Protein AF-A0A832YZ78-F1 (afdb_monomer_lite)

pLDDT: mean 83.12, std 21.99, range [26.89, 98.88]

Radius of gyration: 41.61 Å; chains: 1; bounding box: 108×72×122 Å

Secondary structure (DSSP, 8-state):
-HHHHHHHHHHH--THHHHSS--SS--HHHHHHHHHHHHHEEEEEEEETTEEEEEE----SS-HHHHHHHT----SB-HHHHHHHHHHHHH--TTT---EESSTTSSSEE--SS-HHHHHHHHHHHHHHHTTS---HHHHHHHHHHHHTTPPPP-HHHHHHHHHHHHHHHSS---BSSSEEEEEEEGGGTEEEEEE---TT----TTHHHHHS--EEEEEEEEEEE-SEE-TT--EEEEEEEEEEE-SSS-EEEE-S--EEEEEEE-TTS-EEEEEEPEEEETTEEEEEE-HHHHTTPPSEEEEEEEEEESBTTB-SEEEEEEEEEPP--PPPPPPPPPPPPPPPPPPPP---------------------------------------------------TTSHHHHHHHHHHHHHHHHHTT-

Structure (mmCIF, N/CA/C/O backbone):
data_AF-A0A832YZ78-F1
#
_entry.id   AF-A0A832YZ78-F1
#
loop_
_atom_site.group_PDB
_atom_site.id
_atom_site.type_symbol
_atom_site.label_atom_id
_atom_site.label_alt_id
_atom_site.label_comp_id
_atom_site.label_asym_id
_atom_site.label_entity_id
_atom_site.label_seq_id
_atom_site.pdbx_PDB_ins_code
_atom_site.Cartn_x
_atom_site.Cartn_y
_atom_site.Cartn_z
_atom_site.occupancy
_atom_site.B_iso_or_equiv
_atom_site.auth_seq_id
_atom_site.auth_comp_id
_atom_site.auth_asym_id
_atom_site.auth_atom_id
_atom_site.pdbx_PDB_model_num
ATOM 1 N N . ILE A 1 1 ? -12.778 5.793 5.459 1.00 89.19 1 ILE A N 1
ATOM 2 C CA . ILE A 1 1 ? -11.863 6.881 5.047 1.00 89.19 1 ILE A CA 1
ATOM 3 C C . ILE A 1 1 ? -12.003 8.066 5.992 1.00 89.19 1 ILE A C 1
ATOM 5 O O . ILE A 1 1 ? -11.107 8.237 6.797 1.00 89.19 1 ILE A O 1
ATOM 9 N N . LEU A 1 2 ? -13.136 8.785 6.007 1.00 91.69 2 LEU A N 1
ATOM 10 C CA . LEU A 1 2 ? -13.330 9.950 6.892 1.00 91.69 2 LEU A CA 1
ATOM 11 C C . LEU A 1 2 ? -13.024 9.671 8.376 1.00 91.69 2 LEU A C 1
ATOM 13 O O . LEU A 1 2 ? -12.261 10.414 8.972 1.00 91.69 2 LEU A O 1
ATOM 17 N N . PHE A 1 3 ? -13.513 8.550 8.923 1.00 93.00 3 PHE A N 1
ATOM 18 C CA . PHE A 1 3 ? -13.151 8.107 10.278 1.00 93.00 3 PHE A CA 1
ATOM 19 C C . PHE A 1 3 ? -11.635 7.955 10.486 1.00 93.00 3 PHE A C 1
ATOM 21 O O . PHE A 1 3 ? -11.114 8.357 11.514 1.00 93.00 3 PHE A O 1
ATOM 28 N N . ALA A 1 4 ? -10.923 7.366 9.518 1.00 92.94 4 ALA A N 1
ATOM 29 C CA . ALA A 1 4 ? -9.483 7.142 9.630 1.00 92.94 4 ALA A CA 1
ATOM 30 C C . ALA A 1 4 ? -8.722 8.470 9.645 1.00 92.94 4 ALA A C 1
ATOM 32 O O . ALA A 1 4 ? -7.797 8.623 10.430 1.00 92.94 4 ALA A O 1
ATOM 33 N N . ILE A 1 5 ? -9.139 9.421 8.804 1.00 92.38 5 ILE A N 1
ATOM 34 C CA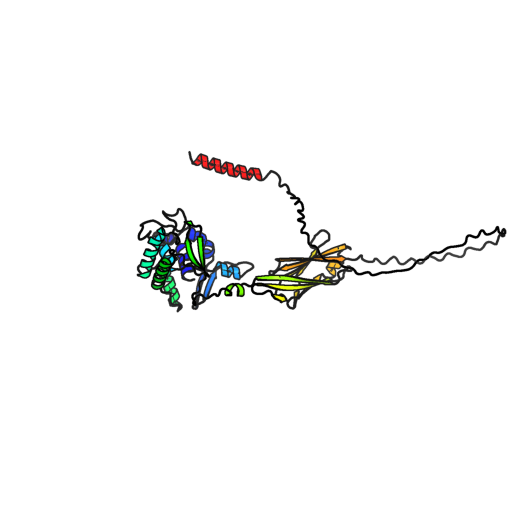 . ILE A 1 5 ? -8.583 10.776 8.782 1.00 92.38 5 ILE A CA 1
ATOM 35 C C . ILE A 1 5 ? -8.795 11.431 10.146 1.00 92.38 5 ILE A C 1
ATOM 37 O O . ILE A 1 5 ? -7.827 11.827 10.781 1.00 92.38 5 ILE A O 1
ATOM 41 N N . SER A 1 6 ? -10.042 11.490 10.623 1.00 93.62 6 SER A N 1
ATOM 42 C CA . SER A 1 6 ? -10.363 12.164 11.883 1.00 93.62 6 SER A CA 1
ATOM 43 C C . SER A 1 6 ? -9.675 11.518 13.083 1.00 93.62 6 SER A C 1
ATOM 45 O O . SER A 1 6 ? -9.152 12.230 13.923 1.00 93.62 6 SER A O 1
ATOM 47 N N . TRP A 1 7 ? -9.629 10.183 13.140 1.00 95.38 7 TRP A N 1
ATOM 48 C CA . TRP A 1 7 ? -8.986 9.463 14.238 1.00 95.38 7 TRP A CA 1
ATOM 49 C C . TRP A 1 7 ? -7.476 9.719 14.275 1.00 95.38 7 TRP A C 1
ATOM 51 O O . TRP A 1 7 ? -6.943 10.053 15.325 1.00 95.38 7 TRP A O 1
ATOM 61 N N . ASN A 1 8 ? -6.789 9.607 13.130 1.00 94.00 8 ASN A N 1
ATOM 62 C CA . ASN A 1 8 ? -5.341 9.827 13.081 1.00 94.00 8 ASN A CA 1
ATOM 63 C C . ASN A 1 8 ? -4.976 11.283 13.375 1.00 94.00 8 ASN A C 1
ATOM 65 O O . ASN A 1 8 ? -3.995 11.521 14.066 1.00 94.00 8 ASN A O 1
ATOM 69 N N . LEU A 1 9 ? -5.745 12.247 12.855 1.00 93.31 9 LEU A N 1
ATOM 70 C CA . LEU A 1 9 ? -5.497 13.664 13.119 1.00 93.31 9 LEU A CA 1
ATOM 71 C C . LEU A 1 9 ? -5.744 14.024 14.584 1.00 93.31 9 LEU A C 1
ATOM 73 O O . LEU A 1 9 ? -4.894 14.692 15.163 1.00 93.31 9 LEU A O 1
ATOM 77 N N . GLU A 1 10 ? -6.842 13.551 15.184 1.00 94.88 10 GLU A N 1
ATOM 78 C CA . GLU A 1 10 ? -7.108 13.758 16.613 1.00 94.88 10 GLU A CA 1
ATOM 79 C C . GLU A 1 10 ? -5.958 13.201 17.456 1.00 94.88 10 GLU A C 1
ATOM 81 O O . GLU A 1 10 ? -5.332 13.929 18.217 1.00 94.88 10 GLU A O 1
ATOM 86 N N . TRP A 1 11 ? -5.608 11.925 17.253 1.00 96.06 11 TRP A N 1
ATOM 87 C CA . TRP A 1 11 ? -4.588 11.275 18.072 1.00 96.06 11 TRP A CA 1
ATOM 88 C C . TRP A 1 11 ? -3.166 11.810 17.860 1.00 96.06 11 TRP A C 1
ATOM 90 O O . TRP A 1 11 ? -2.294 11.615 18.713 1.00 96.06 11 TRP A O 1
ATOM 100 N N . ALA A 1 12 ? -2.926 12.494 16.739 1.00 95.62 12 ALA A N 1
ATOM 101 C CA . ALA A 1 12 ? -1.661 13.146 16.422 1.00 95.62 12 ALA A CA 1
ATOM 102 C C . ALA A 1 12 ? -1.593 14.621 16.849 1.00 95.62 12 ALA A C 1
ATOM 104 O O . ALA A 1 12 ? -0.502 15.187 16.842 1.00 95.62 12 ALA A O 1
ATOM 105 N N . THR A 1 13 ? -2.713 15.257 17.197 1.00 93.81 13 THR A N 1
ATOM 106 C CA . THR A 1 13 ? -2.746 16.688 17.533 1.00 93.81 13 THR A CA 1
ATOM 107 C C . THR A 1 13 ? -2.689 16.869 19.041 1.00 93.81 13 THR A C 1
ATOM 109 O O . THR A 1 13 ? -3.377 16.186 19.784 1.00 93.81 13 THR A O 1
ATOM 112 N N . ASN A 1 14 ? -1.820 17.764 19.512 1.00 93.75 14 ASN A N 1
ATOM 113 C CA . ASN A 1 14 ? -1.675 18.041 20.937 1.00 93.75 14 ASN A CA 1
ATOM 114 C C . ASN A 1 14 ? -2.422 19.320 21.317 1.00 93.75 14 ASN A C 1
ATOM 116 O O . ASN A 1 14 ? -1.819 20.400 21.363 1.00 93.75 14 ASN A O 1
ATOM 120 N N . ASP A 1 15 ? -3.704 19.192 21.652 1.00 91.31 15 ASP A N 1
ATOM 121 C CA . ASP A 1 15 ? -4.522 20.350 22.021 1.00 91.31 15 ASP A CA 1
ATOM 122 C C . ASP A 1 15 ? -4.207 20.885 23.422 1.00 91.31 15 ASP A C 1
ATOM 124 O O . ASP A 1 15 ? -4.525 22.036 23.741 1.00 91.31 15 ASP A O 1
ATOM 128 N N . THR A 1 16 ? -3.483 20.112 24.242 1.00 91.81 16 THR A N 1
ATOM 129 C CA . THR A 1 16 ? -3.021 20.561 25.571 1.00 91.81 16 THR A CA 1
ATOM 130 C C . THR A 1 16 ? -2.167 21.825 25.458 1.00 91.81 16 THR A C 1
ATOM 132 O O . THR A 1 16 ? -2.213 22.690 26.331 1.00 91.81 16 THR A O 1
ATOM 135 N N . LYS A 1 17 ? -1.409 21.971 24.359 1.00 86.75 17 LYS A N 1
ATOM 136 C CA . LYS A 1 17 ? -0.563 23.149 24.094 1.00 86.75 17 LYS A CA 1
ATOM 137 C C . LYS A 1 17 ? -1.369 24.440 23.900 1.00 86.75 17 LYS A C 1
ATOM 139 O O . LYS A 1 17 ? -0.805 25.517 24.068 1.00 86.75 17 LYS A O 1
ATOM 144 N N . TYR A 1 18 ? -2.645 24.334 23.530 1.00 88.25 18 TYR A N 1
ATOM 145 C CA . TYR A 1 18 ? -3.504 25.475 23.204 1.00 88.25 18 TYR A CA 1
ATOM 146 C C . TYR A 1 18 ? -4.589 25.727 24.251 1.00 88.25 18 TYR A C 1
ATOM 148 O O . TYR A 1 18 ? -4.987 26.871 24.450 1.00 88.25 18 TYR A O 1
ATOM 156 N N . THR A 1 19 ? -5.075 24.669 24.900 1.00 90.69 19 THR A N 1
ATOM 157 C CA . THR A 1 19 ? -6.206 24.731 25.838 1.00 90.69 19 THR A CA 1
ATOM 158 C C . THR A 1 19 ? -5.782 24.772 27.303 1.00 90.69 19 THR A C 1
ATOM 160 O O . THR A 1 19 ? -6.600 25.115 28.147 1.00 90.69 19 THR A O 1
ATOM 163 N N . GLU A 1 20 ? -4.531 24.407 27.612 1.00 89.12 20 GLU A N 1
ATOM 164 C CA . GLU A 1 20 ? -4.031 24.149 28.975 1.00 89.12 20 GLU A CA 1
ATOM 165 C C . GLU A 1 20 ? -4.756 23.000 29.714 1.00 89.12 20 GLU A C 1
ATOM 167 O O . GLU A 1 20 ? -4.388 22.645 30.836 1.00 89.12 20 GLU A O 1
ATOM 172 N N . GLU A 1 21 ? -5.737 22.355 29.077 1.00 91.50 21 GLU A N 1
ATOM 173 C CA . GLU A 1 21 ? -6.411 21.161 29.569 1.00 91.50 21 GLU A CA 1
ATOM 174 C C . GLU A 1 21 ? -5.717 19.916 29.021 1.00 91.50 21 GLU A C 1
ATOM 176 O O . GLU A 1 21 ? -5.299 19.874 27.865 1.00 91.50 21 GLU A O 1
ATOM 181 N N . LYS A 1 22 ? -5.577 18.875 29.852 1.00 91.50 22 LYS A N 1
ATOM 182 C CA . LYS A 1 22 ? -4.990 17.616 29.390 1.00 91.50 22 LYS A CA 1
ATOM 183 C C . LYS A 1 22 ? -5.888 17.021 28.311 1.00 91.50 22 LYS A C 1
ATOM 185 O O . LYS A 1 22 ? -6.966 16.528 28.628 1.00 91.50 22 LYS A O 1
ATOM 190 N N . ASP A 1 23 ? -5.372 16.981 27.095 1.00 93.88 23 ASP A N 1
ATOM 191 C CA . ASP A 1 23 ? -5.977 16.296 25.965 1.00 93.88 23 ASP A CA 1
ATOM 192 C C . ASP A 1 23 ? -5.864 14.773 26.162 1.00 93.88 23 ASP A C 1
ATOM 194 O O . ASP A 1 23 ? -4.751 14.231 26.188 1.00 93.88 23 ASP A O 1
ATOM 198 N N . PRO A 1 24 ? -6.983 14.060 26.373 1.00 93.38 24 PRO A N 1
ATOM 199 C CA . PRO A 1 24 ? -6.949 12.620 26.551 1.00 93.38 24 PRO A CA 1
ATOM 200 C C . PRO A 1 24 ? -6.869 11.854 25.222 1.00 93.38 24 PRO A C 1
ATOM 202 O O . PRO A 1 24 ? -6.608 10.653 25.268 1.00 93.38 24 PRO A O 1
ATOM 205 N N . TRP A 1 25 ? -7.076 12.510 24.076 1.00 95.12 25 TRP A N 1
ATOM 206 C CA . TRP A 1 25 ? -6.933 11.906 22.754 1.00 95.12 25 TRP A CA 1
ATOM 207 C C . TRP A 1 25 ? -5.530 12.084 22.170 1.00 95.12 25 TRP A C 1
ATOM 209 O O . TRP A 1 25 ? -5.203 11.386 21.229 1.00 95.12 25 TRP A O 1
ATOM 219 N N . TYR A 1 26 ? -4.653 12.908 22.739 1.00 95.69 26 TYR A N 1
ATOM 220 C CA . TYR A 1 26 ? -3.283 13.046 22.237 1.00 95.69 26 TYR A CA 1
ATOM 221 C C . TYR A 1 26 ? -2.373 11.849 22.576 1.00 95.69 26 TYR A C 1
ATOM 223 O O . TYR A 1 26 ? -2.281 11.412 23.730 1.00 95.69 26 TYR A O 1
ATOM 231 N N . HIS A 1 27 ? -1.586 11.390 21.593 1.00 96.12 27 HIS A N 1
ATOM 232 C CA . HIS A 1 27 ? -0.512 10.421 21.809 1.00 96.12 27 HIS A CA 1
ATOM 233 C C . HIS A 1 27 ? 0.780 10.767 21.041 1.00 96.12 27 HIS A C 1
ATOM 235 O O . HIS A 1 27 ? 0.785 10.758 19.808 1.00 96.12 27 HIS A O 1
ATOM 241 N N . PRO A 1 28 ? 1.931 10.954 21.721 1.00 94.62 28 PRO A N 1
ATOM 242 C CA . PRO A 1 28 ? 3.176 11.397 21.078 1.00 94.62 28 PRO A CA 1
ATOM 243 C C . PRO A 1 28 ? 3.734 10.389 20.063 1.00 94.62 28 PRO A C 1
ATOM 245 O O . PRO A 1 28 ? 4.329 10.770 19.059 1.00 94.62 28 PRO A O 1
ATOM 248 N N . GLY A 1 29 ? 3.530 9.087 20.289 1.00 95.25 29 GLY A N 1
ATOM 249 C CA . GLY A 1 29 ? 3.918 8.063 19.315 1.00 95.25 29 GLY A CA 1
ATOM 250 C C . GLY A 1 29 ? 3.078 8.119 18.036 1.00 95.25 29 GLY A C 1
ATOM 251 O O . GLY A 1 29 ? 3.598 7.858 16.953 1.00 95.25 29 GLY A O 1
ATOM 252 N N . ILE A 1 30 ? 1.802 8.512 18.147 1.00 95.38 30 ILE A N 1
ATOM 253 C CA . ILE A 1 30 ? 0.921 8.652 16.983 1.00 95.38 30 ILE A CA 1
ATOM 254 C C . ILE A 1 30 ? 1.263 9.955 16.256 1.00 95.38 30 ILE A C 1
ATOM 256 O O . ILE A 1 30 ? 1.469 9.897 15.046 1.00 95.38 30 ILE A O 1
ATOM 260 N N . GLU A 1 31 ? 1.462 11.070 16.976 1.00 95.94 31 GLU A N 1
ATOM 261 C CA . GLU A 1 31 ? 2.001 12.331 16.427 1.00 95.94 31 GLU A CA 1
ATOM 262 C C . GLU A 1 31 ? 3.271 12.072 15.608 1.00 95.94 31 GLU A C 1
ATOM 264 O O . GLU A 1 31 ? 3.315 12.398 14.426 1.00 95.94 31 GLU A O 1
ATOM 269 N N . SER A 1 32 ? 4.267 11.393 16.187 1.00 96.19 32 SER A N 1
ATOM 270 C CA . SER A 1 32 ? 5.518 11.087 15.486 1.00 96.19 32 SER A CA 1
ATOM 271 C C . SER A 1 32 ? 5.319 10.214 14.244 1.00 96.19 32 SER A C 1
ATOM 273 O O . SER A 1 32 ? 6.047 10.389 13.269 1.00 96.19 32 SER A O 1
ATOM 275 N N . SER A 1 33 ? 4.382 9.261 14.268 1.00 93.56 33 SER A N 1
ATOM 276 C CA . SER A 1 33 ? 4.095 8.400 13.111 1.00 93.56 33 SER A CA 1
ATOM 277 C C . SER A 1 33 ? 3.351 9.140 11.995 1.00 93.56 33 SER A C 1
ATOM 279 O O . SER A 1 33 ? 3.541 8.846 10.816 1.00 93.56 33 SER A O 1
ATOM 281 N N . MET A 1 34 ? 2.534 10.123 12.375 1.00 94.50 34 MET A N 1
ATOM 282 C CA . MET A 1 34 ? 1.707 10.922 11.480 1.00 94.50 34 MET A CA 1
ATOM 283 C C . MET A 1 34 ? 2.411 12.184 10.979 1.00 94.50 34 MET A C 1
ATOM 285 O O . MET A 1 34 ? 1.974 12.720 9.963 1.00 94.50 34 MET A O 1
ATOM 289 N N . ALA A 1 35 ? 3.498 12.619 11.628 1.00 94.94 35 ALA A N 1
ATOM 290 C CA . ALA A 1 35 ? 4.231 13.848 11.323 1.00 94.94 35 ALA A CA 1
ATOM 291 C C . ALA A 1 35 ? 4.520 14.056 9.824 1.00 94.94 35 ALA A C 1
ATOM 293 O O . ALA A 1 35 ? 4.174 15.119 9.316 1.00 94.94 35 ALA A O 1
ATOM 294 N N . PRO A 1 36 ? 5.024 13.064 9.055 1.00 93.06 36 PRO A N 1
ATOM 295 C CA . PRO A 1 36 ? 5.261 13.271 7.624 1.00 93.06 36 PRO A CA 1
ATOM 296 C C . PRO A 1 36 ? 3.986 13.682 6.863 1.00 93.06 36 PRO A C 1
ATOM 298 O O . PRO A 1 36 ? 3.993 14.587 6.024 1.00 93.06 36 PRO A O 1
ATOM 301 N N . ILE A 1 37 ? 2.863 13.036 7.189 1.00 93.19 37 ILE A N 1
ATOM 302 C CA . ILE A 1 37 ? 1.575 13.320 6.562 1.00 93.19 37 ILE A CA 1
ATOM 303 C C . ILE A 1 37 ? 1.033 14.661 7.063 1.00 93.19 37 ILE A C 1
ATOM 305 O O . ILE A 1 37 ? 0.627 15.476 6.243 1.00 93.19 37 ILE A O 1
ATOM 309 N N . THR A 1 38 ? 1.025 14.922 8.373 1.00 92.44 38 THR A N 1
ATOM 310 C CA . THR A 1 38 ? 0.443 16.152 8.942 1.00 92.44 38 THR A CA 1
ATOM 311 C C . THR A 1 38 ? 1.233 17.412 8.591 1.00 92.44 38 THR A C 1
ATOM 313 O O . THR A 1 38 ? 0.628 18.467 8.436 1.00 92.44 38 THR A O 1
ATOM 316 N N . GLU A 1 39 ? 2.549 17.315 8.386 1.00 94.00 39 GLU A N 1
ATOM 317 C CA . GLU A 1 39 ? 3.400 18.431 7.945 1.00 94.00 39 GLU A CA 1
ATOM 318 C C . GLU A 1 39 ? 3.160 18.831 6.483 1.00 94.00 39 GLU A C 1
ATOM 320 O O . GLU A 1 39 ? 3.395 19.979 6.100 1.00 94.00 39 GLU A O 1
ATOM 325 N N . THR A 1 40 ? 2.703 17.893 5.651 1.00 95.75 40 THR A N 1
ATOM 326 C CA . THR A 1 40 ? 2.527 18.116 4.208 1.00 95.75 40 THR A CA 1
ATOM 327 C C . THR A 1 40 ? 1.063 18.181 3.773 1.00 95.75 40 THR A C 1
ATOM 329 O O . THR A 1 40 ? 0.777 18.647 2.670 1.00 95.75 40 THR A O 1
ATOM 332 N N . LEU A 1 41 ? 0.124 17.731 4.607 1.00 95.19 41 LEU A N 1
ATOM 333 C CA . LEU A 1 41 ? -1.314 17.776 4.354 1.00 95.19 41 LEU A CA 1
ATOM 334 C C . LEU A 1 41 ? -1.837 19.215 4.464 1.00 95.19 41 LEU A C 1
ATOM 336 O O . LEU A 1 41 ? -1.758 19.845 5.511 1.00 95.19 41 LEU A O 1
ATOM 340 N N . ILE A 1 42 ? -2.442 19.713 3.388 1.00 95.56 42 ILE A N 1
ATOM 341 C CA . ILE A 1 42 ? -3.088 21.033 3.340 1.00 95.56 42 ILE A CA 1
ATOM 342 C C . ILE A 1 42 ? -4.582 20.913 3.650 1.00 95.56 42 ILE A C 1
ATOM 344 O O . ILE A 1 42 ? -5.153 21.768 4.323 1.00 95.56 42 ILE A O 1
ATOM 348 N N . GLY A 1 43 ? -5.246 19.869 3.144 1.00 92.38 43 GLY A N 1
ATOM 349 C CA . GLY A 1 43 ? -6.674 19.702 3.386 1.00 92.38 43 GLY A CA 1
ATOM 350 C C . GLY A 1 43 ? -7.313 18.515 2.684 1.00 92.38 43 GLY A C 1
ATOM 351 O O . GLY A 1 43 ? -6.721 17.865 1.825 1.00 92.38 43 GLY A O 1
ATOM 352 N N . VAL A 1 44 ? -8.566 18.251 3.051 1.00 92.19 44 VAL A N 1
ATOM 353 C CA . VAL A 1 44 ? -9.391 17.175 2.494 1.00 92.19 44 VAL A CA 1
ATOM 354 C C . VAL A 1 44 ? -10.721 17.756 2.031 1.00 92.19 44 VAL A C 1
ATOM 356 O O . VAL A 1 44 ? -11.375 18.492 2.767 1.00 92.19 44 VAL A O 1
ATOM 359 N N . GLN A 1 45 ? -11.146 17.391 0.826 1.00 93.00 45 GLN A N 1
ATOM 360 C CA . GLN A 1 45 ? -12.437 17.768 0.264 1.00 93.00 45 GLN A CA 1
ATOM 361 C C . GLN A 1 45 ? -13.256 16.522 -0.059 1.00 93.00 45 GLN A C 1
ATOM 363 O O . GLN A 1 45 ? -12.785 15.605 -0.729 1.00 93.00 45 GLN A O 1
ATOM 368 N N . ILE A 1 46 ? -14.518 16.519 0.362 1.00 93.56 46 ILE A N 1
ATOM 369 C CA . ILE A 1 46 ? -15.497 15.536 -0.096 1.00 93.56 46 ILE A CA 1
ATOM 370 C C . ILE A 1 46 ? -15.957 15.945 -1.497 1.00 93.56 46 ILE A C 1
ATOM 372 O O . ILE A 1 46 ? -16.527 17.021 -1.667 1.00 93.56 46 ILE A O 1
ATOM 376 N N . ILE A 1 47 ? -15.705 15.096 -2.496 1.00 94.06 47 ILE A N 1
ATOM 377 C CA . ILE A 1 47 ? -16.159 15.329 -3.875 1.00 94.06 47 ILE A CA 1
ATOM 378 C C . ILE A 1 47 ? -17.584 14.795 -4.036 1.00 94.06 47 ILE A C 1
ATOM 380 O O . ILE A 1 47 ? -18.454 15.481 -4.562 1.00 94.06 47 ILE A O 1
ATOM 384 N N . ASN A 1 48 ? -17.813 13.553 -3.602 1.00 91.31 48 ASN A N 1
ATOM 385 C CA . ASN A 1 48 ? -19.111 12.879 -3.610 1.00 91.31 48 ASN A CA 1
ATOM 386 C C . ASN A 1 48 ? -19.089 11.671 -2.650 1.00 91.31 48 ASN A C 1
ATOM 388 O O . ASN A 1 48 ? -18.111 11.450 -1.937 1.00 91.31 48 ASN A O 1
ATOM 392 N N . GLU A 1 49 ? -20.149 10.859 -2.654 1.00 88.75 49 GLU A N 1
ATOM 393 C CA . GLU A 1 49 ? -20.299 9.670 -1.796 1.00 88.75 49 GLU A CA 1
ATOM 394 C C . GLU A 1 49 ? -19.196 8.601 -1.939 1.00 88.75 49 GLU A C 1
ATOM 396 O O . GLU A 1 49 ? -19.008 7.789 -1.032 1.00 88.75 49 GLU A O 1
ATOM 401 N N . THR A 1 50 ? -18.451 8.600 -3.046 1.00 89.38 50 THR A N 1
ATOM 402 C CA . THR A 1 50 ? -17.413 7.599 -3.353 1.00 89.38 50 THR A CA 1
ATOM 403 C C . THR A 1 50 ? -16.012 8.181 -3.532 1.00 89.38 50 THR A C 1
ATOM 405 O O . THR A 1 50 ? -15.064 7.414 -3.697 1.00 89.38 50 THR A O 1
ATOM 408 N N . ALA A 1 51 ? -15.847 9.507 -3.480 1.00 90.75 51 ALA A N 1
ATOM 409 C CA . ALA A 1 51 ? -14.583 10.163 -3.799 1.00 90.75 51 ALA A CA 1
ATOM 410 C C . ALA A 1 51 ? -14.268 11.342 -2.869 1.00 90.75 51 ALA A C 1
ATOM 412 O O . ALA A 1 51 ? -15.130 12.164 -2.544 1.00 90.75 51 ALA A O 1
ATOM 413 N N . ILE A 1 52 ? -12.989 11.451 -2.505 1.00 92.50 52 ILE A N 1
ATOM 414 C CA . ILE A 1 52 ? -12.406 12.601 -1.810 1.00 92.50 52 ILE A CA 1
ATOM 415 C C . ILE A 1 52 ? -11.192 13.113 -2.591 1.00 92.50 52 ILE A C 1
ATOM 417 O O . ILE A 1 52 ? -10.521 12.329 -3.260 1.00 92.50 52 ILE A O 1
ATOM 421 N N . ALA A 1 53 ? -10.902 14.407 -2.482 1.00 93.19 53 ALA A N 1
ATOM 422 C CA . ALA A 1 53 ? -9.606 14.972 -2.844 1.00 93.19 53 ALA A CA 1
ATOM 423 C C . ALA A 1 53 ? -8.794 15.199 -1.568 1.00 93.19 53 ALA A C 1
ATOM 425 O O . ALA A 1 53 ? -9.330 15.698 -0.575 1.00 93.19 53 ALA A O 1
ATOM 426 N N . VAL A 1 54 ? -7.509 14.854 -1.605 1.00 93.25 54 VAL A N 1
ATOM 427 C CA . VAL A 1 54 ? -6.549 15.190 -0.552 1.00 93.25 54 VAL A CA 1
ATOM 428 C C . VAL A 1 54 ? -5.507 16.114 -1.165 1.00 93.25 54 VAL A C 1
ATOM 430 O O . VAL A 1 54 ? -4.901 15.779 -2.180 1.00 93.25 54 VAL A O 1
ATOM 433 N N . TYR A 1 55 ? -5.347 17.293 -0.577 1.00 94.62 55 TYR A N 1
ATOM 434 C CA . TYR A 1 55 ? -4.416 18.322 -1.020 1.00 94.62 55 TYR A CA 1
ATOM 435 C C . TYR A 1 55 ? -3.198 18.304 -0.107 1.00 94.62 55 TYR A C 1
ATOM 437 O O . TYR A 1 55 ? -3.349 18.369 1.114 1.00 94.62 55 TYR A O 1
ATOM 445 N N . GLY A 1 56 ? -2.001 18.257 -0.683 1.00 95.12 56 GLY A N 1
ATOM 446 C CA . GLY A 1 56 ? -0.758 18.266 0.075 1.00 95.12 56 GLY A CA 1
ATOM 447 C C . GLY A 1 56 ? 0.450 18.670 -0.763 1.00 95.12 56 GLY A C 1
ATOM 448 O O . GLY A 1 56 ? 0.342 18.842 -1.977 1.00 95.12 56 GLY A O 1
ATOM 449 N N . THR A 1 57 ? 1.585 18.871 -0.099 1.00 96.69 57 THR A N 1
ATOM 450 C CA . THR A 1 57 ? 2.839 19.353 -0.703 1.00 96.69 57 THR A CA 1
ATOM 451 C C . THR A 1 57 ? 3.840 18.244 -1.021 1.00 96.69 57 THR A C 1
ATOM 453 O O . THR A 1 57 ? 4.861 18.523 -1.650 1.00 96.69 57 THR A O 1
ATOM 456 N N . TYR A 1 58 ? 3.577 17.000 -0.610 1.00 95.06 58 TYR A N 1
ATOM 457 C CA . TYR A 1 58 ? 4.448 15.870 -0.920 1.00 95.06 58 TYR A CA 1
ATOM 458 C C . TYR A 1 58 ? 4.474 15.603 -2.427 1.00 95.06 58 TYR A C 1
ATOM 460 O O . TYR A 1 58 ? 3.433 15.455 -3.066 1.00 95.06 58 TYR A O 1
ATOM 468 N N . ILE A 1 59 ? 5.682 15.497 -2.982 1.00 93.56 59 ILE A N 1
ATOM 469 C CA . ILE A 1 59 ? 5.922 15.163 -4.384 1.00 93.56 59 ILE A CA 1
ATOM 470 C C . ILE A 1 59 ? 6.884 13.982 -4.440 1.00 93.56 59 ILE A C 1
ATOM 472 O O . ILE A 1 59 ? 7.984 14.033 -3.891 1.00 93.56 59 ILE A O 1
ATOM 476 N N . HIS A 1 60 ? 6.487 12.937 -5.161 1.00 92.19 60 HIS A N 1
ATOM 477 C CA . HIS A 1 60 ? 7.373 11.849 -5.538 1.00 92.19 60 HIS A CA 1
ATOM 478 C C . HIS A 1 60 ? 7.919 12.122 -6.949 1.00 92.19 60 HIS A C 1
ATOM 480 O O . HIS A 1 60 ? 7.123 12.316 -7.871 1.00 92.19 60 HIS A O 1
ATOM 486 N N . PRO A 1 61 ? 9.248 12.112 -7.163 1.00 87.00 61 PRO A N 1
ATOM 487 C CA . PRO A 1 61 ? 9.861 12.609 -8.400 1.00 87.00 61 PRO A CA 1
ATOM 488 C C . PRO A 1 61 ? 9.505 11.805 -9.658 1.00 87.00 61 PRO A C 1
ATOM 490 O O . PRO A 1 61 ? 9.664 12.308 -10.764 1.00 87.00 61 PRO A O 1
ATOM 493 N N . VAL A 1 62 ? 9.050 10.557 -9.500 1.00 82.31 62 VAL A N 1
ATOM 494 C CA . VAL A 1 62 ? 8.862 9.613 -10.620 1.00 82.31 62 VAL A CA 1
ATOM 495 C C . VAL A 1 62 ? 7.431 9.070 -10.723 1.00 82.31 62 VAL A C 1
ATOM 497 O O . VAL A 1 62 ? 7.052 8.541 -11.761 1.00 82.31 62 VAL A O 1
ATOM 500 N N . SER A 1 63 ? 6.621 9.153 -9.662 1.00 85.31 63 SER A N 1
ATOM 501 C CA . SER A 1 63 ? 5.380 8.365 -9.574 1.00 85.31 63 SER A CA 1
ATOM 502 C C . SER A 1 63 ? 4.262 9.128 -8.883 1.00 85.31 63 SER A C 1
ATOM 504 O O . SER A 1 63 ? 4.237 9.251 -7.662 1.00 85.31 63 SER A O 1
ATOM 506 N N . GLU A 1 64 ? 3.281 9.568 -9.665 1.00 87.25 64 GLU A N 1
ATOM 507 C CA . GLU A 1 64 ? 2.041 10.150 -9.141 1.00 87.25 64 GLU A CA 1
ATOM 508 C C . GLU A 1 64 ? 1.258 9.158 -8.267 1.00 87.25 64 GLU A C 1
ATOM 510 O O . GLU A 1 64 ? 0.564 9.556 -7.335 1.00 87.25 64 GLU A O 1
ATOM 515 N N . SER A 1 65 ? 1.395 7.852 -8.522 1.00 88.88 65 SER A N 1
ATOM 516 C CA . SER A 1 65 ? 0.753 6.820 -7.697 1.00 88.88 65 SER A CA 1
ATOM 517 C C . SER A 1 65 ? 1.354 6.742 -6.294 1.00 88.88 65 SER A C 1
ATOM 519 O O . SER A 1 65 ? 0.616 6.482 -5.350 1.00 88.88 65 SER A O 1
ATOM 521 N N . GLU A 1 66 ? 2.653 7.023 -6.139 1.00 91.31 66 GLU A N 1
ATOM 522 C CA . GLU A 1 66 ? 3.284 7.137 -4.815 1.00 91.31 66 GLU A CA 1
ATOM 523 C C . GLU A 1 66 ? 2.779 8.382 -4.076 1.00 91.31 66 GLU A C 1
ATOM 525 O O . GLU A 1 66 ? 2.506 8.315 -2.882 1.00 91.31 66 GLU A O 1
ATOM 530 N N . ILE A 1 67 ? 2.550 9.496 -4.786 1.00 92.19 67 ILE A N 1
ATOM 531 C CA . ILE A 1 67 ? 1.921 10.697 -4.204 1.00 92.19 67 ILE A CA 1
ATOM 532 C C . ILE A 1 67 ? 0.510 10.371 -3.697 1.00 92.19 67 ILE A C 1
ATOM 534 O O . ILE A 1 67 ? 0.147 10.728 -2.578 1.00 92.19 67 ILE A O 1
ATOM 538 N N . ALA A 1 68 ? -0.287 9.657 -4.496 1.00 90.19 68 ALA A N 1
ATOM 539 C CA . ALA A 1 68 ? -1.627 9.241 -4.094 1.00 90.19 68 ALA A CA 1
ATOM 540 C C . ALA A 1 68 ? -1.605 8.254 -2.910 1.00 90.19 68 ALA A C 1
ATOM 542 O O . ALA A 1 68 ? -2.412 8.384 -1.990 1.00 90.19 68 ALA A O 1
ATOM 543 N N . ALA A 1 69 ? -0.681 7.286 -2.915 1.00 91.75 69 ALA A N 1
ATOM 544 C CA . ALA A 1 69 ? -0.521 6.309 -1.840 1.00 91.75 69 ALA A CA 1
ATOM 545 C C . ALA A 1 69 ? -0.085 6.965 -0.521 1.00 91.75 69 ALA A C 1
ATOM 547 O O . ALA A 1 69 ? -0.575 6.579 0.539 1.00 91.75 69 ALA A O 1
ATOM 548 N N . TYR A 1 70 ? 0.768 7.989 -0.591 1.00 93.06 70 TYR A N 1
ATOM 549 C CA . TYR A 1 70 ? 1.246 8.742 0.568 1.00 93.06 70 TYR A CA 1
ATOM 550 C C . TYR A 1 70 ? 0.104 9.372 1.382 1.00 93.06 70 TYR A C 1
ATOM 552 O O . TYR A 1 70 ? 0.115 9.336 2.609 1.00 93.06 70 TYR A O 1
ATOM 560 N N . TYR A 1 71 ? -0.924 9.888 0.702 1.00 92.56 71 TYR A N 1
ATOM 561 C CA . TYR A 1 71 ? -2.108 10.492 1.326 1.00 92.56 71 TYR A CA 1
ATOM 562 C C . TYR A 1 71 ? -3.295 9.526 1.477 1.00 92.56 71 TYR A C 1
ATOM 564 O O . TYR A 1 71 ? -4.433 9.947 1.723 1.00 92.56 71 TYR A O 1
ATOM 572 N N . MET A 1 72 ? -3.072 8.219 1.325 1.00 90.06 72 MET A N 1
ATOM 573 C CA . MET A 1 72 ? -4.141 7.230 1.397 1.00 90.06 72 MET A CA 1
ATOM 574 C C . MET A 1 72 ? -4.505 6.899 2.848 1.00 90.06 72 MET A C 1
ATOM 576 O O . MET A 1 72 ? -3.924 6.024 3.487 1.00 90.06 72 MET A O 1
ATOM 580 N N . PHE A 1 73 ? -5.568 7.528 3.348 1.00 87.44 73 PHE A N 1
ATOM 581 C CA . PHE A 1 73 ? -6.163 7.161 4.632 1.00 87.44 73 PHE A CA 1
ATOM 582 C C . PHE A 1 73 ? -7.127 5.985 4.485 1.00 87.44 73 PHE A C 1
ATOM 584 O O . PHE A 1 73 ? -8.251 6.119 3.985 1.00 87.44 73 PHE A O 1
ATOM 591 N N . TYR A 1 74 ? -6.728 4.827 5.000 1.00 85.38 74 TYR A N 1
ATOM 592 C CA . TYR A 1 74 ? -7.562 3.633 5.002 1.00 85.38 74 TYR A CA 1
ATOM 593 C C . TYR A 1 74 ? -7.586 3.001 6.392 1.00 85.38 74 TYR A C 1
ATOM 595 O O . TYR A 1 74 ? -6.548 2.675 6.954 1.00 85.38 74 TYR A O 1
ATOM 603 N N . SER A 1 75 ? -8.780 2.826 6.965 1.00 85.19 75 SER A N 1
ATOM 604 C CA . SER A 1 75 ? -8.905 2.080 8.220 1.00 85.19 75 SER A CA 1
ATOM 605 C C . SER A 1 75 ? -8.944 0.604 7.871 1.00 85.19 75 SER A C 1
ATOM 607 O O . SER A 1 75 ? -9.866 0.184 7.183 1.00 85.19 75 SER A O 1
ATOM 609 N N . SER A 1 76 ? -7.957 -0.169 8.305 1.00 84.38 76 SER A N 1
ATOM 610 C CA . SER A 1 76 ? -7.892 -1.618 8.078 1.00 84.38 76 SER A CA 1
ATOM 611 C C . SER A 1 76 ? -8.848 -2.412 8.983 1.00 84.38 76 SER A C 1
ATOM 613 O O . SER A 1 76 ? -9.059 -3.608 8.775 1.00 84.38 76 SER A O 1
ATOM 615 N N . TRP A 1 77 ? -9.420 -1.759 9.999 1.00 88.94 77 TRP A N 1
ATOM 616 C CA . TRP A 1 77 ? -10.279 -2.353 11.024 1.00 88.94 77 TRP A CA 1
ATOM 617 C C . TRP A 1 77 ? -11.597 -1.584 11.140 1.00 88.94 77 TRP A C 1
ATOM 619 O O . TRP A 1 77 ? -11.723 -0.443 10.699 1.00 88.94 77 TRP A O 1
ATOM 629 N N . SER A 1 78 ? -12.603 -2.209 11.742 1.00 92.56 78 SER A N 1
ATOM 630 C CA . SER A 1 78 ? -13.899 -1.575 11.977 1.00 92.56 78 SER A CA 1
ATOM 631 C C . SER A 1 78 ? -13.775 -0.317 12.859 1.00 92.56 78 SER A C 1
ATOM 633 O O . SER A 1 78 ? -13.231 -0.410 13.963 1.00 92.56 78 SER A O 1
ATOM 635 N N . PRO A 1 79 ? -14.337 0.840 12.448 1.00 93.88 79 PRO A N 1
ATOM 636 C CA . PRO A 1 79 ? -14.330 2.067 13.247 1.00 93.88 79 PRO A CA 1
ATOM 637 C C . PRO A 1 79 ? -14.851 1.907 14.678 1.00 93.88 79 PRO A C 1
ATOM 639 O O . PRO A 1 79 ? -14.278 2.459 15.608 1.00 93.88 79 PRO A O 1
ATOM 642 N N . VAL A 1 80 ? -15.903 1.108 14.888 1.00 96.38 80 VAL A N 1
ATOM 643 C CA . VAL A 1 80 ? -16.469 0.906 16.236 1.00 96.38 80 VAL A CA 1
ATOM 644 C C . VAL A 1 80 ? -15.563 0.081 17.149 1.00 96.38 80 VAL A C 1
ATOM 646 O O . VAL A 1 80 ? -15.614 0.253 18.362 1.00 96.38 80 VAL A O 1
ATOM 649 N N . VAL A 1 81 ? -14.714 -0.786 16.585 1.00 96.88 81 VAL A N 1
ATOM 650 C CA . VAL A 1 81 ? -13.707 -1.520 17.366 1.00 96.88 81 VAL A CA 1
ATOM 651 C C . VAL A 1 81 ? -12.598 -0.563 17.795 1.00 96.88 81 VAL A C 1
ATOM 653 O O . VAL A 1 81 ? -12.245 -0.556 18.971 1.00 96.88 81 VAL A O 1
ATOM 656 N N . TRP A 1 82 ? -12.129 0.302 16.884 1.00 95.69 82 TRP A N 1
ATOM 657 C CA . TRP A 1 82 ? -11.200 1.388 17.217 1.00 95.69 82 TRP A CA 1
ATOM 658 C C . TRP A 1 82 ? -11.743 2.274 18.337 1.00 95.69 82 TRP A C 1
ATOM 660 O O . TRP A 1 82 ? -11.054 2.478 19.328 1.00 95.69 82 TRP A O 1
ATOM 670 N N . MET A 1 83 ? -12.998 2.718 18.230 1.00 97.06 83 MET A N 1
ATOM 671 C CA . MET A 1 83 ? -13.652 3.529 19.264 1.00 97.06 83 MET A CA 1
ATOM 672 C C . MET A 1 83 ? -13.747 2.806 20.615 1.00 97.06 83 MET A C 1
ATOM 674 O O . MET A 1 83 ? -13.557 3.421 21.658 1.00 97.06 83 MET A O 1
ATOM 678 N N . ALA A 1 84 ? -14.048 1.505 20.626 1.00 98.44 84 ALA A N 1
ATOM 679 C CA . ALA A 1 84 ? -14.142 0.739 21.868 1.00 98.44 84 ALA A CA 1
ATOM 680 C C . ALA A 1 84 ? -12.773 0.548 22.543 1.00 98.44 84 ALA A C 1
ATOM 682 O O . ALA A 1 84 ? -12.670 0.623 23.768 1.00 98.44 84 ALA A O 1
ATOM 683 N N . MET A 1 85 ? -11.720 0.322 21.753 1.00 98.06 85 MET A N 1
ATOM 684 C CA . MET A 1 85 ? -10.342 0.258 22.247 1.00 98.06 85 MET A CA 1
ATOM 685 C C . MET A 1 85 ? -9.875 1.626 22.753 1.00 98.06 85 MET A C 1
ATOM 687 O O . MET A 1 85 ? -9.345 1.709 23.856 1.00 98.06 85 MET A O 1
ATOM 691 N N . GLU A 1 86 ? -10.160 2.694 22.005 1.00 97.88 86 GLU A N 1
ATOM 692 C CA . GLU A 1 86 ? -9.914 4.084 22.403 1.00 97.88 86 GLU A CA 1
ATOM 693 C C . GLU A 1 86 ? -10.581 4.408 23.743 1.00 97.88 86 GLU A C 1
ATOM 695 O O . GLU A 1 86 ? -9.922 4.923 24.643 1.00 97.88 86 GLU A O 1
ATOM 700 N N . TYR A 1 87 ? -11.851 4.032 23.921 1.00 98.50 87 TYR A N 1
ATOM 701 C CA . TYR A 1 87 ? -12.535 4.201 25.199 1.00 98.50 87 TYR A CA 1
ATOM 702 C C . TYR A 1 87 ? -11.760 3.529 26.337 1.00 98.50 87 TYR A C 1
ATOM 704 O O . TYR A 1 87 ? -11.570 4.128 27.390 1.00 98.50 87 TYR A O 1
ATOM 712 N N . CYS A 1 88 ? -11.281 2.298 26.135 1.00 98.50 88 CYS A N 1
ATOM 713 C CA . CYS A 1 88 ? -10.520 1.581 27.158 1.00 98.50 88 CYS A CA 1
ATOM 714 C C . CYS A 1 88 ? -9.169 2.251 27.463 1.00 98.50 88 CYS A C 1
ATOM 716 O O . CYS A 1 88 ? -8.735 2.235 28.614 1.00 98.50 88 CYS A O 1
ATOM 718 N N . VAL A 1 89 ? -8.512 2.844 26.462 1.00 98.12 89 VAL A N 1
ATOM 719 C CA . VAL A 1 89 ? -7.249 3.583 26.633 1.00 98.12 89 VAL A CA 1
ATOM 720 C C . VAL A 1 89 ? -7.476 4.877 27.418 1.00 98.12 89 VAL A C 1
ATOM 722 O O . VAL A 1 89 ? -6.753 5.161 28.371 1.00 98.12 89 VAL A O 1
ATOM 725 N N . ILE A 1 90 ? -8.527 5.627 27.089 1.00 97.19 90 ILE A N 1
ATOM 726 C CA . ILE A 1 90 ? -8.822 6.924 27.712 1.00 97.19 90 ILE A CA 1
ATOM 727 C C . ILE A 1 90 ? -9.449 6.762 29.102 1.00 97.19 90 ILE A C 1
ATOM 729 O O . ILE A 1 90 ? -9.044 7.408 30.070 1.00 97.19 90 ILE A O 1
ATOM 733 N N . CYS A 1 91 ? -10.458 5.899 29.209 1.00 97.06 91 CYS A N 1
ATOM 734 C CA . CYS A 1 91 ? -11.319 5.770 30.383 1.00 97.06 91 CYS A CA 1
ATOM 735 C C . CYS A 1 91 ? -10.958 4.584 31.287 1.00 97.06 91 CYS A C 1
ATOM 737 O O . CYS A 1 91 ? -11.627 4.392 32.304 1.00 97.06 91 CYS A O 1
ATOM 739 N N . LYS A 1 92 ? -9.900 3.823 30.961 1.00 97.56 92 LYS A N 1
ATOM 740 C CA . LYS A 1 92 ? -9.583 2.504 31.545 1.00 97.56 92 LYS A CA 1
ATOM 741 C C . LYS A 1 92 ? -10.641 1.451 31.194 1.00 97.56 92 LYS A C 1
ATOM 743 O O . LYS A 1 92 ? -11.671 1.735 30.588 1.00 97.56 92 LYS A O 1
ATOM 748 N N . GLY A 1 93 ? -10.379 0.205 31.582 1.00 97.94 93 GLY A N 1
ATOM 749 C CA . GLY A 1 93 ? -11.318 -0.899 31.437 1.00 97.94 93 GLY A CA 1
ATOM 750 C C . GLY A 1 93 ? -12.617 -0.641 32.209 1.00 97.94 93 GLY A C 1
ATOM 751 O O . GLY A 1 93 ? -12.562 -0.605 33.441 1.00 97.94 93 GLY A O 1
ATOM 752 N N . PRO A 1 94 ? -13.781 -0.494 31.547 1.00 98.12 94 PRO A N 1
ATOM 753 C CA . PRO A 1 94 ? -15.058 -0.235 32.219 1.00 98.12 94 PRO A CA 1
ATOM 754 C C . PRO A 1 94 ? -15.501 -1.352 33.172 1.00 98.12 94 PRO A C 1
ATOM 756 O O . PRO A 1 94 ? -16.334 -1.107 34.042 1.00 98.12 94 PRO A O 1
ATOM 759 N N . VAL A 1 95 ? -14.967 -2.569 33.025 1.00 98.25 95 VAL A N 1
ATOM 760 C CA . VAL A 1 95 ? -15.269 -3.702 33.908 1.00 98.25 95 VAL A CA 1
ATOM 761 C C . VAL A 1 95 ? -14.073 -4.025 34.794 1.00 98.25 95 VAL A C 1
ATOM 763 O O . VAL A 1 95 ? -14.223 -4.175 36.004 1.00 98.25 95 VAL A O 1
ATOM 766 N N . SER A 1 96 ? -12.878 -4.144 34.213 1.00 97.75 96 SER A N 1
ATOM 767 C CA . SER A 1 96 ? -11.686 -4.561 34.958 1.00 97.75 96 SER A CA 1
ATOM 768 C C . SER A 1 96 ? -11.045 -3.443 35.787 1.00 97.75 96 SER A C 1
ATOM 770 O O . SER A 1 96 ? -10.250 -3.730 36.683 1.00 97.75 96 SER A O 1
ATOM 772 N N . GLY A 1 97 ? -11.330 -2.175 35.469 1.00 97.81 97 GLY A N 1
ATOM 773 C CA . GLY A 1 97 ? -10.671 -0.997 36.041 1.00 97.81 97 GLY A CA 1
ATOM 774 C C . GLY A 1 97 ? -9.211 -0.811 35.610 1.00 97.81 97 GLY A C 1
ATOM 775 O O . GLY A 1 97 ? -8.546 0.107 36.094 1.00 97.81 97 GLY A O 1
ATOM 776 N N . LYS A 1 98 ? -8.691 -1.675 34.729 1.00 98.12 98 LYS A N 1
ATOM 777 C CA . LYS A 1 98 ? -7.279 -1.707 34.332 1.00 98.12 98 LYS A CA 1
ATOM 778 C C . LYS A 1 98 ? -6.952 -0.622 33.322 1.00 98.12 98 LYS A C 1
ATOM 780 O O . LYS A 1 98 ? -7.752 -0.337 32.436 1.00 98.12 98 LYS A O 1
ATOM 785 N N . SER A 1 99 ? -5.775 -0.021 33.456 1.00 98.06 99 SER A N 1
ATOM 786 C CA . SER A 1 99 ? -5.279 0.938 32.467 1.00 98.06 99 SER A CA 1
ATOM 787 C C . SER A 1 99 ? -4.801 0.237 31.190 1.00 98.06 99 SER A C 1
ATOM 789 O O . SER A 1 99 ? -4.208 -0.842 31.255 1.00 98.06 99 SER A O 1
ATOM 791 N N . TYR A 1 100 ? -5.061 0.865 30.042 1.00 98.38 100 TYR A N 1
ATOM 792 C CA . TYR A 1 100 ? -4.656 0.386 28.722 1.00 98.38 100 TYR A CA 1
ATOM 793 C C . TYR A 1 100 ? -3.834 1.451 27.993 1.00 98.38 100 TYR A C 1
ATOM 795 O O . TYR A 1 100 ? -4.111 2.639 28.130 1.00 98.38 100 TYR A O 1
ATOM 803 N N . GLY A 1 101 ? -2.841 1.010 27.227 1.00 97.25 101 GLY A N 1
ATOM 804 C CA . GLY A 1 101 ? -2.046 1.832 26.315 1.00 97.25 101 GLY A CA 1
ATOM 805 C C . GLY A 1 101 ? -2.102 1.284 24.892 1.00 97.25 101 GLY A C 1
ATOM 806 O O . GLY A 1 101 ? -2.520 0.138 24.677 1.00 97.25 101 GLY A O 1
ATOM 807 N N . TRP A 1 102 ? -1.681 2.102 23.928 1.00 96.19 102 TRP A N 1
ATOM 808 C CA . TRP A 1 102 ? -1.613 1.719 22.516 1.00 96.19 102 TRP A CA 1
ATOM 809 C C . TRP A 1 102 ? -0.376 0.895 22.191 1.00 96.19 102 TRP A C 1
ATOM 811 O O . TRP A 1 102 ? -0.411 0.128 21.229 1.00 96.19 102 TRP A O 1
ATOM 821 N N . HIS A 1 103 ? 0.675 1.015 23.001 1.00 94.75 103 HIS A N 1
ATOM 822 C CA . HIS A 1 103 ? 1.908 0.246 22.888 1.00 94.75 103 HIS A CA 1
ATOM 823 C C . HIS A 1 103 ? 2.280 -0.421 24.216 1.00 94.75 103 HIS A C 1
ATOM 825 O O . HIS A 1 103 ? 1.799 -0.074 25.301 1.00 94.75 103 HIS A O 1
ATOM 831 N N . GLU A 1 104 ? 3.161 -1.414 24.125 1.00 93.62 104 GLU A N 1
ATOM 832 C CA . GLU A 1 104 ? 3.684 -2.123 25.286 1.00 93.62 104 GLU A CA 1
ATOM 833 C C . GLU A 1 104 ? 4.423 -1.175 26.244 1.00 93.62 104 GLU A C 1
ATOM 835 O O . GLU A 1 104 ? 5.242 -0.355 25.836 1.00 93.62 104 GLU A O 1
ATOM 840 N N . GLY A 1 105 ? 4.142 -1.305 27.542 1.00 93.69 105 GLY A N 1
ATOM 841 C CA . GLY A 1 105 ? 4.802 -0.529 28.595 1.00 93.69 105 GLY A CA 1
ATOM 842 C C . GLY A 1 105 ? 4.203 0.853 28.877 1.00 93.69 105 GLY A C 1
ATOM 843 O O . GLY A 1 105 ? 4.619 1.487 29.844 1.00 93.69 105 GLY A O 1
ATOM 844 N N . GLU A 1 106 ? 3.210 1.312 28.109 1.00 94.12 106 GLU A N 1
ATOM 845 C CA . GLU A 1 106 ? 2.545 2.611 28.334 1.00 94.12 106 GLU A CA 1
ATOM 846 C C . GLU A 1 106 ? 1.549 2.597 29.505 1.00 94.12 106 GLU A C 1
ATOM 848 O O . GLU A 1 106 ? 1.285 3.627 30.125 1.00 94.12 106 GLU A O 1
ATOM 853 N N . ALA A 1 107 ? 0.991 1.428 29.815 1.00 96.44 107 ALA A N 1
ATOM 854 C CA . ALA A 1 107 ? 0.004 1.223 30.870 1.00 96.44 107 ALA A CA 1
ATOM 855 C C . ALA A 1 107 ? 0.150 -0.178 31.483 1.00 96.44 107 ALA A C 1
ATOM 857 O O . ALA A 1 107 ? 1.053 -0.934 31.127 1.00 96.44 107 ALA A O 1
ATOM 858 N N . GLU A 1 108 ? -0.765 -0.566 32.381 1.00 97.38 108 GLU A N 1
ATOM 859 C CA . GLU A 1 108 ? -0.808 -1.939 32.909 1.00 97.38 108 GLU A CA 1
ATOM 860 C C . GLU A 1 108 ? -0.976 -2.993 31.805 1.00 97.38 108 GLU A C 1
ATOM 862 O O . GLU A 1 108 ? -0.555 -4.138 31.982 1.00 97.38 108 GLU A O 1
ATOM 867 N N . ARG A 1 109 ? -1.636 -2.633 30.697 1.00 97.12 109 ARG A N 1
ATOM 868 C CA . ARG A 1 109 ? -1.941 -3.530 29.580 1.00 97.12 109 ARG A CA 1
ATOM 869 C C . ARG A 1 109 ? -1.751 -2.827 28.243 1.00 97.12 109 ARG A C 1
ATOM 871 O O . ARG A 1 109 ? -2.177 -1.689 28.067 1.00 97.12 109 ARG A O 1
ATOM 878 N N . TRP A 1 110 ? -1.198 -3.548 27.277 1.00 97.12 110 TRP A N 1
ATOM 879 C CA . TRP A 1 110 ? -1.286 -3.184 25.867 1.00 97.12 110 TRP A CA 1
ATOM 880 C C . TRP A 1 110 ? -2.639 -3.664 25.331 1.00 97.12 110 TRP A C 1
ATOM 882 O O . TRP A 1 110 ? -2.952 -4.851 25.445 1.00 97.12 110 TRP A O 1
ATOM 892 N N . ILE A 1 111 ? -3.484 -2.754 24.834 1.00 97.81 111 ILE A N 1
ATOM 893 C CA . ILE A 1 111 ? -4.823 -3.119 24.354 1.00 97.81 111 ILE A CA 1
ATOM 894 C C . ILE A 1 111 ? -4.728 -4.136 23.204 1.00 97.81 111 ILE A C 1
ATOM 896 O O . ILE A 1 111 ? -3.972 -3.957 22.255 1.00 97.81 111 ILE A O 1
ATOM 900 N N . ASP A 1 112 ? -5.505 -5.217 23.288 1.00 96.88 112 ASP A N 1
ATOM 901 C CA . ASP A 1 112 ? -5.446 -6.323 22.325 1.00 96.88 112 ASP A CA 1
ATOM 902 C C . ASP A 1 112 ? -6.850 -6.876 22.068 1.00 96.88 112 ASP A C 1
ATOM 904 O O . ASP A 1 112 ? -7.550 -7.294 22.990 1.00 96.88 112 ASP A O 1
ATOM 908 N N . ALA A 1 113 ? -7.254 -6.883 20.801 1.00 96.81 113 ALA A N 1
ATOM 909 C CA . ALA A 1 113 ? -8.550 -7.364 20.339 1.00 96.81 113 ALA A CA 1
ATOM 910 C C . ALA A 1 113 ? -8.650 -8.897 20.221 1.00 96.81 113 ALA A C 1
ATOM 912 O O . ALA A 1 113 ? -9.738 -9.412 19.942 1.00 96.81 113 ALA A O 1
ATOM 913 N N . LEU A 1 114 ? -7.547 -9.627 20.400 1.00 96.44 114 LEU A N 1
ATOM 914 C CA . LEU A 1 114 ? -7.494 -11.091 20.446 1.00 96.44 114 LEU A CA 1
ATOM 915 C C . LEU A 1 114 ? -7.529 -11.632 21.883 1.00 96.44 114 LEU A C 1
ATOM 917 O O . LEU A 1 114 ? -7.998 -12.749 22.115 1.00 96.44 114 LEU A O 1
ATOM 921 N N . SER A 1 115 ? -7.051 -10.852 22.852 1.00 95.94 115 SER A N 1
ATOM 922 C CA . SER A 1 115 ? -7.005 -11.236 24.263 1.00 95.94 115 SER A CA 1
ATOM 923 C C . SER A 1 115 ? -8.403 -11.374 24.867 1.00 95.94 115 SER A C 1
ATOM 925 O O . SER A 1 115 ? -9.141 -10.398 25.012 1.00 95.94 115 SER A O 1
ATOM 927 N N . LYS A 1 116 ? -8.756 -12.590 25.307 1.00 94.81 116 LYS A N 1
ATOM 928 C CA . LYS A 1 116 ? -10.042 -12.869 25.976 1.00 94.81 116 LYS A CA 1
ATOM 929 C C . LYS A 1 116 ? -10.268 -11.998 27.211 1.00 94.81 116 LYS A C 1
ATOM 931 O O . LYS A 1 116 ? -11.403 -11.592 27.461 1.00 94.81 116 LYS A O 1
ATOM 936 N N . ASP A 1 117 ? -9.200 -11.688 27.936 1.00 95.50 117 ASP A N 1
ATOM 937 C CA . ASP A 1 117 ? -9.258 -10.851 29.132 1.00 95.50 117 ASP A CA 1
ATOM 938 C C . ASP A 1 117 ? -9.587 -9.398 28.772 1.00 95.50 117 ASP A C 1
ATOM 940 O O . ASP A 1 117 ? -10.372 -8.751 29.463 1.00 95.50 117 ASP A O 1
ATOM 944 N N . HIS A 1 118 ? -9.044 -8.893 27.660 1.00 98.00 118 HIS A N 1
ATOM 945 C CA . HIS A 1 118 ? -9.302 -7.527 27.191 1.00 98.00 118 HIS A CA 1
ATOM 946 C C . HIS A 1 118 ? -10.691 -7.404 26.554 1.00 98.00 118 HIS A C 1
ATOM 948 O O . HIS A 1 118 ? -11.349 -6.372 26.681 1.00 98.00 118 HIS A O 1
ATOM 954 N N . LEU A 1 119 ? -11.197 -8.479 25.937 1.00 98.19 119 LEU A N 1
ATOM 955 C CA . LEU A 1 119 ? -12.546 -8.509 25.368 1.00 98.19 119 LEU A CA 1
ATOM 956 C C . LEU A 1 119 ? -13.646 -8.264 26.401 1.00 98.19 119 LEU A C 1
ATOM 958 O O . LEU A 1 119 ? -14.741 -7.861 26.014 1.00 98.19 119 LEU A O 1
ATOM 962 N N . VAL A 1 120 ? -13.401 -8.508 27.691 1.00 98.19 120 VAL A N 1
ATOM 963 C CA . VAL A 1 120 ? -14.359 -8.164 28.753 1.00 98.19 120 VAL A CA 1
ATOM 964 C C . VAL A 1 120 ? -14.650 -6.662 28.740 1.00 98.19 120 VAL A C 1
ATOM 966 O O . VAL A 1 120 ? -15.814 -6.266 28.724 1.00 98.19 120 VAL A O 1
ATOM 969 N N . ASP A 1 121 ? -13.600 -5.848 28.660 1.00 98.75 121 ASP A N 1
ATOM 97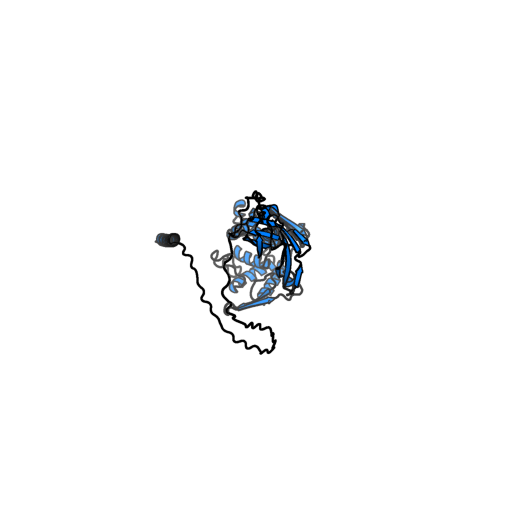0 C CA . ASP A 1 121 ? -13.680 -4.390 28.642 1.00 98.75 121 ASP A CA 1
ATOM 971 C C . ASP A 1 121 ? -14.115 -3.856 27.273 1.00 98.75 121 ASP A C 1
ATOM 973 O O . ASP A 1 121 ? -15.021 -3.027 27.199 1.00 98.75 121 ASP A O 1
ATOM 977 N N . ILE A 1 122 ? -13.555 -4.392 26.180 1.00 98.75 122 ILE A N 1
ATOM 978 C CA . ILE A 1 122 ? -13.911 -3.982 24.809 1.00 98.75 122 ILE A CA 1
ATOM 979 C C . ILE A 1 122 ? -15.406 -4.210 24.540 1.00 98.75 122 ILE A C 1
ATOM 981 O O . ILE A 1 122 ? -16.064 -3.354 23.951 1.00 98.75 122 ILE A O 1
ATOM 985 N N . LYS A 1 123 ? -15.981 -5.334 24.997 1.00 98.75 123 LYS A N 1
ATOM 986 C CA . LYS A 1 123 ? -17.427 -5.591 24.864 1.00 98.75 123 LYS A CA 1
ATOM 987 C C . LYS A 1 123 ? -18.263 -4.571 25.627 1.00 98.75 123 LYS A C 1
ATOM 989 O O . LYS A 1 123 ? -19.301 -4.154 25.129 1.00 98.75 123 LYS A O 1
ATOM 994 N N . GLU A 1 124 ? -17.852 -4.179 26.827 1.00 98.75 124 GLU A N 1
ATOM 995 C CA . GLU A 1 124 ? -18.609 -3.193 27.597 1.00 98.75 124 GLU A CA 1
ATOM 996 C C . GLU A 1 124 ? -18.494 -1.791 26.981 1.00 98.75 124 GLU A C 1
ATOM 998 O O . GLU A 1 124 ? -19.502 -1.102 26.847 1.00 98.75 124 GLU A O 1
ATOM 1003 N N . ALA A 1 125 ? -17.316 -1.415 26.475 1.00 98.81 125 ALA A N 1
ATOM 1004 C CA . ALA A 1 125 ? -17.141 -0.190 25.697 1.00 98.81 125 ALA A CA 1
ATOM 1005 C C . ALA A 1 125 ? -18.022 -0.174 24.429 1.00 98.81 125 ALA A C 1
ATOM 1007 O O . ALA A 1 125 ? -18.682 0.826 24.142 1.00 98.81 125 ALA A O 1
ATOM 1008 N N . LEU A 1 126 ? -18.126 -1.298 23.709 1.00 98.88 126 LEU A N 1
ATOM 1009 C CA . LEU A 1 126 ? -19.047 -1.436 22.573 1.00 98.88 126 LEU A CA 1
ATOM 1010 C C . LEU A 1 126 ? -20.516 -1.250 22.977 1.00 98.88 126 LEU A C 1
ATOM 1012 O O . LEU A 1 126 ? -21.250 -0.585 22.250 1.00 98.88 126 LEU A O 1
ATOM 1016 N N . LYS A 1 127 ? -20.953 -1.760 24.136 1.00 98.81 127 LYS A N 1
ATOM 1017 C CA . LYS A 1 127 ? -22.321 -1.513 24.635 1.00 98.81 127 LYS A CA 1
ATOM 1018 C C . LYS A 1 127 ? -22.560 -0.041 24.962 1.00 98.81 127 LYS A C 1
ATOM 1020 O O . LYS A 1 127 ? -23.656 0.465 24.727 1.00 98.81 127 LYS A O 1
ATOM 1025 N N . LEU A 1 128 ? -21.561 0.669 25.491 1.00 98.75 128 LEU A N 1
ATOM 1026 C CA . LEU A 1 128 ? -21.666 2.116 25.710 1.00 98.75 128 LEU A CA 1
ATOM 1027 C C . LEU A 1 128 ? -21.851 2.861 24.379 1.00 98.75 128 LEU A C 1
ATOM 1029 O O . LEU A 1 128 ? -22.691 3.759 24.301 1.00 98.75 128 LEU A O 1
ATOM 1033 N N . ILE A 1 129 ? -21.138 2.455 23.323 1.00 98.62 129 ILE A N 1
ATOM 1034 C CA . ILE A 1 129 ? -21.302 2.999 21.964 1.00 98.62 129 ILE A CA 1
ATOM 1035 C C . ILE A 1 129 ? -22.688 2.660 21.399 1.00 98.62 129 ILE A C 1
ATOM 1037 O O . ILE A 1 129 ? -23.384 3.549 20.913 1.00 98.62 129 ILE A O 1
ATOM 1041 N N . GLU A 1 130 ? -23.129 1.404 21.509 1.00 98.62 130 GLU A N 1
ATOM 1042 C CA . GLU A 1 130 ? -24.460 0.942 21.088 1.00 98.62 130 GLU A CA 1
ATOM 1043 C C . GLU A 1 130 ? -25.582 1.758 21.749 1.00 98.62 130 GLU A C 1
ATOM 1045 O O . GLU A 1 130 ? -26.526 2.200 21.094 1.00 98.62 130 GLU A O 1
ATOM 1050 N N . GLN A 1 131 ? -25.445 2.046 23.044 1.00 98.38 131 GLN A N 1
ATOM 1051 C CA . GLN A 1 131 ? -26.391 2.870 23.801 1.00 98.38 131 GLN A CA 1
ATOM 1052 C C . GLN A 1 131 ? -26.293 4.367 23.457 1.00 98.38 131 GLN A C 1
ATOM 1054 O O . GLN A 1 131 ? -27.160 5.150 23.845 1.00 98.38 131 GLN A O 1
ATOM 1059 N N . GLY A 1 132 ? -25.265 4.791 22.715 1.00 97.25 132 GLY A N 1
ATOM 1060 C CA . GLY A 1 132 ? -24.973 6.196 22.431 1.00 97.25 132 GLY A CA 1
ATOM 1061 C C . GLY A 1 132 ? -24.427 6.972 23.627 1.00 97.25 132 GLY A C 1
ATOM 1062 O O . GLY A 1 132 ? -24.498 8.196 23.629 1.00 97.25 132 GLY A O 1
ATOM 1063 N N . LYS A 1 133 ? -23.912 6.275 24.644 1.00 98.06 133 LYS A N 1
ATOM 1064 C CA . LYS A 1 133 ? -23.267 6.880 25.818 1.00 98.06 133 LYS A CA 1
ATOM 1065 C C . LYS A 1 133 ? -21.821 7.286 25.551 1.00 98.06 133 LYS A C 1
ATOM 1067 O O . LYS A 1 133 ? -21.263 8.047 26.331 1.00 98.06 133 LYS A O 1
ATOM 1072 N N . TYR A 1 134 ? -21.228 6.784 24.471 1.00 97.38 134 TYR A N 1
ATOM 1073 C CA . TYR A 1 134 ? -19.900 7.178 24.033 1.00 97.38 134 TYR A CA 1
ATOM 1074 C C . TYR A 1 134 ? -19.878 7.455 22.530 1.00 97.38 134 TYR A C 1
ATOM 1076 O O . TYR A 1 134 ? -20.172 6.574 21.721 1.00 97.38 134 TYR A O 1
ATOM 1084 N N . VAL A 1 135 ? -19.536 8.694 22.175 1.00 96.12 135 VAL A N 1
ATOM 1085 C CA . VAL A 1 135 ? -19.269 9.146 20.807 1.00 96.12 135 VAL A CA 1
ATOM 1086 C C . VAL A 1 135 ? -18.110 10.147 20.887 1.00 96.12 135 VAL A C 1
ATOM 1088 O O . VAL A 1 135 ? -18.280 11.182 21.532 1.00 96.12 135 VAL A O 1
ATOM 1091 N N . PRO A 1 136 ? -16.946 9.862 20.280 1.00 95.44 136 PRO A N 1
ATOM 1092 C CA . PRO A 1 136 ? -15.803 10.767 20.324 1.00 95.44 136 PRO A CA 1
ATOM 1093 C C . PRO A 1 136 ? -16.081 12.113 19.629 1.00 95.44 136 PRO A C 1
ATOM 1095 O O . PRO A 1 136 ? -16.786 12.124 18.611 1.00 95.44 136 PRO A O 1
ATOM 1098 N N . PRO A 1 137 ? -15.511 13.235 20.112 1.00 93.75 137 PRO A N 1
ATOM 1099 C CA . PRO A 1 137 ? -15.727 14.562 19.527 1.00 93.75 137 PRO A CA 1
ATOM 1100 C C . PRO A 1 137 ? -15.376 14.642 18.034 1.00 93.75 137 PRO A C 1
ATOM 1102 O O . PRO A 1 137 ? -16.192 15.115 17.237 1.00 93.75 137 PRO A O 1
ATOM 1105 N N . TYR A 1 138 ? -14.230 14.084 17.626 1.00 94.31 138 TYR A N 1
ATOM 1106 C CA . TYR A 1 138 ? -13.807 14.057 16.220 1.00 94.31 138 TYR A CA 1
ATOM 1107 C C . TYR A 1 138 ? -14.814 13.340 15.308 1.00 94.31 138 TYR A C 1
ATOM 1109 O O . TYR A 1 138 ? -14.988 13.705 14.143 1.00 94.31 138 TYR A O 1
ATOM 1117 N N . LEU A 1 139 ? -15.522 12.330 15.829 1.00 95.44 139 LEU A N 1
ATOM 1118 C CA . LEU A 1 139 ? -16.528 11.593 15.073 1.00 95.44 139 LEU A CA 1
ATOM 1119 C C . LEU A 1 139 ? -17.812 12.413 14.900 1.00 95.44 139 LEU A C 1
ATOM 1121 O O . LEU A 1 139 ? -18.458 12.338 13.855 1.00 95.44 139 LEU A O 1
ATOM 1125 N N . ILE A 1 140 ? -18.184 13.210 15.904 1.00 95.38 140 ILE A N 1
ATOM 1126 C CA . ILE A 1 140 ? -19.300 14.159 15.793 1.00 95.38 140 ILE A CA 1
ATOM 1127 C C . ILE A 1 140 ? -18.974 15.178 14.699 1.00 95.38 140 ILE A C 1
ATOM 1129 O O . ILE A 1 140 ? -19.742 15.314 13.745 1.00 95.38 140 ILE A O 1
ATOM 1133 N N . ALA A 1 141 ? -17.796 15.803 14.779 1.00 94.44 141 ALA A N 1
ATOM 1134 C CA . ALA A 1 141 ? -17.349 16.810 13.823 1.00 94.44 141 ALA A CA 1
ATOM 1135 C C . ALA A 1 141 ? -17.298 16.270 12.383 1.00 94.44 141 ALA A C 1
ATOM 1137 O O . ALA A 1 141 ? -17.844 16.887 11.463 1.00 94.44 141 ALA A O 1
ATOM 1138 N N . ILE A 1 142 ? -16.710 15.086 12.170 1.00 93.56 142 ILE A N 1
ATOM 1139 C CA . ILE A 1 142 ? -16.600 14.516 10.821 1.00 93.56 142 ILE A CA 1
ATOM 1140 C C . ILE A 1 142 ? -17.956 14.066 10.261 1.00 93.56 142 ILE A C 1
ATOM 1142 O O . ILE A 1 142 ? -18.183 14.151 9.053 1.00 93.56 142 ILE A O 1
ATOM 1146 N N . ASN A 1 143 ? -18.890 13.641 11.118 1.00 94.62 143 ASN A N 1
ATOM 1147 C CA . ASN A 1 143 ? -20.252 13.303 10.708 1.00 94.62 143 ASN A CA 1
ATOM 1148 C C . ASN A 1 143 ? -21.054 14.548 10.319 1.00 94.62 143 ASN A C 1
ATOM 1150 O O . ASN A 1 143 ? -21.800 14.514 9.341 1.00 94.62 143 ASN A O 1
ATOM 1154 N N . GLU A 1 144 ? -20.902 15.656 11.044 1.00 95.12 144 GLU A N 1
ATOM 1155 C CA . GLU A 1 144 ? -21.491 16.940 10.655 1.00 95.12 144 GLU A CA 1
ATOM 1156 C C . GLU A 1 144 ? -20.910 17.448 9.333 1.00 95.12 144 GLU A C 1
ATOM 1158 O O . GLU A 1 144 ? -21.653 17.904 8.460 1.00 95.12 144 GLU A O 1
ATOM 1163 N N . PHE A 1 145 ? -19.593 17.322 9.153 1.00 92.62 145 PHE A N 1
ATOM 1164 C CA . PHE A 1 145 ? -18.923 17.658 7.902 1.00 92.62 145 PHE A CA 1
ATOM 1165 C C . PHE A 1 145 ? -19.434 16.810 6.729 1.00 92.62 145 PHE A C 1
ATOM 1167 O O . PHE A 1 145 ? -19.753 17.357 5.673 1.00 92.62 145 PHE A O 1
ATOM 1174 N N . ALA A 1 146 ? -19.593 15.498 6.925 1.00 93.81 146 ALA A N 1
ATOM 1175 C CA . ALA A 1 146 ? -20.159 14.593 5.926 1.00 93.81 146 ALA A CA 1
ATOM 1176 C C . ALA A 1 146 ? -21.597 14.987 5.540 1.00 93.81 146 ALA A C 1
ATOM 1178 O O . ALA A 1 146 ? -21.900 15.119 4.352 1.00 93.81 146 ALA A O 1
ATOM 1179 N N . LYS A 1 147 ? -22.456 15.279 6.527 1.00 95.31 147 LYS A N 1
ATOM 1180 C CA . LYS A 1 147 ? -23.847 15.708 6.296 1.00 95.31 147 LYS A CA 1
ATOM 1181 C C . LYS A 1 147 ? -23.941 16.998 5.486 1.00 95.31 147 LYS A C 1
ATOM 1183 O O . LYS A 1 147 ? -24.778 17.090 4.591 1.00 95.31 147 LYS A O 1
ATOM 1188 N N . LYS A 1 148 ? -23.060 17.974 5.743 1.00 94.38 148 LYS A N 1
ATOM 1189 C CA . LYS A 1 148 ? -22.979 19.221 4.953 1.00 94.38 148 LYS A CA 1
ATOM 1190 C C . LYS A 1 148 ? -22.681 18.971 3.468 1.00 94.38 148 LYS A C 1
ATOM 1192 O O . LYS A 1 148 ? -23.018 19.811 2.644 1.00 94.38 148 LYS A O 1
ATOM 1197 N N . HIS A 1 149 ? -22.106 17.816 3.133 1.00 94.06 149 HIS A N 1
ATOM 1198 C CA . HIS A 1 149 ? -21.804 17.387 1.766 1.00 94.06 149 HIS A CA 1
ATOM 1199 C C . HIS A 1 149 ? -22.787 16.328 1.239 1.00 94.06 149 HIS A C 1
ATOM 1201 O O . HIS A 1 149 ? -22.488 15.638 0.268 1.00 94.06 149 HIS A O 1
ATOM 1207 N N . GLY A 1 150 ? -23.954 16.170 1.875 1.00 93.69 150 GLY A N 1
ATOM 1208 C CA . GLY A 1 150 ? -24.979 15.215 1.447 1.00 93.69 150 GLY A CA 1
ATOM 1209 C C . GLY A 1 150 ? -24.611 13.746 1.675 1.00 93.69 150 GLY A C 1
ATOM 1210 O O . GLY A 1 150 ? -25.259 12.868 1.111 1.00 93.69 150 GLY A O 1
ATOM 1211 N N . ILE A 1 151 ? -23.589 13.460 2.488 1.00 93.38 151 ILE A N 1
ATOM 1212 C CA . ILE A 1 151 ? -23.204 12.095 2.852 1.00 93.38 151 ILE A CA 1
ATOM 1213 C C . ILE A 1 151 ? -23.853 11.738 4.183 1.00 93.38 151 ILE A C 1
ATOM 1215 O O . ILE A 1 151 ? -23.559 12.355 5.206 1.00 93.38 151 ILE A O 1
ATOM 1219 N N . GLU A 1 152 ? -24.687 10.699 4.179 1.00 93.75 152 GLU A N 1
ATOM 1220 C CA . GLU A 1 152 ? -25.283 10.175 5.407 1.00 93.75 152 GLU A CA 1
ATOM 1221 C C . GLU A 1 152 ? -24.259 9.334 6.192 1.00 93.75 152 GLU A C 1
ATOM 1223 O O . GLU A 1 152 ? -23.755 8.324 5.672 1.00 93.75 152 GLU A O 1
ATOM 1228 N N . PRO A 1 153 ? -23.935 9.706 7.445 1.00 92.19 153 PRO A N 1
ATOM 1229 C CA . PRO A 1 153 ? -23.054 8.916 8.290 1.00 92.19 153 PRO A CA 1
ATOM 1230 C C . PRO A 1 153 ? -23.592 7.513 8.564 1.00 92.19 153 PRO A C 1
ATOM 1232 O O . PRO A 1 153 ? -24.795 7.261 8.604 1.00 92.19 153 PRO A O 1
ATOM 1235 N N . LYS A 1 154 ? -22.682 6.567 8.802 1.00 90.94 154 LYS A N 1
ATOM 1236 C CA . LYS A 1 154 ? -23.072 5.207 9.183 1.00 90.94 154 LYS A CA 1
ATOM 1237 C C . LYS A 1 154 ? -23.571 5.177 10.627 1.00 90.94 154 LYS A C 1
ATOM 1239 O O . LYS A 1 154 ? -23.007 5.827 11.503 1.00 90.94 154 LYS A O 1
ATOM 1244 N N . ASP A 1 155 ? -24.593 4.360 10.874 1.00 94.88 155 ASP A N 1
ATOM 1245 C CA . ASP A 1 155 ? -25.114 4.116 12.217 1.00 94.88 155 ASP A CA 1
ATOM 1246 C C . ASP A 1 155 ? -24.094 3.320 13.049 1.00 94.88 155 ASP A C 1
ATOM 1248 O O . ASP A 1 155 ? -23.944 2.097 12.918 1.00 94.88 155 ASP A O 1
ATOM 1252 N N . ILE A 1 156 ? -23.368 4.040 13.901 1.00 95.56 156 ILE A N 1
ATOM 1253 C CA . ILE A 1 156 ? -22.369 3.470 14.807 1.00 95.56 156 ILE A CA 1
ATOM 1254 C C . ILE A 1 156 ? -22.987 2.605 15.902 1.00 95.56 156 ILE A C 1
ATOM 1256 O O . ILE A 1 156 ? -22.338 1.662 16.343 1.00 95.56 156 ILE A O 1
ATOM 1260 N N . LYS A 1 157 ? -24.243 2.853 16.297 1.00 97.88 157 LYS A N 1
ATOM 1261 C CA . LYS A 1 157 ? -24.920 2.048 17.319 1.00 97.88 157 LYS A CA 1
ATOM 1262 C C . LYS A 1 157 ? -25.214 0.664 16.768 1.00 97.88 157 LYS A C 1
ATOM 1264 O O . LYS A 1 157 ? -24.818 -0.342 17.351 1.00 97.88 157 LYS A O 1
ATOM 1269 N N . LYS A 1 158 ? -25.800 0.621 15.568 1.00 97.75 158 LYS A N 1
ATOM 1270 C CA . LYS A 1 158 ? -26.008 -0.624 14.823 1.00 97.75 158 LYS A CA 1
ATOM 1271 C C . LYS A 1 158 ? -24.689 -1.343 14.535 1.00 97.75 158 LYS A C 1
ATOM 1273 O O . LYS A 1 158 ? -24.615 -2.561 14.655 1.00 97.75 158 LYS A O 1
ATOM 1278 N N . SER A 1 159 ? -23.645 -0.601 14.169 1.00 96.31 159 SER A N 1
ATOM 1279 C CA . SER A 1 159 ? -22.324 -1.184 13.908 1.00 96.31 159 SER A CA 1
ATOM 1280 C C . SER A 1 159 ? -21.701 -1.792 15.172 1.00 96.31 159 SER A C 1
ATOM 1282 O O . SER A 1 159 ? -21.089 -2.854 15.088 1.00 96.31 159 SER A O 1
ATOM 1284 N N . ALA A 1 160 ? -21.888 -1.170 16.342 1.00 98.44 160 ALA A N 1
ATOM 1285 C CA . ALA A 1 160 ? -21.438 -1.706 17.626 1.00 98.44 160 ALA A CA 1
ATOM 1286 C C . ALA A 1 160 ? -22.195 -2.987 18.014 1.00 98.44 160 ALA A C 1
ATOM 1288 O O . ALA A 1 160 ? -21.556 -3.962 18.406 1.00 98.44 160 ALA A O 1
ATOM 1289 N N . ALA A 1 161 ? -23.516 -3.035 17.806 1.00 98.50 161 ALA A N 1
ATOM 1290 C CA . ALA A 1 161 ? -24.310 -4.254 17.987 1.00 98.50 161 ALA A CA 1
ATOM 1291 C C . ALA A 1 161 ? -23.792 -5.407 17.103 1.00 98.50 161 ALA A C 1
ATOM 1293 O O . ALA A 1 161 ? -23.532 -6.508 17.580 1.00 98.50 161 ALA A O 1
ATOM 1294 N N . MET A 1 162 ? -23.521 -5.129 15.822 1.00 97.06 162 MET A N 1
ATOM 1295 C CA . MET A 1 162 ? -22.935 -6.117 14.906 1.00 97.06 162 MET A CA 1
ATOM 1296 C C . MET A 1 162 ? -21.529 -6.570 15.335 1.00 97.06 162 MET A C 1
ATOM 1298 O O . MET A 1 162 ? -21.164 -7.726 15.124 1.00 97.06 162 MET A O 1
ATOM 1302 N N . ALA A 1 163 ? -20.727 -5.680 15.928 1.00 98.06 163 ALA A N 1
ATOM 1303 C CA . ALA A 1 163 ? -19.417 -6.037 16.467 1.00 98.06 163 ALA A CA 1
ATOM 1304 C C . ALA A 1 163 ? -19.534 -6.936 17.710 1.00 98.06 163 ALA A C 1
ATOM 1306 O O . ALA A 1 163 ? -18.753 -7.875 17.855 1.00 98.06 163 ALA A O 1
ATOM 1307 N N . LEU A 1 164 ? -20.531 -6.705 18.571 1.00 98.75 164 LEU A N 1
ATOM 1308 C CA . LEU A 1 164 ? -20.841 -7.586 19.700 1.00 98.75 164 LEU A CA 1
ATOM 1309 C C . LEU A 1 164 ? -21.239 -8.990 19.223 1.00 98.75 164 LEU A C 1
ATOM 1311 O O . LEU A 1 164 ? -20.696 -9.970 19.736 1.00 98.75 164 LEU A O 1
ATOM 1315 N N . ASP A 1 165 ? -22.101 -9.092 18.207 1.00 98.06 165 ASP A N 1
ATOM 1316 C CA . ASP A 1 165 ? -22.480 -10.373 17.592 1.00 98.06 165 ASP A CA 1
ATOM 1317 C C . ASP A 1 165 ? -21.267 -11.099 16.995 1.00 98.06 165 ASP A C 1
ATOM 1319 O O . ASP A 1 165 ? -21.103 -12.312 17.152 1.00 98.06 165 ASP A O 1
ATOM 1323 N N . PHE A 1 166 ? -20.377 -10.353 16.334 1.00 97.00 166 PHE A N 1
ATOM 1324 C CA . PHE A 1 166 ? -19.137 -10.896 15.789 1.00 97.00 166 PHE A CA 1
ATOM 1325 C C . PHE A 1 166 ? -18.235 -11.463 16.895 1.00 97.00 166 PHE A C 1
ATOM 1327 O O . PHE A 1 166 ? -17.774 -12.600 16.781 1.00 97.00 166 PHE A O 1
ATOM 1334 N N . ILE A 1 167 ? -18.025 -10.718 17.988 1.00 98.06 167 ILE A N 1
ATOM 1335 C CA . ILE A 1 167 ? -17.228 -11.180 19.135 1.00 98.06 167 ILE A CA 1
ATOM 1336 C C . ILE A 1 167 ? -17.875 -12.406 19.783 1.00 98.06 167 ILE A C 1
ATOM 1338 O O . ILE A 1 167 ? -17.169 -13.342 20.154 1.00 98.06 167 ILE A O 1
ATOM 1342 N N . ALA A 1 168 ? -19.204 -12.434 19.909 1.00 98.00 168 ALA A N 1
ATOM 1343 C CA . ALA A 1 168 ? -19.922 -13.583 20.453 1.00 98.00 168 ALA A CA 1
ATOM 1344 C C . ALA A 1 168 ? -19.727 -14.842 19.595 1.00 98.00 168 ALA A C 1
ATOM 1346 O O . ALA A 1 168 ? -19.610 -15.942 20.134 1.00 98.00 168 ALA A O 1
ATOM 1347 N N . LYS A 1 169 ? -19.655 -14.679 18.269 1.00 96.50 169 LYS A N 1
ATOM 1348 C CA . LYS A 1 169 ? -19.478 -15.781 17.322 1.00 96.50 169 LYS A CA 1
ATOM 1349 C C . LYS A 1 169 ? -18.037 -16.285 17.229 1.00 96.50 169 LYS A C 1
ATOM 1351 O O . LYS A 1 169 ? -17.831 -17.495 17.234 1.00 96.50 169 LYS A O 1
ATOM 1356 N N . TYR A 1 170 ? -17.063 -15.385 17.106 1.00 95.88 170 TYR A N 1
ATOM 1357 C CA . TYR A 1 170 ? -15.672 -15.743 16.786 1.00 95.88 170 TYR A CA 1
ATOM 1358 C C . TYR A 1 170 ? -14.709 -15.612 17.970 1.00 95.88 170 TYR A C 1
ATOM 1360 O O . TYR A 1 170 ? -13.576 -16.083 17.910 1.00 95.88 170 TYR A O 1
ATOM 1368 N N . GLY A 1 171 ? -15.147 -15.011 19.077 1.00 96.50 171 GLY A N 1
ATOM 1369 C CA . GLY A 1 171 ? -14.354 -14.916 20.301 1.00 96.50 171 GLY A CA 1
ATOM 1370 C C . GLY A 1 171 ? -13.220 -13.890 20.254 1.00 96.50 171 GLY A C 1
ATOM 1371 O O . GLY A 1 171 ? -12.340 -13.959 21.105 1.00 96.50 171 GLY A O 1
ATOM 1372 N N . HIS A 1 172 ? -13.234 -12.953 19.300 1.00 96.75 172 HIS A N 1
ATOM 1373 C CA . HIS A 1 172 ? -12.290 -11.834 19.193 1.00 96.75 172 HIS A CA 1
ATOM 1374 C C . HIS A 1 172 ? -12.946 -10.603 18.551 1.00 96.75 172 HIS A C 1
ATOM 1376 O O . HIS A 1 172 ? -13.975 -10.712 17.88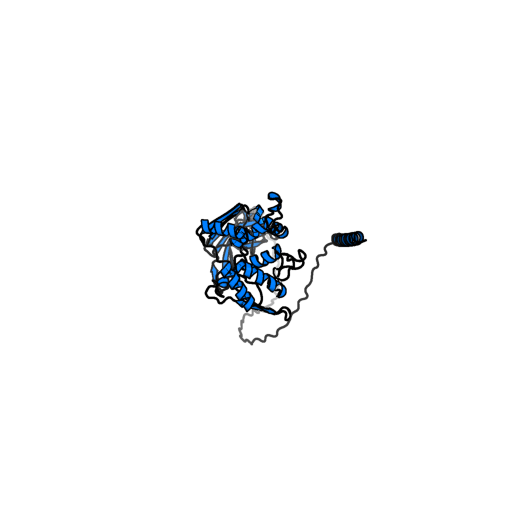6 1.00 96.75 172 HIS A O 1
ATOM 1382 N N . ALA A 1 173 ? -12.331 -9.430 18.723 1.00 97.31 173 ALA A N 1
ATOM 1383 C CA . ALA A 1 173 ? -12.800 -8.154 18.174 1.00 97.31 173 ALA A CA 1
ATOM 1384 C C . ALA A 1 173 ? -12.073 -7.733 16.882 1.00 97.31 173 ALA A C 1
ATOM 1386 O O . ALA A 1 173 ? -12.352 -6.669 16.338 1.00 97.31 173 ALA A O 1
ATOM 1387 N N . VAL A 1 174 ? -11.159 -8.562 16.361 1.00 95.38 174 VAL A N 1
ATOM 1388 C CA . VAL A 1 174 ? -10.487 -8.326 15.068 1.00 95.38 174 VAL A CA 1
ATOM 1389 C C . VAL A 1 174 ? -11.480 -8.413 13.901 1.00 95.38 174 VAL A C 1
ATOM 1391 O O . VAL A 1 174 ? -11.699 -9.478 13.325 1.00 95.38 174 VAL A O 1
ATOM 1394 N N . ILE A 1 175 ? -12.087 -7.278 13.560 1.00 93.62 175 ILE A N 1
ATOM 1395 C CA . ILE A 1 175 ? -12.997 -7.114 12.422 1.00 93.62 175 ILE A CA 1
ATOM 1396 C C . ILE A 1 175 ? -12.268 -6.282 11.368 1.00 93.62 175 ILE A C 1
ATOM 1398 O O . ILE A 1 175 ? -12.236 -5.053 11.459 1.00 93.62 175 ILE A O 1
ATOM 1402 N N . SER A 1 176 ? -11.663 -6.956 10.391 1.00 87.62 176 SER A N 1
ATOM 1403 C CA . SER A 1 176 ? -10.958 -6.309 9.282 1.00 87.62 176 SER A CA 1
ATOM 1404 C C . SER A 1 176 ? -11.899 -6.013 8.110 1.00 87.62 176 SER A C 1
ATOM 1406 O O . SER A 1 176 ? -13.006 -6.546 8.022 1.00 87.62 176 SER A O 1
ATOM 1408 N N . ASN A 1 177 ? -11.445 -5.179 7.178 1.00 82.81 177 ASN A N 1
ATOM 1409 C CA . ASN A 1 177 ? -12.099 -4.958 5.883 1.00 82.81 177 ASN A CA 1
ATOM 1410 C C . ASN A 1 177 ? -11.404 -5.683 4.716 1.00 82.81 177 ASN A C 1
ATOM 1412 O O . ASN A 1 177 ? -11.668 -5.389 3.547 1.00 82.81 177 ASN A O 1
ATOM 1416 N N . GLY A 1 178 ? -10.517 -6.630 5.032 1.00 84.38 178 GLY A N 1
ATOM 1417 C CA . GLY A 1 178 ? -9.827 -7.457 4.051 1.00 84.38 178 GLY A CA 1
ATOM 1418 C C . GLY A 1 178 ? -10.700 -8.591 3.492 1.00 84.38 178 GLY A C 1
ATOM 1419 O O . GLY A 1 178 ? -11.867 -8.732 3.853 1.00 84.38 178 GLY A O 1
ATOM 1420 N N . PRO A 1 179 ? -10.143 -9.429 2.601 1.00 85.19 179 PRO A N 1
ATOM 1421 C CA . PRO A 1 179 ? -10.852 -10.572 2.010 1.00 85.19 179 PRO A CA 1
ATOM 1422 C C . PRO A 1 179 ? -11.099 -11.740 2.954 1.00 85.19 179 PRO A C 1
ATOM 1424 O O . PRO A 1 179 ? -11.882 -12.631 2.619 1.00 85.19 179 PRO A O 1
ATOM 1427 N N . PHE A 1 180 ? -10.485 -11.723 4.134 1.00 90.50 180 PHE A N 1
ATOM 1428 C CA . PHE A 1 180 ? -10.566 -12.792 5.114 1.00 90.50 180 PHE A CA 1
ATOM 1429 C C . PHE A 1 180 ? -10.929 -12.252 6.493 1.00 90.50 180 PHE A C 1
ATOM 1431 O O . PHE A 1 180 ? -10.535 -11.145 6.865 1.00 90.50 180 PHE A O 1
ATOM 1438 N N . TYR A 1 181 ? -11.617 -13.084 7.265 1.00 92.06 181 TYR A N 1
ATOM 1439 C CA . TYR A 1 181 ? -11.784 -12.930 8.702 1.00 92.06 181 TYR A CA 1
ATOM 1440 C C . TYR A 1 181 ? -11.133 -14.109 9.428 1.00 92.06 181 TYR A C 1
ATOM 1442 O O . TYR A 1 181 ? -10.923 -15.178 8.847 1.00 92.06 181 TYR A O 1
ATOM 1450 N N . ILE A 1 182 ? -10.812 -13.905 10.702 1.00 95.38 182 ILE A N 1
ATOM 1451 C CA . ILE A 1 182 ? -10.329 -14.969 11.581 1.00 95.38 182 ILE A CA 1
ATOM 1452 C C . ILE A 1 182 ? -11.549 -15.790 12.019 1.00 95.38 182 ILE A C 1
ATOM 1454 O O . ILE A 1 182 ? -12.448 -15.272 12.670 1.00 95.38 182 ILE A O 1
ATOM 1458 N N . ASP A 1 183 ? -11.622 -17.053 11.604 1.00 95.94 183 ASP A N 1
ATOM 1459 C CA . ASP A 1 183 ? -12.694 -17.975 12.006 1.00 95.94 183 ASP A CA 1
ATOM 1460 C C . ASP A 1 183 ? -12.356 -18.651 13.337 1.00 95.94 183 ASP A C 1
ATOM 1462 O O . ASP A 1 183 ? -13.238 -18.857 14.170 1.00 95.94 183 ASP A O 1
ATOM 1466 N N . LYS A 1 184 ? -11.067 -18.950 13.557 1.00 95.12 184 LYS A N 1
ATOM 1467 C CA . LYS A 1 184 ? -10.550 -19.499 14.815 1.00 95.12 184 LYS A CA 1
ATOM 1468 C C . LYS A 1 184 ? -9.197 -18.905 15.167 1.00 95.12 184 LYS A C 1
ATOM 1470 O O . LYS A 1 184 ? -8.306 -18.824 14.324 1.00 95.12 184 LYS A O 1
ATOM 1475 N N . TYR A 1 185 ? -9.034 -18.585 16.446 1.00 94.44 185 TYR A N 1
ATOM 1476 C CA . TYR A 1 185 ? -7.773 -18.161 17.042 1.00 94.44 185 TYR A CA 1
ATOM 1477 C C . TYR A 1 185 ? -7.488 -19.001 18.291 1.00 94.44 185 TYR A C 1
ATOM 1479 O O . TYR A 1 185 ? -8.133 -18.831 19.328 1.00 94.44 185 TYR A O 1
ATOM 1487 N N . LEU A 1 186 ? -6.547 -19.942 18.176 1.00 92.69 186 LEU A N 1
ATOM 1488 C CA . LEU A 1 186 ? -6.186 -20.907 19.217 1.00 92.69 186 LEU A CA 1
ATOM 1489 C C . LEU A 1 186 ? -4.669 -20.831 19.476 1.00 92.69 186 LEU A C 1
ATOM 1491 O O . LEU A 1 186 ? -3.911 -21.685 19.011 1.00 92.69 186 LEU A O 1
ATOM 1495 N N . PRO A 1 187 ? -4.192 -19.810 20.213 1.00 92.06 187 PRO A N 1
ATOM 1496 C CA . PRO A 1 187 ? -2.757 -19.579 20.396 1.00 92.06 187 PRO A CA 1
ATOM 1497 C C . PRO A 1 187 ? -2.055 -20.707 21.166 1.00 92.06 187 PRO A C 1
ATOM 1499 O O . PRO A 1 187 ? -0.897 -20.997 20.889 1.00 92.06 187 PRO A O 1
ATOM 1502 N N . ALA A 1 188 ? -2.759 -21.397 22.072 1.00 93.81 188 ALA A N 1
ATOM 1503 C CA . ALA A 1 188 ? -2.228 -22.563 22.789 1.00 93.81 188 ALA A CA 1
ATOM 1504 C C . ALA A 1 188 ? -1.903 -23.753 21.862 1.00 93.81 188 ALA A C 1
ATOM 1506 O O . ALA A 1 188 ? -1.092 -24.602 22.217 1.00 93.81 188 ALA A O 1
ATOM 1507 N N . GLU A 1 189 ? -2.516 -23.796 20.677 1.00 96.56 189 GLU A N 1
ATOM 1508 C CA . GLU A 1 189 ? -2.298 -24.814 19.643 1.00 96.56 189 GLU A CA 1
ATOM 1509 C C . GLU A 1 189 ? -1.448 -24.278 18.476 1.00 96.56 189 GLU A C 1
ATOM 1511 O O . GLU A 1 189 ? -1.261 -24.978 17.484 1.00 96.56 189 GLU A O 1
ATOM 1516 N N . LEU A 1 190 ? -0.953 -23.032 18.565 1.00 95.44 190 LEU A N 1
ATOM 1517 C CA . LEU A 1 190 ? -0.306 -22.310 17.460 1.00 95.44 190 LEU A CA 1
ATOM 1518 C C . LEU A 1 190 ? -1.152 -22.319 16.172 1.00 95.44 190 LEU A C 1
ATOM 1520 O O . LEU A 1 190 ? -0.627 -22.425 15.063 1.00 95.44 190 LEU A O 1
ATOM 1524 N N . HIS A 1 191 ? -2.476 -22.211 16.320 1.00 95.19 191 HIS A N 1
ATOM 1525 C CA . HIS A 1 191 ? -3.423 -22.352 15.220 1.00 95.19 191 HIS A CA 1
ATOM 1526 C C . HIS A 1 191 ? -4.231 -21.069 14.974 1.00 95.19 191 HIS A C 1
ATOM 1528 O O . HIS A 1 191 ? -4.875 -20.525 15.877 1.00 95.19 191 HIS A O 1
ATOM 1534 N N . LEU A 1 192 ? -4.229 -20.618 13.716 1.00 96.19 192 LEU A N 1
ATOM 1535 C CA . LEU A 1 192 ? -5.032 -19.512 13.195 1.00 96.19 192 LEU A CA 1
ATOM 1536 C C . LEU A 1 192 ? -5.754 -19.986 11.925 1.00 96.19 192 LEU A C 1
ATOM 1538 O O . LEU A 1 192 ? -5.105 -20.347 10.944 1.00 96.19 192 LEU A O 1
ATOM 1542 N N . GLU A 1 193 ? -7.086 -19.964 11.930 1.00 96.81 193 GLU A N 1
ATOM 1543 C CA . GLU A 1 193 ? -7.904 -20.287 10.756 1.00 96.81 193 GLU A CA 1
ATOM 1544 C C . GLU A 1 193 ? -8.453 -18.994 10.147 1.00 96.81 193 GLU A C 1
ATOM 1546 O O . GLU A 1 193 ? -9.225 -18.277 10.786 1.00 96.81 193 GLU A O 1
ATOM 1551 N N . LEU A 1 194 ? -8.079 -18.707 8.898 1.00 96.12 194 LEU A N 1
ATOM 1552 C CA . LEU A 1 194 ? -8.643 -17.610 8.113 1.00 96.12 194 LEU A CA 1
ATOM 1553 C C . LEU A 1 194 ? -9.683 -18.154 7.140 1.00 96.12 194 LEU A C 1
ATOM 1555 O O . LEU A 1 194 ? -9.412 -19.088 6.382 1.00 96.12 194 LEU A O 1
ATOM 1559 N N . ARG A 1 195 ? -10.858 -17.529 7.102 1.00 93.12 195 ARG A N 1
ATOM 1560 C CA . ARG A 1 195 ? -11.885 -17.823 6.102 1.00 93.12 195 ARG A CA 1
ATOM 1561 C C . ARG A 1 195 ? -12.204 -16.591 5.296 1.00 93.12 195 ARG A C 1
ATOM 1563 O O . ARG A 1 195 ? -12.251 -15.476 5.804 1.00 93.12 195 ARG A O 1
ATOM 1570 N N . ALA A 1 196 ? -12.409 -16.804 4.006 1.00 89.69 196 ALA A N 1
ATOM 1571 C CA . ALA A 1 196 ? -12.747 -15.715 3.117 1.00 89.69 196 ALA A CA 1
ATOM 1572 C C . ALA A 1 196 ? -14.189 -15.264 3.360 1.00 89.69 196 ALA A C 1
ATOM 1574 O O . ALA A 1 196 ? -15.077 -16.094 3.580 1.00 89.69 196 ALA A O 1
ATOM 1575 N N . PHE A 1 197 ? -14.445 -13.963 3.256 1.00 86.69 197 PHE A N 1
ATOM 1576 C CA . PHE A 1 197 ? -15.818 -13.479 3.247 1.00 86.69 197 PHE A CA 1
ATOM 1577 C C . PHE A 1 197 ? -16.558 -14.062 2.031 1.00 86.69 197 PHE A C 1
ATOM 1579 O O . PHE A 1 197 ? -16.093 -14.015 0.889 1.00 86.69 197 PHE A O 1
ATOM 1586 N N . ARG A 1 198 ? -17.712 -14.679 2.300 1.00 85.56 198 ARG A N 1
ATOM 1587 C CA . ARG A 1 198 ? -18.662 -15.190 1.294 1.00 85.56 198 ARG A CA 1
ATOM 1588 C C . ARG A 1 198 ? -20.024 -14.506 1.404 1.00 85.56 198 ARG A C 1
ATOM 1590 O O . ARG A 1 198 ? -21.013 -14.998 0.876 1.00 85.56 198 ARG A O 1
ATOM 1597 N N . ASP A 1 199 ? -20.061 -13.373 2.104 1.00 81.56 199 ASP A N 1
ATOM 1598 C CA . ASP A 1 199 ? -21.213 -12.480 2.117 1.00 81.56 199 ASP A CA 1
ATOM 1599 C C . ASP A 1 199 ? -21.392 -11.899 0.703 1.00 81.56 199 ASP A C 1
ATOM 1601 O O . ASP A 1 199 ? -20.425 -11.356 0.165 1.00 81.56 199 ASP A O 1
ATOM 1605 N N . PRO A 1 200 ? -22.588 -11.977 0.093 1.00 84.06 200 PRO A N 1
ATOM 1606 C CA . PRO A 1 200 ? -22.847 -11.392 -1.224 1.00 84.06 200 PRO A CA 1
ATOM 1607 C C . PRO A 1 200 ? -22.574 -9.883 -1.314 1.00 84.06 200 PRO A C 1
ATOM 1609 O O . PRO A 1 200 ? -22.418 -9.352 -2.409 1.00 84.06 200 PRO A O 1
ATOM 1612 N N . ARG A 1 201 ? -22.528 -9.177 -0.177 1.00 83.06 201 ARG A N 1
ATOM 1613 C CA . ARG A 1 201 ? -22.183 -7.751 -0.088 1.00 83.06 201 ARG A CA 1
ATOM 1614 C C . ARG A 1 201 ? -20.676 -7.502 -0.103 1.00 83.06 201 ARG A C 1
ATOM 1616 O O . ARG A 1 201 ? -20.268 -6.349 -0.223 1.00 83.06 201 ARG A O 1
ATOM 1623 N N . TYR A 1 202 ? -19.847 -8.536 0.060 1.00 85.50 202 TYR A N 1
ATOM 1624 C CA . TYR A 1 202 ? -18.402 -8.395 -0.061 1.00 85.50 202 TYR A CA 1
ATOM 1625 C C . TYR A 1 202 ? -18.044 -8.159 -1.539 1.00 85.50 202 TYR A C 1
ATOM 1627 O O . TYR A 1 202 ? -18.393 -8.984 -2.383 1.00 85.50 202 TYR A O 1
ATOM 1635 N N . PRO A 1 203 ? -17.370 -7.047 -1.884 1.00 82.31 203 PRO A N 1
ATOM 1636 C CA . PRO A 1 203 ? -17.297 -6.588 -3.272 1.00 82.31 203 PRO A CA 1
ATOM 1637 C C . PRO A 1 203 ? -16.332 -7.390 -4.154 1.00 82.31 203 PRO A C 1
ATOM 1639 O O . PRO A 1 203 ? -16.356 -7.229 -5.373 1.00 82.31 203 PRO A O 1
ATOM 1642 N N . PHE A 1 204 ? -15.469 -8.228 -3.571 1.00 85.44 204 PHE A N 1
ATOM 1643 C CA . PHE A 1 204 ? -14.397 -8.897 -4.307 1.00 85.44 204 PHE A CA 1
ATOM 1644 C C . PHE A 1 204 ? -14.581 -10.414 -4.318 1.00 85.44 204 PHE A C 1
ATOM 1646 O O . PHE A 1 204 ? -14.583 -11.077 -3.280 1.00 85.44 204 PHE A O 1
ATOM 1653 N N . THR A 1 205 ? -14.689 -10.979 -5.516 1.00 84.44 205 THR A N 1
ATOM 1654 C CA . THR A 1 205 ? -14.624 -12.425 -5.742 1.00 84.44 205 THR A CA 1
ATOM 1655 C C . THR A 1 205 ? -13.186 -12.932 -5.592 1.00 84.44 205 THR A C 1
ATOM 1657 O O . THR A 1 205 ? -12.232 -12.153 -5.585 1.00 84.44 205 THR A O 1
ATOM 1660 N N . ALA A 1 206 ? -13.004 -14.252 -5.481 1.00 81.56 206 ALA A N 1
ATOM 1661 C CA . ALA A 1 206 ? -11.673 -14.851 -5.319 1.00 81.56 206 ALA A CA 1
ATOM 1662 C C . ALA A 1 206 ? -10.709 -14.526 -6.482 1.00 81.56 206 ALA A C 1
ATOM 1664 O O . ALA A 1 206 ? -9.503 -14.438 -6.282 1.00 81.56 206 ALA A O 1
ATOM 1665 N N . ASP A 1 207 ? -11.241 -14.309 -7.682 1.00 83.25 207 ASP A N 1
ATOM 1666 C CA . ASP A 1 207 ? -10.505 -13.971 -8.901 1.00 83.25 207 ASP A CA 1
ATOM 1667 C C . ASP A 1 207 ? -10.376 -12.457 -9.153 1.00 83.25 207 ASP A C 1
ATOM 1669 O O . ASP A 1 207 ? -9.645 -12.055 -10.058 1.00 83.25 207 ASP A O 1
ATOM 1673 N N . TYR A 1 208 ? -11.044 -11.605 -8.363 1.00 86.25 208 TYR A N 1
ATOM 1674 C CA . TYR A 1 208 ? -11.068 -10.154 -8.583 1.00 86.25 208 TYR A CA 1
ATOM 1675 C C . TYR A 1 208 ? -9.659 -9.548 -8.601 1.00 86.25 208 TYR A C 1
ATOM 1677 O O . TYR A 1 208 ? -9.280 -8.884 -9.566 1.00 86.25 208 TYR A O 1
ATOM 1685 N N . TRP A 1 209 ? -8.863 -9.801 -7.557 1.00 83.19 209 TRP A N 1
ATOM 1686 C CA . TRP A 1 209 ? -7.521 -9.224 -7.438 1.00 83.19 209 TRP A CA 1
ATOM 1687 C C . TRP A 1 209 ? -6.539 -9.813 -8.446 1.00 83.19 209 TRP A C 1
ATOM 1689 O O . TRP A 1 209 ? -5.732 -9.071 -8.991 1.00 83.19 209 TRP A O 1
ATOM 1699 N N . ILE A 1 210 ? -6.670 -11.102 -8.771 1.00 83.19 210 ILE A N 1
ATOM 1700 C CA . ILE A 1 210 ? -5.857 -11.757 -9.806 1.00 83.19 210 ILE A CA 1
ATOM 1701 C C . ILE A 1 210 ? -6.100 -11.088 -11.168 1.00 83.19 210 ILE A C 1
ATOM 1703 O O . ILE A 1 210 ? -5.167 -10.844 -11.925 1.00 83.19 210 ILE A O 1
ATOM 1707 N N . LYS A 1 211 ? -7.353 -10.723 -11.466 1.00 84.38 211 LYS A N 1
ATOM 1708 C CA . LYS A 1 211 ? -7.713 -9.997 -12.693 1.00 84.38 211 LYS A CA 1
ATOM 1709 C C . LYS A 1 211 ? -7.299 -8.524 -12.670 1.00 84.38 211 LYS A C 1
ATOM 1711 O O . LYS A 1 211 ? -7.044 -7.955 -13.728 1.00 84.38 211 LYS A O 1
ATOM 1716 N N . LYS A 1 212 ? -7.277 -7.884 -11.496 1.00 85.94 212 LYS A N 1
ATOM 1717 C CA . LYS A 1 212 ? -6.914 -6.463 -11.343 1.00 85.94 212 LYS A CA 1
ATOM 1718 C C . LYS A 1 212 ? -5.412 -6.211 -11.285 1.00 85.94 212 LYS A C 1
ATOM 1720 O O . LYS A 1 212 ? -4.989 -5.129 -11.678 1.00 85.94 212 LYS A O 1
ATOM 1725 N N . LEU A 1 213 ? -4.636 -7.181 -10.815 1.00 86.56 213 LEU A N 1
ATOM 1726 C CA . LEU A 1 213 ? -3.186 -7.099 -10.666 1.00 86.56 213 LEU A CA 1
ATOM 1727 C C . LEU A 1 213 ? -2.523 -8.199 -11.509 1.00 86.56 213 LEU A C 1
ATOM 1729 O O . LEU A 1 213 ? -1.919 -9.114 -10.943 1.00 86.56 213 LEU A O 1
ATOM 1733 N N . PRO A 1 214 ? -2.664 -8.159 -12.850 1.00 87.31 214 PRO A N 1
ATOM 1734 C CA . PRO A 1 214 ? -2.010 -9.142 -13.697 1.00 87.31 214 PRO A CA 1
ATOM 1735 C C . PRO A 1 214 ? -0.496 -9.028 -13.523 1.00 87.31 214 PRO A C 1
ATOM 1737 O O . PRO A 1 214 ? 0.063 -7.927 -13.546 1.00 87.31 214 PRO A O 1
ATOM 1740 N N . TYR A 1 215 ? 0.174 -10.166 -13.365 1.00 88.12 215 TYR A N 1
ATOM 1741 C CA . TYR A 1 215 ? 1.628 -10.187 -13.351 1.00 88.12 215 TYR A CA 1
ATOM 1742 C C . TYR A 1 215 ? 2.127 -10.175 -14.795 1.00 88.12 215 TYR A C 1
ATOM 1744 O O . TYR A 1 215 ? 2.019 -11.175 -15.506 1.00 88.12 215 TYR A O 1
ATOM 1752 N N . ILE A 1 216 ? 2.609 -9.012 -15.234 1.00 89.25 216 ILE A N 1
ATOM 1753 C CA . ILE A 1 216 ? 3.135 -8.785 -16.581 1.00 89.25 216 ILE A CA 1
ATOM 1754 C C . ILE A 1 216 ? 4.621 -8.472 -16.458 1.00 89.25 216 ILE A C 1
ATOM 1756 O O . ILE A 1 216 ? 5.002 -7.527 -15.764 1.00 89.25 216 ILE A O 1
ATOM 1760 N N . VAL A 1 217 ? 5.445 -9.242 -17.159 1.00 91.62 217 VAL A N 1
ATOM 1761 C CA . VAL A 1 217 ? 6.875 -8.972 -17.327 1.00 91.62 217 VAL A CA 1
ATOM 1762 C C . VAL A 1 217 ? 7.150 -8.589 -18.774 1.00 91.62 217 VAL A C 1
ATOM 1764 O O . VAL A 1 217 ? 6.402 -8.962 -19.678 1.00 91.62 217 VAL A O 1
ATOM 1767 N N . MET A 1 218 ? 8.203 -7.812 -19.003 1.00 94.56 218 MET A N 1
ATOM 1768 C CA . MET A 1 218 ? 8.689 -7.586 -20.362 1.00 94.56 218 MET A CA 1
ATOM 1769 C C . MET A 1 218 ? 9.666 -8.692 -20.747 1.00 94.56 218 MET A C 1
ATOM 1771 O O . MET A 1 218 ? 10.354 -9.246 -19.893 1.00 94.56 218 MET A O 1
ATOM 1775 N N . GLU A 1 219 ? 9.745 -8.978 -22.037 1.00 95.44 219 GLU A N 1
ATOM 1776 C CA . GLU A 1 219 ? 10.687 -9.929 -22.619 1.00 95.44 219 GLU A CA 1
ATOM 1777 C C . GLU A 1 219 ? 11.208 -9.353 -23.940 1.00 95.44 219 GLU A C 1
ATOM 1779 O O . GLU A 1 219 ? 10.447 -8.783 -24.728 1.00 95.44 219 GLU A O 1
ATOM 1784 N N . VAL A 1 220 ? 12.509 -9.496 -24.196 1.00 97.44 220 VAL A N 1
ATOM 1785 C CA . VAL A 1 220 ? 13.098 -9.177 -25.501 1.00 97.44 220 VAL A CA 1
ATOM 1786 C C . VAL A 1 220 ? 12.988 -10.418 -26.378 1.00 97.44 220 VAL A C 1
ATOM 1788 O O . VAL A 1 220 ? 13.682 -11.405 -26.173 1.00 97.44 220 VAL A O 1
ATOM 1791 N N . SER A 1 221 ? 12.089 -10.372 -27.359 1.00 97.00 221 SER A N 1
ATOM 1792 C CA . SER A 1 221 ? 11.813 -11.508 -28.246 1.00 97.00 221 SER A CA 1
ATOM 1793 C C . SER A 1 221 ? 12.843 -11.663 -29.369 1.00 97.00 221 SER A C 1
ATOM 1795 O O . SER A 1 221 ? 13.126 -12.781 -29.794 1.00 97.00 221 SER A O 1
ATOM 1797 N N . SER A 1 222 ? 13.419 -10.559 -29.857 1.00 97.62 222 SER A N 1
ATOM 1798 C CA . SER A 1 222 ? 14.544 -10.595 -30.796 1.00 97.62 222 SER A CA 1
ATOM 1799 C C . SER A 1 222 ? 15.260 -9.250 -30.879 1.00 97.62 222 SER A C 1
ATOM 1801 O O . SER A 1 222 ? 14.639 -8.200 -30.711 1.00 97.62 222 SER A O 1
ATOM 1803 N N . ILE A 1 223 ? 16.535 -9.286 -31.261 1.00 98.31 223 ILE A N 1
ATOM 1804 C CA . ILE A 1 223 ? 17.353 -8.114 -31.584 1.00 98.31 223 ILE A CA 1
ATOM 1805 C C . ILE A 1 223 ? 17.967 -8.349 -32.963 1.00 98.31 223 ILE A C 1
ATOM 1807 O O . ILE A 1 223 ? 18.502 -9.428 -33.211 1.00 98.31 223 ILE A O 1
ATOM 1811 N N . VAL A 1 224 ? 17.878 -7.354 -33.842 1.00 98.25 224 VAL A N 1
ATOM 1812 C CA . VAL A 1 224 ? 18.473 -7.364 -35.183 1.00 98.25 224 VAL A CA 1
ATOM 1813 C C . VAL A 1 224 ? 19.398 -6.160 -35.306 1.00 98.25 224 VAL A C 1
ATOM 1815 O O . VAL A 1 224 ? 18.961 -5.031 -35.076 1.00 98.25 224 VAL A O 1
ATOM 1818 N N . ILE A 1 225 ? 20.658 -6.405 -35.662 1.00 98.19 225 ILE A N 1
ATOM 1819 C CA . ILE A 1 225 ? 21.671 -5.370 -35.878 1.00 98.19 225 ILE A CA 1
ATOM 1820 C C . ILE A 1 225 ? 22.126 -5.433 -37.328 1.00 98.19 225 ILE A C 1
ATOM 1822 O O . ILE A 1 225 ? 22.577 -6.471 -37.799 1.00 98.19 225 ILE A O 1
ATOM 1826 N N . GLU A 1 226 ? 22.000 -4.319 -38.041 1.00 97.31 226 GLU A N 1
ATOM 1827 C CA . GLU A 1 226 ? 22.328 -4.248 -39.460 1.00 97.31 226 GLU A CA 1
ATOM 1828 C C . GLU A 1 226 ? 23.189 -3.008 -39.761 1.00 97.31 226 GLU A C 1
ATOM 1830 O O . GLU A 1 226 ? 22.710 -1.884 -39.569 1.00 97.31 226 GLU A O 1
ATOM 1835 N N . PRO A 1 227 ? 24.430 -3.176 -40.264 1.00 97.25 227 PRO A N 1
ATOM 1836 C CA . PRO A 1 227 ? 25.173 -4.436 -40.428 1.00 97.25 227 PRO A CA 1
ATOM 1837 C C . PRO A 1 227 ? 25.882 -4.898 -39.134 1.00 97.25 227 PRO A C 1
ATOM 1839 O O . PRO A 1 227 ? 26.247 -4.076 -38.300 1.00 97.25 227 PRO A O 1
ATOM 1842 N N . GLU A 1 228 ? 26.140 -6.205 -38.993 1.00 94.19 228 GLU A N 1
ATOM 1843 C CA . GLU A 1 228 ? 26.988 -6.758 -37.911 1.00 94.19 228 GLU A CA 1
ATOM 1844 C C . GLU A 1 228 ? 28.492 -6.614 -38.213 1.00 94.19 228 GLU A C 1
ATOM 1846 O O . GLU A 1 228 ? 29.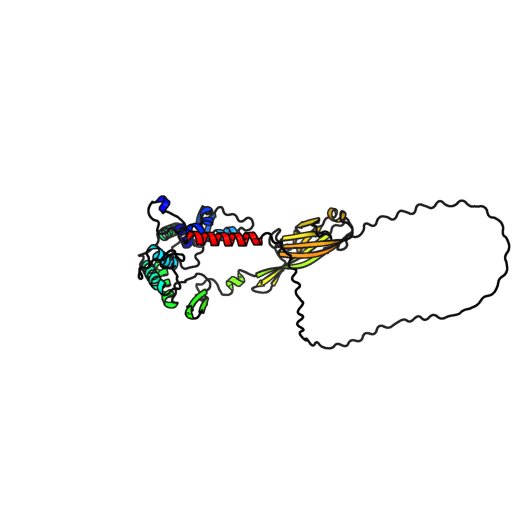301 -6.423 -37.307 1.00 94.19 228 GLU A O 1
ATOM 1851 N N . LEU A 1 229 ? 28.867 -6.668 -39.498 1.00 96.44 229 LEU A N 1
ATOM 1852 C CA . LEU A 1 229 ? 30.208 -6.346 -39.991 1.00 96.44 229 LEU A CA 1
ATOM 1853 C C . LEU A 1 229 ? 30.207 -4.912 -40.519 1.00 96.44 229 LEU A C 1
ATOM 1855 O O . LEU A 1 229 ? 29.619 -4.616 -41.562 1.00 96.44 229 LEU A O 1
ATOM 1859 N N . VAL A 1 230 ? 30.854 -4.016 -39.790 1.00 96.69 230 VAL A N 1
ATOM 1860 C CA . VAL A 1 230 ? 30.713 -2.573 -39.953 1.00 96.69 230 VAL A CA 1
ATOM 1861 C C . VAL A 1 230 ? 31.994 -2.008 -40.554 1.00 96.69 230 VAL A C 1
ATOM 1863 O O . VAL A 1 230 ? 33.075 -2.095 -39.972 1.00 96.69 230 VAL A O 1
ATOM 1866 N N . LEU A 1 231 ? 31.886 -1.397 -41.735 1.00 95.38 231 LEU A N 1
ATOM 1867 C CA . LEU A 1 231 ? 32.965 -0.562 -42.259 1.00 95.38 231 LEU A CA 1
ATOM 1868 C C . LEU A 1 231 ? 32.976 0.769 -41.487 1.00 95.38 231 LEU A C 1
ATOM 1870 O O . LEU A 1 231 ? 31.899 1.345 -41.289 1.00 95.38 231 LEU A O 1
ATOM 1874 N N . PRO A 1 232 ? 34.146 1.294 -41.080 1.00 94.62 232 PRO A N 1
ATOM 1875 C CA . PRO A 1 232 ? 34.235 2.601 -40.434 1.00 94.62 232 PRO A CA 1
ATOM 1876 C C . PRO A 1 232 ? 33.483 3.679 -41.223 1.00 94.62 232 PRO A C 1
ATOM 1878 O O . PRO A 1 232 ? 33.688 3.833 -42.427 1.00 94.62 232 PRO A O 1
ATOM 1881 N N . GLY A 1 233 ? 32.594 4.410 -40.546 1.00 94.81 233 GLY A N 1
ATOM 1882 C CA . GLY A 1 233 ? 31.730 5.417 -41.169 1.00 94.81 233 GLY A CA 1
ATOM 1883 C C . GLY A 1 233 ? 30.407 4.884 -41.715 1.00 94.81 233 GLY A C 1
ATOM 1884 O O . GLY A 1 233 ? 29.713 5.618 -42.403 1.00 94.81 233 GLY A O 1
ATOM 1885 N N . THR A 1 234 ? 30.033 3.639 -41.412 1.00 96.88 234 THR A N 1
ATOM 1886 C CA . THR A 1 234 ? 28.709 3.082 -41.741 1.00 96.88 234 THR A CA 1
ATOM 1887 C C . THR A 1 234 ? 27.779 3.192 -40.536 1.00 96.88 234 THR A C 1
ATOM 1889 O O . THR A 1 234 ? 28.180 2.860 -39.419 1.00 96.88 234 THR A O 1
ATOM 1892 N N . ALA A 1 235 ? 26.542 3.648 -40.737 1.00 97.75 235 ALA A N 1
ATOM 1893 C CA . ALA A 1 235 ? 25.529 3.655 -39.687 1.00 97.75 235 ALA A CA 1
ATOM 1894 C C . ALA A 1 235 ? 25.100 2.220 -39.359 1.00 97.75 235 ALA A C 1
ATOM 1896 O O . ALA A 1 235 ? 24.958 1.391 -40.257 1.00 97.75 235 ALA A O 1
ATOM 1897 N N . VAL A 1 236 ? 24.842 1.948 -38.083 1.00 98.44 236 VAL A N 1
ATOM 1898 C CA . VAL A 1 236 ? 24.359 0.644 -37.615 1.00 98.44 236 VAL A CA 1
ATOM 1899 C C . VAL A 1 236 ? 22.949 0.811 -37.081 1.00 98.44 236 VAL A C 1
ATOM 1901 O O . VAL A 1 236 ? 22.726 1.526 -36.104 1.00 98.44 236 VAL A O 1
ATOM 1904 N N . LYS A 1 237 ? 21.984 0.151 -37.717 1.00 98.44 237 LYS A N 1
ATOM 1905 C CA . LYS A 1 237 ? 20.592 0.147 -37.277 1.00 98.44 237 LYS A CA 1
ATOM 1906 C C . LYS A 1 237 ? 20.360 -1.017 -36.323 1.00 98.44 237 LYS A C 1
ATOM 1908 O O . LYS A 1 237 ? 20.663 -2.160 -36.647 1.00 98.44 237 LYS A O 1
ATOM 1913 N N . VAL A 1 238 ? 19.762 -0.728 -35.174 1.00 98.62 238 VAL A N 1
ATOM 1914 C CA . VAL A 1 238 ? 19.382 -1.720 -34.166 1.00 98.62 238 VAL A CA 1
ATOM 1915 C C . VAL A 1 238 ? 17.863 -1.745 -34.079 1.00 98.62 238 VAL A C 1
ATOM 1917 O O . VAL A 1 238 ? 17.244 -0.720 -33.798 1.00 98.62 238 VAL A O 1
ATOM 1920 N N . THR A 1 239 ? 17.260 -2.903 -34.340 1.00 98.56 239 THR A N 1
ATOM 1921 C CA . THR A 1 239 ? 15.816 -3.138 -34.207 1.00 98.56 239 THR A CA 1
ATOM 1922 C C . THR A 1 239 ? 15.567 -4.135 -33.080 1.00 98.56 239 THR A C 1
ATOM 1924 O O . THR A 1 239 ? 16.106 -5.240 -33.096 1.00 98.56 239 THR A O 1
ATOM 1927 N N . ILE A 1 240 ? 14.742 -3.758 -32.104 1.00 98.62 240 ILE A N 1
ATOM 1928 C CA . ILE A 1 240 ? 14.481 -4.526 -30.885 1.00 98.62 240 ILE A CA 1
ATOM 1929 C C . ILE A 1 240 ? 12.992 -4.858 -30.824 1.00 98.62 240 ILE A C 1
ATOM 1931 O O . ILE A 1 240 ? 12.154 -3.957 -30.816 1.00 98.62 240 ILE A O 1
ATOM 1935 N N . ASN A 1 241 ? 12.660 -6.147 -30.753 1.00 98.31 241 ASN A N 1
ATOM 1936 C CA . ASN A 1 241 ? 11.286 -6.601 -30.573 1.00 98.31 241 ASN A CA 1
ATOM 1937 C C . ASN A 1 241 ? 11.024 -6.926 -29.096 1.00 98.31 241 ASN A C 1
ATOM 1939 O O . ASN A 1 241 ? 11.537 -7.927 -28.590 1.00 98.31 241 ASN A O 1
ATOM 1943 N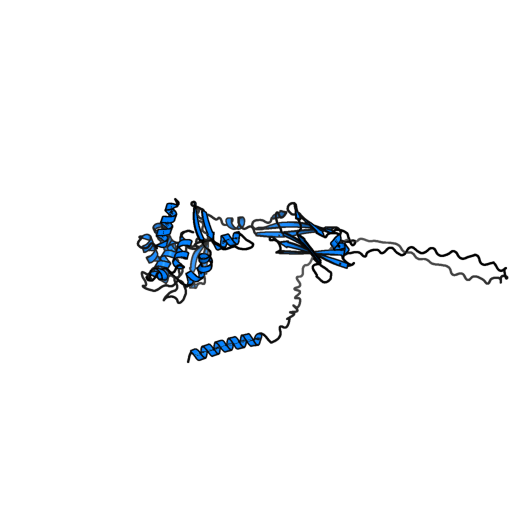 N . VAL A 1 242 ? 10.203 -6.125 -28.417 1.00 98.12 242 VAL A N 1
ATOM 1944 C CA . VAL A 1 242 ? 9.851 -6.299 -26.995 1.00 98.12 242 VAL A CA 1
ATOM 1945 C C . VAL A 1 242 ? 8.397 -6.745 -26.867 1.00 98.12 242 VAL A C 1
ATOM 1947 O O . VAL A 1 242 ? 7.502 -6.213 -27.526 1.00 98.12 242 VAL A O 1
ATOM 1950 N N . ILE A 1 243 ? 8.139 -7.716 -26.000 1.00 97.31 243 ILE A N 1
ATOM 1951 C CA . ILE A 1 243 ? 6.795 -8.215 -25.715 1.00 97.31 243 ILE A CA 1
ATOM 1952 C C . ILE A 1 243 ? 6.448 -8.047 -24.236 1.00 97.31 243 ILE A C 1
ATOM 1954 O O . ILE A 1 243 ? 7.312 -8.079 -23.366 1.00 97.31 243 ILE A O 1
ATOM 1958 N N . GLU A 1 244 ? 5.160 -7.879 -23.964 1.00 95.00 244 GLU A N 1
ATOM 1959 C CA . GLU A 1 244 ? 4.555 -8.037 -22.647 1.00 95.00 244 GLU A CA 1
ATOM 1960 C C . GLU A 1 244 ? 4.116 -9.498 -22.494 1.00 95.00 244 GLU A C 1
ATOM 1962 O O . GLU A 1 244 ? 3.262 -9.989 -23.242 1.00 95.00 244 GLU A O 1
ATOM 1967 N N . HIS A 1 245 ? 4.697 -10.199 -21.522 1.00 93.81 245 HIS A N 1
ATOM 1968 C CA . HIS A 1 245 ? 4.327 -11.555 -21.135 1.00 93.81 245 HIS A CA 1
ATOM 1969 C C . HIS A 1 245 ? 3.499 -11.495 -19.854 1.00 93.81 245 HIS A C 1
ATOM 1971 O O . HIS A 1 245 ? 4.006 -11.278 -18.755 1.00 93.81 245 HIS A O 1
ATOM 1977 N N . MET A 1 246 ? 2.190 -11.652 -20.012 1.00 91.56 246 MET A N 1
ATOM 1978 C CA . MET A 1 246 ? 1.264 -11.841 -18.905 1.00 91.56 246 MET A CA 1
ATOM 1979 C C . MET A 1 246 ? 1.389 -13.284 -18.423 1.00 91.56 246 MET A C 1
ATOM 1981 O O . MET A 1 246 ? 1.145 -14.203 -19.198 1.00 91.56 246 MET A O 1
ATOM 1985 N N . ILE A 1 247 ? 1.779 -13.468 -17.164 1.00 88.25 247 ILE A N 1
ATOM 1986 C CA . ILE A 1 247 ? 1.948 -14.778 -16.520 1.00 88.25 247 ILE A CA 1
ATOM 1987 C C . ILE A 1 247 ? 0.670 -15.163 -15.763 1.00 88.25 247 ILE A C 1
ATOM 1989 O O . ILE A 1 247 ? 0.275 -16.326 -15.755 1.00 88.25 247 ILE A O 1
ATOM 1993 N N . THR A 1 248 ? 0.001 -14.187 -15.141 1.00 85.44 248 THR A N 1
ATOM 1994 C CA . THR A 1 248 ? -1.277 -14.372 -14.436 1.00 85.44 248 THR A CA 1
ATOM 1995 C C . THR A 1 248 ? -2.299 -13.321 -14.882 1.00 85.44 248 THR A C 1
ATOM 1997 O O . THR A 1 248 ? -1.908 -12.186 -15.172 1.00 85.44 248 THR A O 1
ATOM 2000 N N . PRO A 1 249 ? -3.610 -13.640 -14.922 1.00 82.88 249 PRO A N 1
ATOM 2001 C CA . PRO A 1 249 ? -4.255 -14.927 -14.601 1.00 82.88 249 PRO A CA 1
ATOM 2002 C C . PRO A 1 249 ? -4.078 -16.028 -15.657 1.00 82.88 249 PRO A C 1
ATOM 2004 O O . PRO A 1 249 ? -4.179 -17.202 -15.319 1.00 82.88 249 PRO A O 1
ATOM 2007 N N . GLU A 1 250 ? -3.833 -15.658 -16.911 1.00 86.25 250 GLU A N 1
ATOM 2008 C CA . GLU A 1 250 ? -3.669 -16.580 -18.034 1.00 86.25 250 GLU A CA 1
ATOM 2009 C C . GLU A 1 250 ? -2.428 -16.182 -18.822 1.00 86.25 250 GLU A C 1
ATOM 2011 O O . GLU A 1 250 ? -2.173 -14.991 -19.026 1.00 86.25 250 GLU A O 1
ATOM 2016 N N . GLU A 1 251 ? -1.670 -17.181 -19.271 1.00 91.75 251 GLU A N 1
ATOM 2017 C CA . GLU A 1 251 ? -0.448 -16.922 -20.012 1.00 91.75 251 GLU A CA 1
ATOM 2018 C C . GLU A 1 251 ? -0.764 -16.300 -21.376 1.00 91.75 251 GLU A C 1
ATOM 2020 O O . GLU A 1 251 ? -1.445 -16.897 -22.215 1.00 91.75 251 GLU A O 1
ATOM 2025 N N . LYS A 1 252 ? -0.257 -15.089 -21.615 1.00 93.31 252 LYS A N 1
ATOM 2026 C CA . LYS A 1 252 ? -0.451 -14.384 -22.883 1.00 93.31 252 LYS A CA 1
ATOM 2027 C C . LYS A 1 252 ? 0.760 -13.534 -23.231 1.00 93.31 252 LYS A C 1
ATOM 2029 O O . LYS A 1 252 ? 1.203 -12.716 -22.431 1.00 93.31 252 LYS A O 1
ATOM 2034 N N . LYS A 1 253 ? 1.246 -13.671 -24.464 1.00 95.75 253 LYS A N 1
ATOM 2035 C CA . LYS A 1 253 ? 2.302 -12.825 -25.033 1.00 95.75 253 LYS A CA 1
ATOM 2036 C C . LYS A 1 253 ? 1.692 -11.806 -25.991 1.00 95.75 253 LYS A C 1
ATOM 2038 O O . LYS A 1 253 ? 0.891 -12.162 -26.856 1.00 95.75 253 LYS A O 1
ATOM 2043 N N . MET A 1 254 ? 2.024 -10.532 -25.812 1.00 95.81 254 MET A N 1
ATOM 2044 C CA . MET A 1 254 ? 1.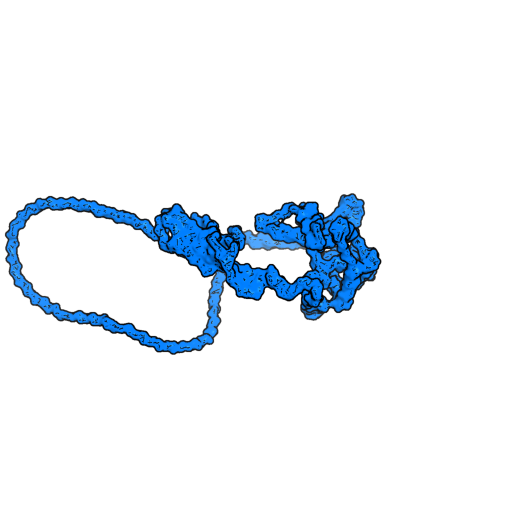502 -9.414 -26.603 1.00 95.81 254 MET A CA 1
ATOM 2045 C C . MET A 1 254 ? 2.646 -8.473 -26.993 1.00 95.81 254 MET A C 1
ATOM 2047 O O . MET A 1 254 ? 3.580 -8.325 -26.213 1.00 95.81 254 MET A O 1
ATOM 2051 N N . PRO A 1 255 ? 2.593 -7.797 -28.153 1.00 96.88 255 PRO A N 1
ATOM 2052 C CA . PRO A 1 255 ? 3.535 -6.721 -28.455 1.00 96.88 255 PRO A CA 1
ATOM 2053 C C . PRO A 1 255 ? 3.484 -5.651 -27.358 1.00 96.88 255 PRO A C 1
ATOM 2055 O O . PRO A 1 255 ? 2.391 -5.177 -27.030 1.00 96.88 255 PRO A O 1
ATOM 2058 N N . ALA A 1 256 ? 4.638 -5.280 -26.798 1.00 96.44 256 ALA A N 1
ATOM 2059 C CA . ALA A 1 256 ? 4.689 -4.277 -25.741 1.00 96.44 256 ALA A CA 1
ATOM 2060 C C . ALA A 1 256 ? 4.193 -2.922 -26.267 1.00 96.44 256 ALA A C 1
ATOM 2062 O O . ALA A 1 256 ? 4.562 -2.493 -27.364 1.00 96.44 256 ALA A O 1
ATOM 2063 N N . LYS A 1 257 ? 3.323 -2.249 -25.509 1.00 95.06 257 LYS A N 1
ATOM 2064 C CA . LYS A 1 257 ? 2.753 -0.954 -25.935 1.00 95.06 257 LYS A CA 1
ATOM 2065 C C . LYS A 1 257 ? 3.570 0.239 -25.459 1.00 95.06 257 LYS A C 1
ATOM 2067 O O . LYS A 1 257 ? 3.437 1.322 -26.020 1.00 95.06 257 LYS A O 1
ATOM 2072 N N . ALA A 1 258 ? 4.368 0.040 -24.417 1.00 93.50 258 ALA A N 1
ATOM 2073 C CA . ALA A 1 258 ? 5.263 1.036 -23.862 1.00 93.50 258 ALA A CA 1
ATOM 2074 C C . ALA A 1 258 ? 6.453 0.337 -23.199 1.00 93.50 258 ALA A C 1
ATOM 2076 O O . ALA A 1 258 ? 6.275 -0.630 -22.461 1.00 93.50 258 ALA A O 1
ATOM 2077 N N . ALA A 1 259 ? 7.648 0.849 -23.463 1.00 95.56 259 ALA A N 1
ATOM 2078 C CA . ALA A 1 259 ? 8.894 0.492 -22.803 1.00 95.56 259 ALA A CA 1
ATOM 2079 C C . ALA A 1 259 ? 9.911 1.604 -23.085 1.00 95.56 259 ALA A C 1
ATOM 2081 O O . ALA A 1 259 ? 9.861 2.243 -24.140 1.00 95.56 259 ALA A O 1
ATOM 2082 N N . TRP A 1 260 ? 10.836 1.810 -22.157 1.00 96.88 260 TRP A N 1
ATOM 2083 C CA . TRP A 1 260 ? 12.100 2.469 -22.435 1.00 96.88 260 TRP A CA 1
ATOM 2084 C C . TRP A 1 260 ? 13.078 1.430 -22.987 1.00 96.88 260 TRP A C 1
ATOM 2086 O O . TRP A 1 260 ? 13.233 0.350 -22.413 1.00 96.88 260 TRP A O 1
ATOM 2096 N N . VAL A 1 261 ? 13.711 1.759 -24.112 1.00 98.19 261 VAL A N 1
ATOM 2097 C CA . VAL A 1 261 ? 14.720 0.924 -24.766 1.00 98.19 261 VAL A CA 1
ATOM 2098 C C . VAL A 1 261 ? 15.935 1.801 -25.036 1.00 98.19 261 VAL A C 1
ATOM 2100 O O . VAL A 1 261 ? 15.858 2.703 -25.860 1.00 98.19 261 VAL A O 1
ATOM 2103 N N . GLY A 1 262 ? 17.037 1.550 -24.338 1.00 98.06 262 GLY A N 1
ATOM 2104 C CA . GLY A 1 262 ? 18.329 2.184 -24.577 1.00 98.06 262 GLY A CA 1
ATOM 2105 C C . GLY A 1 262 ? 19.236 1.274 -25.401 1.00 98.06 262 GLY A C 1
ATOM 2106 O O . GLY A 1 262 ? 19.242 0.058 -25.208 1.00 98.06 262 GLY A O 1
ATOM 2107 N N . VAL A 1 263 ? 20.009 1.859 -26.309 1.00 98.44 263 VAL A N 1
ATOM 2108 C CA . VAL A 1 263 ? 21.060 1.178 -27.071 1.00 98.44 263 VAL A CA 1
ATOM 2109 C C . VAL A 1 263 ? 22.386 1.849 -26.764 1.00 98.44 263 VAL A C 1
ATOM 2111 O O . VAL A 1 263 ? 22.538 3.050 -26.981 1.00 98.44 263 VAL A O 1
ATOM 2114 N N . VAL A 1 264 ? 23.339 1.062 -26.274 1.00 98.56 264 VAL A N 1
ATOM 2115 C CA . VAL A 1 264 ? 24.641 1.536 -25.813 1.00 98.56 264 VAL A CA 1
ATOM 2116 C C . VAL A 1 264 ? 25.740 0.794 -26.556 1.00 98.56 264 VAL A C 1
ATOM 2118 O O . VAL A 1 264 ? 25.764 -0.429 -26.584 1.00 98.56 264 VAL A O 1
ATOM 2121 N N . LEU A 1 265 ? 26.652 1.532 -27.176 1.00 98.50 265 LEU A N 1
ATOM 2122 C CA . LEU A 1 265 ? 27.863 0.985 -27.770 1.00 98.50 265 LEU A CA 1
ATOM 2123 C C . LEU A 1 265 ? 28.990 1.027 -26.739 1.00 98.50 265 LEU A C 1
ATOM 2125 O O . LEU A 1 265 ? 29.306 2.095 -26.213 1.00 98.50 265 LEU A O 1
ATOM 2129 N N . ILE A 1 266 ? 29.621 -0.118 -26.510 1.00 98.19 266 ILE A N 1
ATOM 2130 C CA . ILE A 1 266 ? 30.658 -0.333 -25.506 1.00 98.19 266 ILE A CA 1
ATOM 2131 C C . ILE A 1 266 ? 31.952 -0.780 -26.196 1.00 98.19 266 ILE A C 1
ATOM 2133 O O . ILE A 1 266 ? 31.933 -1.588 -27.132 1.00 98.19 266 ILE A O 1
ATOM 2137 N N . SER A 1 267 ? 33.078 -0.220 -25.756 1.00 96.19 267 SER A N 1
ATOM 2138 C CA . SER A 1 267 ? 34.416 -0.542 -26.256 1.00 96.19 267 SER A CA 1
ATOM 2139 C C . SER A 1 267 ? 34.881 -1.944 -25.827 1.00 96.19 267 SER A C 1
ATOM 2141 O O . SER A 1 267 ? 34.343 -2.497 -24.866 1.00 96.19 267 SER A O 1
ATOM 2143 N N . PRO A 1 268 ? 35.917 -2.519 -26.472 1.00 94.50 268 PRO A N 1
ATOM 2144 C CA . PRO A 1 268 ? 36.557 -3.754 -26.002 1.00 94.50 268 PRO A CA 1
ATOM 2145 C C . PRO A 1 268 ? 37.041 -3.687 -24.543 1.00 94.50 268 PRO A C 1
ATOM 2147 O O . PRO A 1 268 ? 37.122 -4.704 -23.859 1.00 94.50 268 PRO A O 1
ATOM 2150 N N . GLU A 1 269 ? 37.376 -2.489 -24.064 1.00 95.00 269 GLU A N 1
ATOM 2151 C CA . GLU A 1 269 ? 37.813 -2.215 -22.693 1.00 95.00 269 GLU A CA 1
ATOM 2152 C C . GLU A 1 269 ? 36.646 -2.069 -21.700 1.00 95.00 269 GLU A C 1
ATOM 2154 O O . GLU A 1 269 ? 36.881 -1.938 -20.499 1.00 95.00 269 GLU A O 1
ATOM 2159 N N . GLY A 1 270 ? 35.397 -2.114 -22.177 1.00 93.69 270 GLY A N 1
ATOM 2160 C CA . GLY A 1 270 ? 34.193 -1.983 -21.357 1.00 93.69 270 GLY A CA 1
ATOM 2161 C C . GLY A 1 270 ? 33.717 -0.541 -21.147 1.00 93.69 270 GLY A C 1
ATOM 2162 O O . GLY A 1 270 ? 32.910 -0.298 -20.252 1.00 93.69 270 GLY A O 1
ATOM 2163 N N . GLU A 1 271 ? 34.200 0.425 -21.935 1.00 96.12 271 GLU A N 1
ATOM 2164 C CA . GLU A 1 271 ? 33.808 1.835 -21.805 1.00 96.12 271 GLU A CA 1
ATOM 2165 C C . GLU A 1 271 ? 32.600 2.185 -22.686 1.00 96.12 271 GLU A C 1
ATOM 2167 O O . GLU A 1 271 ? 32.536 1.794 -23.850 1.00 96.12 271 GLU A O 1
ATOM 2172 N N . GLU A 1 272 ? 31.652 2.968 -22.159 1.00 97.44 272 GLU A N 1
ATOM 2173 C CA . GLU A 1 272 ? 30.521 3.494 -22.935 1.00 97.44 272 GLU A CA 1
ATOM 2174 C C . GLU A 1 272 ? 31.004 4.542 -23.955 1.00 97.44 272 GLU A C 1
ATOM 2176 O O . GLU A 1 272 ? 31.488 5.615 -23.595 1.00 97.44 272 GLU A O 1
ATOM 2181 N N . ILE A 1 273 ? 30.854 4.232 -25.245 1.00 97.31 273 ILE A N 1
ATOM 2182 C CA . ILE A 1 273 ? 31.255 5.094 -26.368 1.00 97.31 273 ILE A CA 1
ATOM 2183 C C . ILE A 1 273 ? 30.094 5.979 -26.820 1.00 97.31 273 ILE A C 1
ATOM 2185 O O . ILE A 1 273 ? 30.278 7.144 -27.181 1.00 97.31 273 ILE A O 1
ATOM 2189 N N . TYR A 1 274 ? 28.899 5.397 -26.887 1.00 98.12 274 TYR A N 1
ATOM 2190 C CA . TYR A 1 274 ? 27.709 6.050 -27.410 1.00 98.12 274 TYR A CA 1
ATOM 2191 C C . TYR A 1 274 ? 26.462 5.439 -26.786 1.00 98.12 274 TYR A C 1
ATOM 2193 O O . TYR A 1 274 ? 26.412 4.233 -26.576 1.00 98.12 274 TYR A O 1
ATOM 2201 N N . SER A 1 275 ? 25.448 6.260 -26.540 1.00 97.69 275 SER A N 1
ATOM 2202 C CA . SER A 1 275 ? 24.173 5.829 -25.980 1.00 97.69 275 SER A CA 1
ATOM 2203 C C . SER A 1 275 ? 23.039 6.619 -26.619 1.00 97.69 275 SER A C 1
ATOM 2205 O O . SER A 1 275 ? 23.166 7.824 -26.858 1.00 97.69 275 SER A O 1
ATOM 2207 N N . VAL A 1 276 ? 21.949 5.930 -26.944 1.00 97.94 276 VAL A N 1
ATOM 2208 C CA . VAL A 1 276 ? 20.760 6.521 -27.558 1.00 97.94 276 VAL A CA 1
ATOM 2209 C C . VAL A 1 276 ? 19.503 5.779 -27.117 1.00 97.94 276 VAL A C 1
ATOM 2211 O O . VAL A 1 276 ? 19.481 4.549 -27.056 1.00 97.94 276 VAL A O 1
ATOM 2214 N N . ASP A 1 277 ? 18.437 6.527 -26.846 1.00 98.19 277 ASP A N 1
ATOM 2215 C CA . ASP A 1 277 ? 17.110 5.955 -26.630 1.00 98.19 277 ASP A CA 1
ATOM 2216 C C . ASP A 1 277 ? 16.492 5.571 -27.983 1.00 98.19 277 ASP A C 1
ATOM 2218 O O . ASP A 1 277 ? 16.436 6.374 -28.916 1.00 98.19 277 ASP A O 1
ATOM 2222 N N . ALA A 1 278 ? 16.031 4.328 -28.101 1.00 98.06 278 ALA A N 1
ATOM 2223 C CA . ALA A 1 278 ? 15.359 3.826 -29.288 1.00 98.06 278 ALA A CA 1
ATOM 2224 C C . ALA A 1 278 ? 13.919 4.348 -29.372 1.00 98.06 278 ALA A C 1
ATOM 2226 O O . ALA A 1 278 ? 13.182 4.391 -28.384 1.00 98.06 278 ALA A O 1
ATOM 2227 N N . GLU A 1 279 ? 13.477 4.659 -30.586 1.00 97.81 279 GLU A N 1
ATOM 2228 C CA . GLU A 1 279 ? 12.117 5.114 -30.851 1.00 97.81 279 GLU A CA 1
ATOM 2229 C C . GLU A 1 279 ? 11.192 3.924 -31.127 1.00 97.81 279 GLU A C 1
ATOM 2231 O O . GLU A 1 279 ? 11.543 2.994 -31.861 1.00 97.81 279 GLU A O 1
ATOM 2236 N N . MET A 1 280 ? 9.982 3.946 -30.561 1.00 97.69 280 MET A N 1
ATOM 2237 C CA . MET A 1 280 ? 8.968 2.934 -30.858 1.00 97.69 280 MET A CA 1
ATOM 2238 C C . MET A 1 280 ? 8.416 3.157 -32.272 1.00 97.69 280 MET A C 1
ATOM 2240 O O . MET A 1 280 ? 7.676 4.105 -32.520 1.00 97.69 280 MET A O 1
ATOM 2244 N N . VAL A 1 281 ? 8.733 2.246 -33.192 1.00 97.88 281 VAL A N 1
ATOM 2245 C CA . VAL A 1 281 ? 8.255 2.284 -34.585 1.00 97.88 281 VAL A CA 1
ATOM 2246 C C . VAL A 1 281 ? 6.785 1.868 -34.659 1.00 97.88 281 VAL A C 1
ATOM 2248 O O . VAL A 1 281 ? 5.984 2.453 -35.385 1.00 97.88 281 VAL A O 1
ATOM 2251 N N . LYS A 1 282 ? 6.432 0.818 -33.914 1.00 97.75 282 LYS A N 1
ATOM 2252 C CA . LYS A 1 282 ? 5.068 0.304 -33.727 1.00 97.75 282 LYS A CA 1
ATOM 2253 C C . LYS A 1 282 ? 5.028 -0.520 -32.434 1.00 97.75 282 LYS A C 1
ATOM 2255 O O . LYS A 1 282 ? 6.097 -0.900 -31.959 1.00 97.75 282 LYS A O 1
ATOM 2260 N N . PRO A 1 283 ? 3.846 -0.859 -31.883 1.00 97.94 283 PRO A N 1
ATOM 2261 C CA . PRO A 1 283 ? 3.770 -1.719 -30.707 1.00 97.94 283 PRO A CA 1
ATOM 2262 C C . PRO A 1 283 ? 4.607 -2.987 -30.881 1.00 97.94 283 PRO A C 1
ATOM 2264 O O . PRO A 1 283 ? 4.481 -3.700 -31.881 1.00 97.94 283 PRO A O 1
ATOM 2267 N N . GLY A 1 284 ? 5.473 -3.232 -29.907 1.00 97.50 284 GLY A N 1
ATOM 2268 C CA . GLY A 1 284 ? 6.408 -4.340 -29.878 1.00 97.50 284 GLY A CA 1
ATOM 2269 C C . GLY A 1 284 ? 7.731 -4.128 -30.608 1.00 97.50 284 GLY A C 1
ATOM 2270 O O . GLY A 1 284 ? 8.567 -5.011 -30.498 1.00 97.50 284 GLY A O 1
ATOM 2271 N N . VAL A 1 285 ? 7.948 -3.021 -31.331 1.00 98.44 285 VAL A N 1
ATOM 2272 C CA . VAL A 1 285 ? 9.154 -2.808 -32.153 1.00 98.44 285 VAL A CA 1
ATOM 2273 C C . VAL A 1 285 ? 9.768 -1.433 -31.905 1.00 98.44 285 VAL A C 1
ATOM 2275 O O . VAL A 1 285 ? 9.156 -0.406 -32.208 1.00 98.44 285 VAL A O 1
ATOM 2278 N N . TRP A 1 286 ? 11.013 -1.428 -31.441 1.00 98.69 286 TRP A N 1
ATOM 2279 C CA . TRP A 1 286 ? 11.839 -0.241 -31.235 1.00 98.69 286 TRP A CA 1
ATOM 2280 C C . TRP A 1 286 ? 12.997 -0.217 -32.224 1.00 98.69 286 TRP A C 1
ATOM 2282 O O . TRP A 1 286 ? 13.500 -1.268 -32.622 1.00 98.69 286 TRP A O 1
ATOM 2292 N N . SER A 1 287 ? 13.427 0.979 -32.619 1.00 98.25 287 SER A N 1
ATOM 2293 C CA . SER A 1 287 ? 14.580 1.163 -33.495 1.00 98.25 287 SER A CA 1
ATOM 2294 C C . SER A 1 287 ? 15.472 2.293 -32.999 1.00 98.25 287 SER A C 1
ATOM 2296 O O . SER A 1 287 ? 14.995 3.379 -32.686 1.00 98.25 287 SER A O 1
ATOM 2298 N N . ALA A 1 288 ? 16.777 2.047 -33.002 1.00 98.44 288 ALA A N 1
ATOM 2299 C CA . ALA A 1 288 ? 17.810 3.057 -32.814 1.00 98.44 288 ALA A CA 1
ATOM 2300 C C . ALA A 1 288 ? 18.841 2.964 -33.941 1.00 98.44 288 ALA A C 1
ATOM 2302 O O . ALA A 1 288 ? 18.919 1.955 -34.645 1.00 98.44 288 ALA A O 1
ATOM 2303 N N . THR A 1 289 ? 19.632 4.020 -34.113 1.00 98.38 289 THR A N 1
ATOM 2304 C CA . THR A 1 289 ? 20.745 4.036 -35.067 1.00 98.38 289 THR A CA 1
ATOM 2305 C C . THR A 1 289 ? 21.999 4.538 -34.370 1.00 98.38 289 THR A C 1
ATOM 2307 O O . THR A 1 289 ? 21.991 5.632 -33.813 1.00 98.38 289 THR A O 1
ATOM 2310 N N . ILE A 1 290 ? 23.080 3.761 -34.434 1.00 98.38 290 ILE A N 1
ATOM 2311 C CA . ILE A 1 290 ? 24.428 4.234 -34.120 1.00 98.38 290 ILE A CA 1
ATOM 2312 C C . ILE A 1 290 ? 24.936 4.956 -35.376 1.00 98.38 290 ILE A C 1
ATOM 2314 O O . ILE A 1 290 ? 25.052 4.327 -36.433 1.00 98.38 290 ILE A O 1
ATOM 2318 N N . PRO A 1 291 ? 25.189 6.270 -35.312 1.00 98.25 291 PRO A N 1
ATOM 2319 C CA . PRO A 1 291 ? 25.440 7.070 -36.503 1.00 98.25 291 PRO A CA 1
ATOM 2320 C C . PRO A 1 291 ? 26.857 6.881 -37.069 1.00 98.25 291 PRO A C 1
ATOM 2322 O O . PRO A 1 291 ? 27.804 6.531 -36.364 1.00 98.25 291 PRO A O 1
ATOM 2325 N N . GLU A 1 292 ? 27.010 7.186 -38.359 1.00 97.62 292 GLU A N 1
ATOM 2326 C CA . GLU A 1 292 ? 28.265 7.071 -39.124 1.00 97.62 292 GLU A CA 1
ATOM 2327 C C . GLU A 1 292 ? 29.441 7.803 -38.464 1.00 97.62 292 GLU A C 1
ATOM 2329 O O . GLU A 1 292 ? 30.570 7.321 -38.443 1.00 97.62 292 GLU A O 1
ATOM 2334 N N . ASN A 1 293 ? 29.187 8.974 -37.879 1.00 97.19 293 ASN A N 1
ATOM 2335 C CA . ASN A 1 293 ? 30.213 9.785 -37.224 1.00 97.19 293 ASN A CA 1
ATOM 2336 C C . ASN A 1 293 ? 30.761 9.159 -35.929 1.00 97.19 293 ASN A C 1
ATOM 2338 O O . ASN A 1 293 ? 31.843 9.552 -35.483 1.00 97.19 293 ASN A O 1
ATOM 2342 N N . VAL A 1 294 ? 30.022 8.232 -35.313 1.00 97.69 294 VAL A N 1
ATOM 2343 C CA . VAL A 1 294 ? 30.485 7.434 -34.173 1.00 97.69 294 VAL A CA 1
ATOM 2344 C C . VAL A 1 294 ? 31.338 6.286 -34.697 1.00 97.69 294 VAL A C 1
ATOM 2346 O O . VAL A 1 294 ? 32.497 6.171 -34.302 1.00 97.69 294 VAL A O 1
ATOM 2349 N N . THR A 1 295 ? 30.822 5.501 -35.649 1.00 97.06 295 THR A N 1
ATOM 2350 C CA . THR A 1 295 ? 31.529 4.322 -36.183 1.00 97.06 295 THR A CA 1
ATOM 2351 C C . THR A 1 295 ? 32.803 4.679 -36.947 1.00 97.06 295 THR A C 1
ATOM 2353 O O . THR A 1 295 ? 33.768 3.923 -36.911 1.00 97.06 295 THR A O 1
ATOM 2356 N N . ALA A 1 296 ? 32.870 5.855 -37.579 1.00 95.81 296 ALA A N 1
ATOM 2357 C CA . ALA A 1 296 ? 34.068 6.360 -38.262 1.00 95.81 296 ALA A CA 1
ATOM 2358 C C . ALA A 1 296 ? 35.286 6.549 -37.343 1.00 95.81 296 ALA A C 1
ATOM 2360 O O . ALA A 1 296 ? 36.415 6.609 -37.827 1.00 95.81 296 ALA A O 1
ATOM 2361 N N . LYS A 1 297 ? 35.070 6.689 -36.030 1.00 95.19 297 LYS A N 1
ATOM 2362 C CA . LYS A 1 297 ? 36.138 6.909 -35.041 1.00 95.19 297 LYS A CA 1
ATOM 2363 C C . LYS A 1 297 ? 36.644 5.611 -34.417 1.00 95.19 297 LYS A C 1
ATOM 2365 O O . LYS A 1 297 ? 37.618 5.644 -33.666 1.00 95.19 297 LYS A O 1
ATOM 2370 N N . LEU A 1 298 ? 35.967 4.499 -34.686 1.00 95.81 298 LEU A N 1
ATOM 2371 C CA . LEU A 1 298 ? 36.285 3.208 -34.100 1.00 95.81 298 LEU A CA 1
ATOM 2372 C C . LEU A 1 298 ? 37.456 2.574 -34.844 1.00 95.81 298 LEU A C 1
ATOM 2374 O O . LEU A 1 298 ? 37.598 2.714 -36.060 1.00 95.81 298 LEU A O 1
ATOM 2378 N N . LYS A 1 299 ? 38.310 1.888 -34.090 1.00 94.75 299 LYS A N 1
ATOM 2379 C CA . LYS A 1 299 ? 39.369 1.061 -34.665 1.00 94.75 299 LYS A CA 1
ATOM 2380 C C . LYS A 1 299 ? 38.779 -0.287 -35.054 1.00 94.75 299 LYS A C 1
ATOM 2382 O O . LYS A 1 299 ? 37.690 -0.639 -34.615 1.00 94.75 299 LYS A O 1
ATOM 2387 N N . GLU A 1 300 ? 39.510 -1.036 -35.869 1.00 95.25 300 GLU A N 1
ATOM 2388 C CA . GLU A 1 300 ? 39.152 -2.426 -36.130 1.00 95.25 300 GLU A CA 1
ATOM 2389 C C . GLU A 1 300 ? 39.100 -3.231 -34.823 1.00 95.25 300 GLU A C 1
ATOM 2391 O O . GLU A 1 300 ? 39.933 -3.035 -33.934 1.00 95.25 300 GLU A O 1
ATOM 2396 N N . GLY A 1 301 ? 38.106 -4.108 -34.698 1.00 95.12 301 GLY A N 1
ATOM 2397 C CA . GLY A 1 301 ? 37.889 -4.888 -33.482 1.00 95.12 301 GLY A CA 1
ATOM 2398 C C . GLY A 1 301 ? 36.424 -5.217 -33.218 1.00 95.12 301 GLY A C 1
ATOM 2399 O O . GLY A 1 301 ? 35.531 -4.818 -33.966 1.00 95.12 301 GLY A O 1
ATOM 2400 N N . GLU A 1 302 ? 36.190 -5.965 -32.145 1.00 97.50 302 GLU A N 1
ATOM 2401 C CA . GLU A 1 302 ? 34.856 -6.347 -31.680 1.00 97.50 302 GLU A CA 1
ATOM 2402 C C . GLU A 1 302 ? 34.337 -5.334 -30.660 1.00 97.50 302 GLU A C 1
ATOM 2404 O O . GLU A 1 302 ? 35.047 -4.959 -29.731 1.00 97.50 302 GLU A O 1
ATOM 2409 N N . TYR A 1 303 ? 33.092 -4.905 -30.823 1.00 98.19 303 TYR A N 1
ATOM 2410 C CA . TYR A 1 303 ? 32.416 -3.973 -29.926 1.00 98.19 303 TYR A CA 1
ATOM 2411 C C . TYR A 1 303 ? 31.101 -4.580 -29.454 1.00 98.19 303 TYR A C 1
ATOM 2413 O O . TYR A 1 303 ? 30.451 -5.324 -30.194 1.00 98.19 303 TYR A O 1
ATOM 2421 N N . VAL A 1 304 ? 30.687 -4.231 -28.238 1.00 98.44 304 VAL A N 1
ATOM 2422 C CA . VAL A 1 304 ? 29.412 -4.684 -27.676 1.00 98.44 304 VAL A CA 1
ATOM 2423 C C . VAL A 1 304 ? 28.356 -3.610 -27.896 1.00 98.44 304 VAL A C 1
ATOM 2425 O O . VAL A 1 304 ? 28.554 -2.440 -27.592 1.00 98.44 304 VAL A O 1
ATOM 2428 N N . VAL A 1 305 ? 27.215 -4.017 -28.432 1.00 98.38 305 VAL A N 1
ATOM 2429 C CA . VAL A 1 305 ? 25.973 -3.257 -28.418 1.00 98.38 305 VAL A CA 1
ATOM 2430 C C . VAL A 1 305 ? 25.134 -3.826 -27.281 1.00 98.38 305 VAL A C 1
ATOM 2432 O O . VAL A 1 305 ? 24.621 -4.940 -27.379 1.00 98.38 305 VAL A O 1
ATOM 2435 N N . GLU A 1 306 ? 25.029 -3.073 -26.193 1.00 98.44 306 GLU A N 1
ATOM 2436 C CA . GLU A 1 306 ? 24.193 -3.383 -25.040 1.00 98.44 306 GLU A CA 1
ATOM 2437 C C . GLU A 1 306 ? 22.798 -2.771 -25.241 1.00 98.44 306 GLU A C 1
ATOM 2439 O O . GLU A 1 306 ? 22.638 -1.579 -25.510 1.00 98.44 306 GLU A O 1
ATOM 2444 N N . ILE A 1 307 ? 21.770 -3.605 -25.125 1.00 98.44 307 ILE A N 1
ATOM 2445 C CA . ILE A 1 307 ? 20.362 -3.247 -25.227 1.00 98.44 307 ILE A CA 1
ATOM 2446 C C . ILE A 1 307 ? 19.794 -3.259 -23.812 1.00 98.44 307 ILE A C 1
ATOM 2448 O O . ILE A 1 307 ? 19.717 -4.300 -23.161 1.00 98.44 307 ILE A O 1
ATOM 2452 N N . ARG A 1 308 ? 19.346 -2.094 -23.356 1.00 98.00 308 ARG A N 1
ATOM 2453 C CA . ARG A 1 308 ? 18.732 -1.869 -22.046 1.00 98.00 308 ARG A CA 1
ATOM 2454 C C . ARG A 1 308 ? 17.227 -1.739 -22.223 1.00 98.00 308 ARG A C 1
ATOM 2456 O O . ARG A 1 308 ? 16.785 -0.837 -22.922 1.00 98.00 308 ARG A O 1
ATOM 2463 N N . VAL A 1 309 ? 16.423 -2.593 -21.592 1.00 97.69 309 VAL A N 1
ATOM 2464 C CA . VAL A 1 309 ? 14.951 -2.497 -21.655 1.00 97.69 309 VAL A CA 1
ATOM 2465 C C . VAL A 1 309 ? 14.365 -2.361 -20.258 1.00 97.69 309 VAL A C 1
ATOM 2467 O O . VAL A 1 309 ? 14.680 -3.140 -19.357 1.00 97.69 309 VAL A O 1
ATOM 2470 N N . GLY A 1 310 ? 13.498 -1.368 -20.072 1.00 94.88 310 GLY A N 1
ATOM 2471 C CA . GLY A 1 310 ? 12.913 -1.009 -18.783 1.00 94.88 310 GLY A CA 1
ATOM 2472 C C . GLY A 1 310 ? 11.526 -0.392 -18.927 1.00 94.88 310 GLY A C 1
ATOM 2473 O O . GLY A 1 310 ? 11.173 0.147 -19.970 1.00 94.88 310 GLY A O 1
ATOM 2474 N N . LYS A 1 311 ? 10.693 -0.495 -17.886 1.00 90.25 311 LYS A N 1
ATOM 2475 C CA . LYS A 1 311 ? 9.364 0.145 -17.897 1.00 90.25 311 LYS A CA 1
ATOM 2476 C C . LYS A 1 311 ? 9.480 1.660 -17.716 1.00 90.25 311 LYS A C 1
ATOM 2478 O O . LYS A 1 311 ? 8.651 2.409 -18.222 1.00 90.25 311 LYS A O 1
ATOM 2483 N N . PHE A 1 312 ? 10.506 2.082 -16.984 1.00 87.75 312 PHE A N 1
ATOM 2484 C CA . PHE A 1 312 ? 10.791 3.471 -16.662 1.00 87.75 312 PHE A CA 1
ATOM 2485 C C . PHE A 1 312 ? 12.096 3.891 -17.333 1.00 87.75 312 PHE A C 1
ATOM 2487 O O . PHE A 1 312 ? 13.047 3.109 -17.397 1.00 87.75 312 PHE A O 1
ATOM 2494 N N . THR A 1 313 ? 12.130 5.127 -17.824 1.00 89.25 313 THR A N 1
ATOM 2495 C CA . THR A 1 313 ? 13.302 5.711 -18.477 1.00 89.25 313 THR A CA 1
ATOM 2496 C C . THR A 1 313 ? 14.536 5.614 -17.587 1.00 89.25 313 THR A C 1
ATOM 2498 O O . THR A 1 313 ? 14.488 5.983 -16.415 1.00 89.25 313 THR A O 1
ATOM 2501 N N . GLY A 1 314 ? 15.638 5.107 -18.143 1.00 87.56 314 GLY A N 1
ATOM 2502 C CA . GLY A 1 314 ? 16.920 4.982 -17.448 1.00 87.56 314 GLY A CA 1
ATOM 2503 C C . GLY A 1 314 ? 17.008 3.857 -16.410 1.00 87.56 314 GLY A C 1
ATOM 2504 O O . GLY A 1 314 ? 18.047 3.726 -15.769 1.00 87.56 314 GLY A O 1
ATOM 2505 N N . ILE A 1 315 ? 15.964 3.037 -16.230 1.00 90.88 315 ILE A N 1
ATOM 2506 C CA . ILE A 1 315 ? 15.952 1.929 -15.261 1.00 90.88 315 ILE A CA 1
ATOM 2507 C C . ILE A 1 315 ? 15.788 0.601 -16.019 1.00 90.88 315 ILE A C 1
ATOM 2509 O O . ILE A 1 315 ? 14.655 0.147 -16.217 1.00 90.88 315 ILE A O 1
ATOM 2513 N N . PRO A 1 316 ? 16.889 -0.032 -16.473 1.00 93.50 316 PRO A N 1
ATOM 2514 C CA . PRO A 1 316 ? 16.810 -1.313 -17.162 1.00 93.50 316 PRO A CA 1
ATOM 2515 C C . PRO A 1 316 ? 16.402 -2.429 -16.201 1.00 93.50 316 PRO A C 1
ATOM 2517 O O . PRO A 1 316 ? 16.959 -2.580 -15.117 1.00 93.50 316 PRO A O 1
ATOM 2520 N N . THR A 1 317 ? 15.448 -3.248 -16.633 1.00 94.19 317 THR A N 1
ATOM 2521 C CA . THR A 1 317 ? 15.099 -4.529 -15.998 1.00 94.19 317 THR A CA 1
ATOM 2522 C C . THR A 1 317 ? 15.609 -5.723 -16.801 1.00 94.19 317 THR A C 1
ATOM 2524 O O . THR A 1 317 ? 15.641 -6.838 -16.290 1.00 94.19 317 THR A O 1
ATOM 2527 N N . ILE A 1 318 ? 15.979 -5.492 -18.062 1.00 97.00 318 ILE A N 1
ATOM 2528 C CA . ILE A 1 318 ? 16.548 -6.471 -18.986 1.00 97.00 318 ILE A CA 1
ATOM 2529 C C . ILE A 1 318 ? 17.771 -5.819 -19.627 1.00 97.00 318 ILE A C 1
ATOM 2531 O O . ILE A 1 318 ? 17.695 -4.664 -20.058 1.00 97.00 318 ILE A O 1
ATOM 2535 N N . ILE A 1 319 ? 18.872 -6.561 -19.684 1.00 97.56 319 ILE A N 1
ATOM 2536 C CA . ILE A 1 319 ? 20.097 -6.178 -20.382 1.00 97.56 319 ILE A CA 1
ATOM 2537 C C . ILE A 1 319 ? 20.462 -7.336 -21.307 1.00 97.56 319 ILE A C 1
ATOM 2539 O O . ILE A 1 319 ? 20.565 -8.477 -20.862 1.00 97.56 319 ILE A O 1
ATOM 2543 N N . GLU A 1 320 ? 20.604 -7.038 -22.591 1.00 98.12 320 GLU A N 1
ATOM 2544 C CA . GLU A 1 320 ? 20.986 -7.982 -23.638 1.00 98.12 320 GLU A CA 1
ATOM 2545 C C . GLU A 1 320 ? 22.213 -7.443 -24.364 1.00 98.12 320 GLU A C 1
ATOM 2547 O O . GLU A 1 320 ? 22.269 -6.261 -24.683 1.00 98.12 320 GLU A O 1
ATOM 2552 N N . GLU A 1 321 ? 23.173 -8.300 -24.687 1.00 97.38 321 GLU A N 1
ATOM 2553 C CA . GLU A 1 321 ? 24.388 -7.897 -25.396 1.00 97.38 321 GLU A CA 1
ATOM 2554 C C . GLU A 1 321 ? 24.438 -8.543 -26.779 1.00 97.38 321 GLU A C 1
ATOM 2556 O O . GLU A 1 321 ? 24.056 -9.703 -26.974 1.00 97.38 321 GLU A O 1
ATOM 2561 N N . ARG A 1 322 ? 24.897 -7.783 -27.769 1.00 97.56 322 ARG A N 1
ATOM 2562 C CA . ARG A 1 322 ? 25.213 -8.262 -29.117 1.00 97.56 322 ARG A CA 1
ATOM 2563 C C . ARG A 1 322 ? 26.565 -7.715 -29.539 1.00 97.56 322 ARG A C 1
ATOM 2565 O O . ARG A 1 322 ? 26.987 -6.675 -29.052 1.00 97.56 322 ARG A O 1
ATOM 2572 N N . THR A 1 323 ? 27.223 -8.389 -30.468 1.00 97.50 323 THR A N 1
ATOM 2573 C CA . THR A 1 323 ? 28.543 -7.978 -30.952 1.00 97.50 323 THR A CA 1
ATOM 2574 C C . THR A 1 323 ? 28.431 -7.409 -32.357 1.00 97.50 323 THR A C 1
ATOM 2576 O O . THR A 1 323 ? 27.737 -7.971 -33.202 1.00 97.50 323 THR A O 1
ATOM 2579 N N . ILE A 1 324 ? 29.144 -6.316 -32.612 1.00 97.81 324 ILE A N 1
ATOM 2580 C CA . ILE A 1 324 ? 29.462 -5.849 -33.964 1.00 97.81 324 ILE A CA 1
ATOM 2581 C C . ILE A 1 324 ? 30.973 -5.882 -34.163 1.00 97.81 324 ILE A C 1
ATOM 2583 O O . ILE A 1 324 ? 31.736 -5.722 -33.210 1.00 97.81 324 ILE A O 1
ATOM 2587 N N . VAL A 1 325 ? 31.414 -6.062 -35.403 1.00 97.62 325 VAL A N 1
ATOM 2588 C CA . VAL A 1 325 ? 32.837 -6.096 -35.752 1.00 97.62 325 VAL A CA 1
ATOM 2589 C C . VAL A 1 325 ? 33.154 -4.935 -36.678 1.00 97.62 325 VAL A C 1
ATOM 2591 O O . VAL A 1 325 ? 32.594 -4.838 -37.769 1.00 97.62 325 VAL A O 1
ATOM 2594 N N . ILE A 1 326 ? 34.074 -4.067 -36.263 1.00 97.31 326 ILE A N 1
ATOM 2595 C CA . ILE A 1 326 ? 34.609 -2.998 -37.103 1.00 97.31 326 ILE A CA 1
ATOM 2596 C C . ILE A 1 326 ? 35.732 -3.576 -37.962 1.00 97.31 326 ILE A C 1
ATOM 2598 O O . ILE A 1 326 ? 36.709 -4.121 -37.447 1.00 97.31 326 ILE A O 1
ATOM 2602 N N . LEU A 1 327 ? 35.586 -3.465 -39.280 1.00 94.88 327 LEU A N 1
ATOM 2603 C CA . LEU A 1 327 ? 36.565 -3.964 -40.245 1.00 94.88 327 LEU A CA 1
ATOM 2604 C C . LEU A 1 327 ? 37.728 -2.968 -40.450 1.00 94.88 327 LEU A C 1
ATOM 2606 O O . LEU A 1 327 ? 37.527 -1.757 -40.309 1.00 94.88 327 LEU A O 1
ATOM 2610 N N . PRO A 1 328 ? 38.928 -3.437 -40.847 1.00 90.69 328 PRO A N 1
ATOM 2611 C CA . PRO A 1 328 ? 40.036 -2.562 -41.223 1.00 90.69 328 PRO A CA 1
ATOM 2612 C C . PRO A 1 328 ? 39.668 -1.598 -42.349 1.00 90.69 328 PRO A C 1
ATOM 2614 O O . PRO A 1 328 ? 39.046 -1.977 -43.346 1.00 90.69 328 PRO A O 1
ATOM 2617 N N . VAL A 1 329 ? 40.168 -0.364 -42.255 1.00 81.69 329 VAL A N 1
ATOM 2618 C CA . VAL A 1 329 ? 40.195 0.551 -43.401 1.00 81.69 329 VAL A CA 1
ATOM 2619 C C . VAL A 1 329 ? 41.212 0.015 -44.408 1.00 81.69 329 VAL A C 1
ATOM 2621 O O . VAL A 1 329 ? 42.413 0.002 -44.139 1.00 81.69 329 VAL A O 1
ATOM 2624 N N . LEU A 1 330 ? 40.746 -0.410 -45.585 1.00 75.75 330 LEU A N 1
ATOM 2625 C CA . LEU A 1 330 ? 41.631 -0.777 -46.688 1.00 75.75 330 LEU A CA 1
ATOM 2626 C C . LEU A 1 330 ? 42.358 0.482 -47.175 1.00 75.75 330 LEU A C 1
ATOM 2628 O O . LEU A 1 330 ? 41.788 1.309 -47.887 1.00 75.75 330 LEU A O 1
ATOM 2632 N N . THR A 1 331 ? 43.621 0.652 -46.786 1.00 71.88 331 THR A N 1
ATOM 2633 C CA . THR A 1 331 ? 44.474 1.682 -47.381 1.00 71.88 331 THR A CA 1
ATOM 2634 C C . THR A 1 331 ? 44.759 1.301 -48.837 1.00 71.88 331 THR A C 1
ATOM 2636 O O . THR A 1 331 ? 45.097 0.145 -49.110 1.00 71.88 331 THR A O 1
ATOM 2639 N N . PRO A 1 332 ? 44.605 2.222 -49.810 1.00 65.12 332 PRO A N 1
ATOM 2640 C CA . PRO A 1 332 ? 44.966 1.922 -51.186 1.00 65.12 332 PRO A CA 1
ATOM 2641 C C . PRO A 1 332 ? 46.455 1.576 -51.229 1.00 65.12 332 PRO A C 1
ATOM 2643 O O . PRO A 1 332 ? 47.304 2.363 -50.805 1.00 65.12 332 PRO A O 1
ATOM 2646 N N . SER A 1 333 ? 46.760 0.372 -51.717 1.00 65.62 333 SER A N 1
ATOM 2647 C CA . SER A 1 333 ? 48.133 -0.053 -51.982 1.00 65.62 333 SER A CA 1
ATOM 2648 C C . SER A 1 333 ? 48.801 0.994 -52.885 1.00 65.62 333 SER A C 1
ATOM 2650 O O . SER A 1 333 ? 48.151 1.448 -53.834 1.00 65.62 333 SER A O 1
ATOM 2652 N N . PRO A 1 334 ? 50.045 1.431 -52.608 1.00 70.50 334 PRO A N 1
ATOM 2653 C CA . PRO A 1 334 ? 50.704 2.427 -53.439 1.00 70.50 334 PRO A CA 1
ATOM 2654 C C . PRO A 1 334 ? 50.740 1.929 -54.885 1.00 70.50 334 PRO A C 1
ATOM 2656 O O . PRO A 1 334 ? 51.261 0.848 -55.163 1.00 70.50 334 PRO A O 1
ATOM 2659 N N . THR A 1 335 ? 50.167 2.714 -55.801 1.00 68.31 335 THR A N 1
ATOM 2660 C CA . THR A 1 335 ? 50.232 2.457 -57.241 1.00 68.31 335 THR A CA 1
ATOM 2661 C C . THR A 1 335 ? 51.692 2.182 -57.611 1.00 68.31 335 THR A C 1
ATOM 2663 O O . THR A 1 335 ? 52.535 3.030 -57.303 1.00 68.31 335 THR A O 1
ATOM 2666 N N . PRO A 1 336 ? 52.034 1.032 -58.226 1.00 69.06 336 PRO A N 1
ATOM 2667 C CA . PRO A 1 336 ? 53.414 0.755 -58.591 1.00 69.06 336 PRO A CA 1
ATOM 2668 C C . PRO A 1 336 ? 53.913 1.873 -59.508 1.00 69.06 336 PRO A C 1
ATOM 2670 O O . PRO A 1 336 ? 53.355 2.113 -60.579 1.00 69.06 336 PRO A O 1
ATOM 2673 N N . THR A 1 337 ? 54.947 2.586 -59.061 1.00 64.38 337 THR A N 1
ATOM 2674 C CA . THR A 1 337 ? 55.628 3.608 -59.856 1.00 64.38 337 THR A CA 1
ATOM 2675 C C . THR A 1 337 ? 56.111 2.957 -61.157 1.00 64.38 337 THR A C 1
ATOM 2677 O O . THR A 1 337 ? 56.759 1.908 -61.081 1.00 64.38 337 THR A O 1
ATOM 2680 N N . PRO A 1 338 ? 55.817 3.519 -62.347 1.00 64.88 338 PRO A N 1
ATOM 2681 C CA . PRO A 1 338 ? 56.287 2.946 -63.603 1.00 64.88 338 PRO A CA 1
ATOM 2682 C C . PRO A 1 338 ? 57.812 2.818 -63.558 1.00 64.88 338 PRO A C 1
ATOM 2684 O O . PRO A 1 338 ? 58.530 3.796 -63.348 1.00 64.88 338 PRO A O 1
ATOM 2687 N N . THR A 1 339 ? 58.305 1.589 -63.701 1.00 60.06 339 THR A N 1
ATOM 2688 C CA . THR A 1 339 ? 59.740 1.299 -63.738 1.00 60.06 339 THR A CA 1
ATOM 2689 C C . THR A 1 339 ? 60.340 1.955 -64.988 1.00 60.06 339 THR A C 1
ATOM 2691 O O . THR A 1 339 ? 59.803 1.741 -66.077 1.00 60.06 339 THR A O 1
ATOM 2694 N N . PRO A 1 340 ? 61.419 2.755 -64.885 1.00 59.78 340 PRO A N 1
ATOM 2695 C CA . PRO A 1 340 ? 62.059 3.333 -66.060 1.00 59.78 340 PRO A CA 1
ATOM 2696 C C . PRO A 1 340 ? 62.621 2.221 -66.955 1.00 59.78 340 PRO A C 1
ATOM 2698 O O . PRO A 1 340 ? 63.380 1.362 -66.507 1.00 59.78 340 PRO A O 1
ATOM 2701 N N . THR A 1 341 ? 62.223 2.244 -68.226 1.00 53.59 341 THR A N 1
ATOM 2702 C CA . THR A 1 341 ? 62.669 1.325 -69.278 1.00 53.59 341 THR A CA 1
ATOM 2703 C C . THR A 1 341 ? 64.199 1.363 -69.418 1.00 53.59 341 THR A C 1
ATOM 2705 O O . THR A 1 341 ? 64.743 2.442 -69.663 1.00 53.59 341 THR A O 1
ATOM 2708 N N . PRO A 1 342 ? 64.923 0.232 -69.295 1.00 58.09 342 PRO A N 1
ATOM 2709 C CA . PRO A 1 342 ? 66.367 0.213 -69.500 1.00 58.09 342 PRO A CA 1
ATOM 2710 C C . PRO A 1 342 ? 66.735 0.399 -70.982 1.00 58.09 342 PRO A C 1
ATOM 2712 O O . PRO A 1 342 ? 66.206 -0.266 -71.873 1.00 58.09 342 PRO A O 1
ATOM 2715 N N . THR A 1 343 ? 67.672 1.316 -71.219 1.00 47.78 343 THR A N 1
ATOM 2716 C CA . THR A 1 343 ? 68.318 1.643 -72.498 1.00 47.78 343 THR A CA 1
ATOM 2717 C C . THR A 1 343 ? 69.051 0.425 -73.095 1.00 47.78 343 THR A C 1
ATOM 2719 O O . THR A 1 343 ? 69.719 -0.299 -72.351 1.00 47.78 343 THR A O 1
ATOM 2722 N N . PRO A 1 344 ? 68.983 0.179 -74.422 1.00 54.28 344 PRO A N 1
ATOM 2723 C CA . PRO A 1 344 ? 69.620 -0.979 -75.054 1.00 54.28 344 PRO A CA 1
ATOM 2724 C C . PRO A 1 344 ? 71.149 -0.928 -74.926 1.00 54.28 344 PRO A C 1
ATOM 2726 O O . PRO A 1 344 ? 71.788 0.051 -75.307 1.00 54.28 344 PRO A O 1
ATOM 2729 N N . THR A 1 345 ? 71.737 -2.007 -74.407 1.00 50.47 345 THR A N 1
ATOM 2730 C CA . THR A 1 345 ? 73.194 -2.215 -74.340 1.00 50.47 345 THR A CA 1
ATOM 2731 C C . THR A 1 345 ? 73.642 -3.052 -75.551 1.00 50.47 345 THR A C 1
ATOM 2733 O O . THR A 1 345 ? 72.947 -4.011 -75.896 1.00 50.47 345 THR A O 1
ATOM 2736 N N . PRO A 1 346 ? 74.756 -2.704 -76.228 1.00 50.88 346 PRO A N 1
ATOM 2737 C CA . PRO A 1 346 ? 75.185 -3.353 -77.465 1.00 50.88 346 PRO A CA 1
ATOM 2738 C C . PRO A 1 346 ? 75.622 -4.809 -77.269 1.00 50.88 346 PRO A C 1
ATOM 2740 O O . PRO A 1 346 ? 76.287 -5.168 -76.300 1.00 50.88 346 PRO A O 1
ATOM 2743 N N . THR A 1 347 ? 75.252 -5.622 -78.255 1.00 51.69 347 THR A N 1
ATOM 2744 C CA . THR A 1 347 ? 75.539 -7.049 -78.419 1.00 51.69 347 THR A CA 1
ATOM 2745 C C . THR A 1 347 ? 77.032 -7.338 -78.624 1.00 51.69 347 THR A C 1
ATOM 2747 O O . THR A 1 347 ? 77.623 -6.785 -79.553 1.00 51.69 347 THR A O 1
ATOM 2750 N N . PRO A 1 348 ? 77.627 -8.275 -77.861 1.00 53.91 348 PRO A N 1
ATOM 2751 C CA . PRO A 1 348 ? 78.811 -9.006 -78.293 1.00 53.91 348 PRO A CA 1
ATOM 2752 C C . PRO A 1 348 ? 78.494 -10.431 -78.798 1.00 53.91 348 PRO A C 1
ATOM 2754 O O . PRO A 1 348 ? 77.668 -11.168 -78.263 1.00 53.91 348 PRO A O 1
ATOM 2757 N N . THR A 1 349 ? 79.207 -10.735 -79.878 1.00 45.03 349 THR A N 1
ATOM 2758 C CA . THR A 1 349 ? 79.296 -11.869 -80.817 1.00 45.03 349 THR A CA 1
ATOM 2759 C C . THR A 1 349 ? 79.585 -13.248 -80.169 1.00 45.03 349 THR A C 1
ATOM 2761 O O . THR A 1 349 ? 80.162 -13.292 -79.083 1.00 45.03 349 THR A O 1
ATOM 2764 N N . PRO A 1 350 ? 79.196 -14.381 -80.806 1.00 54.00 350 PRO A N 1
ATOM 2765 C CA . PRO A 1 350 ? 79.091 -15.699 -80.163 1.00 54.00 350 PRO A CA 1
ATOM 2766 C C . PRO A 1 350 ? 80.416 -16.461 -80.009 1.00 54.00 350 PRO A C 1
ATOM 2768 O O . PRO A 1 350 ? 81.319 -16.337 -80.834 1.00 54.00 350 PRO A O 1
ATOM 2771 N N . THR A 1 351 ? 80.463 -17.345 -79.006 1.00 41.62 351 THR A N 1
ATOM 2772 C CA . THR A 1 351 ? 81.567 -18.292 -78.753 1.00 41.62 351 THR A CA 1
ATOM 2773 C C . THR A 1 351 ? 80.996 -19.714 -78.573 1.00 41.62 351 THR A C 1
ATOM 2775 O O . THR A 1 351 ? 79.909 -19.849 -78.007 1.00 41.62 351 THR A O 1
ATOM 2778 N N . PRO A 1 352 ? 81.658 -20.765 -79.107 1.00 47.78 352 PRO A N 1
ATOM 2779 C CA . PRO A 1 352 ? 80.996 -21.993 -79.548 1.00 47.78 352 PRO A CA 1
ATOM 2780 C C . PRO A 1 352 ? 80.695 -23.047 -78.472 1.00 47.78 352 PRO A C 1
ATOM 2782 O O . PRO A 1 352 ? 81.355 -23.174 -77.444 1.00 47.78 352 PRO A O 1
ATOM 2785 N N . THR A 1 353 ? 79.692 -23.843 -78.834 1.00 50.16 353 THR A N 1
ATOM 2786 C CA . THR A 1 353 ? 79.127 -25.053 -78.232 1.00 50.16 353 THR A CA 1
ATOM 2787 C C . THR A 1 353 ? 80.135 -26.173 -77.937 1.00 50.16 353 THR A C 1
ATOM 2789 O O . THR A 1 353 ? 80.888 -26.563 -78.831 1.00 50.16 353 THR A O 1
ATOM 2792 N N . PRO A 1 354 ? 80.031 -26.816 -76.759 1.00 49.75 354 PRO A N 1
ATOM 2793 C CA . PRO A 1 354 ? 80.376 -28.225 -76.589 1.00 49.75 354 PRO A CA 1
ATOM 2794 C C . PRO A 1 354 ? 79.138 -29.148 -76.487 1.00 49.75 354 PRO A C 1
ATOM 2796 O O . PRO A 1 354 ? 78.135 -28.851 -75.842 1.00 49.75 354 PRO A O 1
ATOM 2799 N N . THR A 1 355 ? 79.270 -30.269 -77.194 1.00 44.53 355 THR A N 1
ATOM 2800 C CA . THR A 1 355 ? 78.372 -31.400 -77.524 1.00 44.53 355 THR A CA 1
ATOM 2801 C C . THR A 1 355 ? 77.994 -32.283 -76.299 1.00 44.53 355 THR A C 1
ATOM 2803 O O . THR A 1 355 ? 78.688 -32.220 -75.285 1.00 44.53 355 THR A O 1
ATOM 2806 N N . PRO A 1 356 ? 76.899 -33.087 -76.340 1.00 52.72 356 PRO A N 1
ATOM 2807 C CA . PRO A 1 356 ? 76.134 -33.528 -75.165 1.00 52.72 356 PRO A CA 1
ATOM 2808 C C . PRO A 1 356 ? 76.584 -34.873 -74.566 1.00 52.72 356 PRO A C 1
ATOM 2810 O O . PRO A 1 356 ? 77.258 -35.665 -75.220 1.00 52.72 356 PRO A O 1
ATOM 2813 N N . ILE A 1 357 ? 76.118 -35.167 -73.344 1.00 42.00 357 ILE A N 1
ATOM 2814 C CA . ILE A 1 357 ? 76.227 -36.479 -72.675 1.00 42.00 357 ILE A CA 1
ATOM 2815 C C . ILE A 1 357 ? 74.838 -36.933 -72.167 1.00 42.00 357 ILE A C 1
ATOM 2817 O O . ILE A 1 357 ? 74.018 -36.080 -71.822 1.00 42.00 357 ILE A O 1
ATOM 2821 N N . PRO A 1 358 ? 74.528 -38.250 -72.186 1.00 46.44 358 PRO A N 1
ATOM 2822 C CA . PRO A 1 358 ? 73.173 -38.769 -72.368 1.00 46.44 358 PRO A CA 1
ATOM 2823 C C . PRO A 1 358 ? 72.327 -38.942 -71.100 1.00 46.44 358 PRO A C 1
ATOM 2825 O O . PRO A 1 358 ? 72.803 -39.060 -69.976 1.00 46.44 358 PRO A O 1
ATOM 2828 N N . THR A 1 359 ? 71.032 -39.038 -71.385 1.00 42.00 359 THR A N 1
ATOM 2829 C CA . THR A 1 359 ? 69.847 -39.269 -70.558 1.00 42.00 359 THR A CA 1
ATOM 2830 C C . THR A 1 359 ? 69.884 -40.529 -69.684 1.00 42.00 359 THR A C 1
ATOM 2832 O O . THR A 1 359 ? 70.139 -41.625 -70.179 1.00 42.00 359 THR A O 1
ATOM 2835 N N . ALA A 1 360 ? 69.442 -40.401 -68.427 1.00 41.09 360 ALA A N 1
ATOM 2836 C CA . ALA A 1 360 ? 68.882 -41.507 -67.649 1.00 41.09 360 ALA A CA 1
ATOM 2837 C C . ALA A 1 360 ? 67.401 -41.231 -67.342 1.00 41.09 360 ALA A C 1
ATOM 2839 O O . ALA A 1 360 ? 67.020 -40.170 -66.851 1.00 41.09 360 ALA A O 1
ATOM 2840 N N . ARG A 1 361 ? 66.569 -42.208 -67.702 1.00 43.66 361 ARG A N 1
ATOM 2841 C CA . ARG A 1 361 ? 65.108 -42.236 -67.632 1.00 43.66 361 ARG A CA 1
ATOM 2842 C C . ARG A 1 361 ? 64.682 -42.842 -66.294 1.00 43.66 361 ARG A C 1
ATOM 2844 O O . ARG A 1 361 ? 65.068 -43.970 -66.010 1.00 43.66 361 ARG A O 1
ATOM 2851 N N . VAL A 1 362 ? 63.822 -42.166 -65.532 1.00 39.97 362 VAL A N 1
ATOM 2852 C CA . VAL A 1 362 ? 62.998 -42.815 -64.496 1.00 39.97 362 VAL A CA 1
ATOM 2853 C C . VAL A 1 362 ? 61.540 -42.464 -64.762 1.00 39.97 362 VAL A C 1
ATOM 2855 O O . VAL A 1 362 ? 61.193 -41.316 -65.021 1.00 39.97 362 VAL A O 1
ATOM 2858 N N . THR A 1 363 ? 60.712 -43.501 -64.822 1.00 32.97 363 THR A N 1
ATOM 2859 C CA . THR A 1 363 ? 59.315 -43.484 -65.261 1.00 32.97 363 THR A CA 1
ATOM 2860 C C . THR A 1 363 ? 58.421 -43.895 -64.092 1.00 32.97 363 THR A C 1
ATOM 2862 O O . THR A 1 363 ? 58.672 -44.938 -63.496 1.00 32.97 363 THR A O 1
ATOM 2865 N N . THR A 1 364 ? 57.341 -43.121 -63.886 1.00 33.31 364 THR A N 1
ATOM 2866 C CA . THR A 1 364 ? 56.060 -43.449 -63.202 1.00 33.31 364 THR A CA 1
ATOM 2867 C C . THR A 1 364 ? 56.112 -43.749 -61.688 1.00 33.31 364 THR A C 1
ATOM 2869 O O . THR A 1 364 ? 57.143 -44.138 -61.168 1.00 33.31 364 THR A O 1
ATOM 2872 N N . ILE A 1 365 ? 55.052 -43.574 -60.884 1.00 37.16 365 ILE A N 1
ATOM 2873 C CA . ILE A 1 365 ? 53.611 -43.749 -61.144 1.00 37.16 365 ILE A CA 1
ATOM 2874 C C . ILE A 1 365 ? 52.778 -42.792 -60.255 1.00 37.16 365 ILE A C 1
ATOM 2876 O O . ILE A 1 365 ? 53.092 -42.583 -59.086 1.00 37.16 365 ILE A O 1
ATOM 2880 N N . THR A 1 366 ? 51.690 -42.259 -60.810 1.00 39.91 366 THR A N 1
ATOM 2881 C CA . THR A 1 366 ? 50.610 -41.520 -60.135 1.00 39.91 366 THR A CA 1
ATOM 2882 C C . THR A 1 366 ? 49.626 -42.489 -59.470 1.00 39.91 366 THR A C 1
ATOM 2884 O O . THR A 1 366 ? 49.201 -43.442 -60.118 1.00 39.91 366 THR A O 1
ATOM 2887 N N . VAL A 1 367 ? 49.155 -42.210 -58.248 1.00 35.88 367 VAL A N 1
ATOM 2888 C CA . VAL A 1 367 ? 47.878 -42.770 -57.764 1.00 35.88 367 VAL A CA 1
ATOM 2889 C C . VAL A 1 367 ? 47.020 -41.656 -57.179 1.00 35.88 367 VAL A C 1
ATOM 2891 O O . VAL A 1 367 ? 47.314 -41.091 -56.130 1.00 35.88 367 VAL A O 1
ATOM 2894 N N . THR A 1 368 ? 45.939 -41.363 -57.892 1.00 36.12 368 THR A N 1
ATOM 2895 C CA . THR A 1 368 ? 44.781 -40.600 -57.430 1.00 36.12 368 THR A CA 1
ATOM 2896 C C . THR A 1 368 ? 43.763 -41.598 -56.880 1.00 36.12 368 THR A C 1
ATOM 2898 O O . THR A 1 368 ? 43.447 -42.571 -57.563 1.00 36.12 368 THR A O 1
ATOM 2901 N N . GLN A 1 369 ? 43.204 -41.358 -55.692 1.00 33.03 369 GLN A N 1
ATOM 2902 C CA . GLN A 1 369 ? 41.939 -41.980 -55.291 1.00 33.03 369 GLN A CA 1
ATOM 2903 C C . GLN A 1 369 ? 40.887 -40.914 -54.981 1.00 33.03 369 GLN A C 1
ATOM 2905 O O . GLN A 1 369 ? 41.158 -39.916 -54.319 1.00 33.03 369 GLN A O 1
ATOM 2910 N N . ILE A 1 370 ? 39.681 -41.170 -55.492 1.00 36.09 370 ILE A N 1
ATOM 2911 C CA . ILE A 1 370 ? 38.434 -40.436 -55.273 1.00 36.09 370 ILE A CA 1
ATOM 2912 C C . ILE A 1 370 ? 37.431 -41.415 -54.639 1.00 36.09 370 ILE A C 1
ATOM 2914 O O . ILE A 1 370 ? 37.390 -42.578 -55.040 1.00 36.09 370 ILE A O 1
ATOM 2918 N N . LYS A 1 371 ? 36.542 -40.858 -53.796 1.00 31.80 371 LYS A N 1
ATOM 2919 C CA . LYS A 1 371 ? 35.217 -41.356 -53.348 1.00 31.80 371 LYS A CA 1
ATOM 2920 C C . LYS A 1 371 ? 35.248 -42.439 -52.253 1.00 31.80 371 LYS A C 1
ATOM 2922 O O . LYS A 1 371 ? 35.970 -43.414 -52.346 1.00 31.80 371 LYS A O 1
ATOM 2927 N N . THR A 1 372 ? 34.428 -42.366 -51.201 1.00 30.95 372 THR A N 1
ATOM 2928 C CA . THR A 1 372 ? 32.955 -42.365 -51.272 1.00 30.95 372 THR A CA 1
ATOM 2929 C C . THR A 1 372 ? 32.325 -41.951 -49.933 1.00 30.95 372 THR A C 1
ATOM 2931 O O . THR A 1 372 ? 32.820 -42.315 -48.872 1.00 30.95 372 THR A O 1
ATOM 2934 N N . LEU A 1 373 ? 31.204 -41.229 -50.012 1.00 38.09 373 LEU A N 1
ATOM 2935 C CA . LEU A 1 373 ? 30.272 -40.923 -48.925 1.00 38.09 373 LEU A CA 1
ATOM 2936 C C . LEU A 1 373 ? 29.363 -42.143 -48.670 1.00 38.09 373 LEU A C 1
ATOM 2938 O O . LEU A 1 373 ? 28.727 -42.611 -49.614 1.00 38.09 373 LEU A O 1
ATOM 2942 N N . VAL A 1 374 ? 29.247 -42.629 -47.430 1.00 32.34 374 VAL A N 1
ATOM 2943 C CA . VAL A 1 374 ? 28.206 -43.600 -47.044 1.00 32.34 374 VAL A CA 1
ATOM 2944 C C . VAL A 1 374 ? 27.476 -43.085 -45.806 1.00 32.34 374 VAL A C 1
ATOM 2946 O O . VAL A 1 374 ? 28.042 -42.995 -44.722 1.00 32.34 374 VAL A O 1
ATOM 2949 N N . HIS A 1 375 ? 26.203 -42.740 -46.001 1.00 35.44 375 HIS A N 1
ATOM 2950 C CA . HIS A 1 375 ? 25.204 -42.608 -44.945 1.00 35.44 375 HIS A CA 1
ATOM 2951 C C . HIS A 1 375 ? 24.874 -44.002 -44.397 1.00 35.44 375 HIS A C 1
ATOM 2953 O O . HIS A 1 375 ? 24.584 -44.917 -45.168 1.00 35.44 375 HIS A O 1
ATOM 2959 N N . THR A 1 376 ? 24.818 -44.165 -43.078 1.00 30.20 376 THR A N 1
ATOM 2960 C CA . THR A 1 376 ? 24.020 -45.228 -42.453 1.00 30.20 376 THR A CA 1
ATOM 2961 C C . THR A 1 376 ? 23.394 -44.687 -41.174 1.00 30.20 376 THR A C 1
ATOM 2963 O O . THR A 1 376 ? 24.080 -44.252 -40.255 1.00 30.20 376 THR A O 1
ATOM 2966 N N . VAL A 1 377 ? 22.063 -44.666 -41.178 1.00 37.47 377 VAL A N 1
ATOM 2967 C CA . VAL A 1 377 ? 21.187 -44.330 -40.057 1.00 37.47 377 VAL A CA 1
ATOM 2968 C C . VAL A 1 377 ? 21.069 -45.556 -39.159 1.00 37.47 377 VAL A C 1
ATOM 2970 O O . VAL A 1 377 ? 20.663 -46.604 -39.647 1.00 37.47 377 VAL A O 1
ATOM 2973 N N . THR A 1 378 ? 21.319 -45.399 -37.861 1.00 31.77 378 THR A N 1
ATOM 2974 C CA . THR A 1 378 ? 20.757 -46.262 -36.808 1.00 31.77 378 THR A CA 1
ATOM 2975 C C . THR A 1 378 ? 20.755 -45.502 -35.482 1.00 31.77 378 THR A C 1
ATOM 2977 O O . THR A 1 378 ? 21.813 -45.191 -34.941 1.00 31.77 378 THR A O 1
ATOM 2980 N N . SER A 1 379 ? 19.563 -45.198 -34.961 1.00 37.59 379 SER A N 1
ATOM 2981 C CA . SER A 1 379 ? 19.345 -44.797 -33.563 1.00 37.59 379 SER A CA 1
ATOM 2982 C C . SER A 1 379 ? 19.682 -45.953 -32.608 1.00 37.59 379 SER A C 1
ATOM 2984 O O . SER A 1 379 ? 19.580 -47.116 -33.006 1.00 37.59 379 SER A O 1
ATOM 2986 N N . PRO A 1 380 ? 19.976 -45.662 -31.327 1.00 43.25 380 PRO A N 1
ATOM 2987 C CA . PRO A 1 380 ? 19.009 -46.095 -30.316 1.00 43.25 380 PRO A CA 1
ATOM 2988 C C . PRO A 1 380 ? 18.802 -45.129 -29.132 1.00 43.25 380 PRO A C 1
ATOM 2990 O O . PRO A 1 380 ? 19.721 -44.503 -28.620 1.00 43.25 380 PRO A O 1
ATOM 2993 N N . VAL A 1 381 ? 17.527 -45.072 -28.738 1.00 31.17 381 VAL A N 1
ATOM 2994 C CA . VAL A 1 381 ? 16.911 -44.983 -27.401 1.00 31.17 381 VAL A CA 1
ATOM 2995 C C . VAL A 1 381 ? 17.748 -44.481 -26.210 1.00 31.17 381 VAL A C 1
ATOM 2997 O O . VAL A 1 381 ? 18.749 -45.056 -25.795 1.00 31.17 381 VAL A O 1
ATOM 3000 N N . THR A 1 382 ? 17.164 -43.460 -25.587 1.00 29.72 382 THR A N 1
ATOM 3001 C CA . THR A 1 382 ? 17.443 -42.813 -24.305 1.00 29.72 382 THR A CA 1
ATOM 3002 C C . THR A 1 382 ? 17.419 -43.756 -23.092 1.00 29.72 382 THR A C 1
ATOM 3004 O O . THR A 1 382 ? 16.437 -44.456 -22.858 1.00 29.72 382 THR A O 1
ATOM 3007 N N . VAL A 1 383 ? 18.437 -43.649 -22.229 1.00 30.72 383 VAL A N 1
ATOM 3008 C CA . VAL A 1 383 ? 18.358 -43.985 -20.796 1.00 30.72 383 VAL A CA 1
ATOM 3009 C C . VAL A 1 383 ? 18.874 -42.780 -20.007 1.00 30.72 383 VAL A C 1
ATOM 3011 O O . VAL A 1 383 ? 20.058 -42.460 -20.063 1.00 30.72 383 VAL A O 1
ATOM 3014 N N . ILE A 1 384 ? 17.985 -42.099 -19.278 1.00 30.03 384 ILE A N 1
ATOM 3015 C CA . ILE A 1 384 ? 18.354 -41.015 -18.357 1.00 30.03 384 ILE A CA 1
ATOM 3016 C C . ILE A 1 384 ? 18.833 -41.657 -17.052 1.00 30.03 384 ILE A C 1
ATOM 3018 O O . ILE A 1 384 ? 18.039 -42.214 -16.296 1.00 30.03 384 ILE A O 1
ATOM 3022 N N . LYS A 1 385 ? 20.139 -41.575 -16.781 1.00 27.78 385 LYS A N 1
ATOM 3023 C CA . LYS A 1 385 ? 20.696 -41.707 -15.430 1.00 27.78 385 LYS A CA 1
ATOM 3024 C C . LYS A 1 385 ? 21.042 -40.309 -14.930 1.00 27.78 385 LYS A C 1
ATOM 3026 O O . LYS A 1 385 ? 21.933 -39.662 -15.468 1.00 27.78 385 LYS A O 1
ATOM 3031 N N . THR A 1 386 ? 20.341 -39.867 -13.894 1.00 29.97 386 THR A N 1
ATOM 3032 C CA . THR A 1 386 ? 20.640 -38.645 -13.145 1.00 29.97 386 THR A CA 1
ATOM 3033 C C . THR A 1 386 ? 22.006 -38.788 -12.471 1.00 29.97 386 THR A C 1
ATOM 3035 O O . THR A 1 386 ? 22.148 -39.554 -11.518 1.00 29.97 386 THR A O 1
ATOM 3038 N N . GLN A 1 387 ? 23.018 -38.072 -12.964 1.00 26.89 387 GLN A N 1
ATOM 3039 C CA . GLN A 1 387 ? 24.250 -37.815 -12.220 1.00 26.89 387 GLN A CA 1
ATOM 3040 C C . GLN A 1 387 ? 24.139 -36.442 -11.558 1.00 26.89 387 GLN A C 1
ATOM 3042 O O . GLN A 1 387 ? 24.015 -35.422 -12.230 1.00 26.89 387 GLN A O 1
ATOM 3047 N N . VAL A 1 388 ? 24.183 -36.433 -10.227 1.00 31.72 388 VAL A N 1
ATOM 3048 C CA . VAL A 1 388 ? 24.394 -35.225 -9.431 1.00 31.72 388 VAL A CA 1
ATOM 3049 C C . VAL A 1 388 ? 25.860 -34.834 -9.601 1.00 31.72 388 VAL A C 1
ATOM 3051 O O . VAL A 1 388 ? 26.745 -35.475 -9.038 1.00 31.72 388 VAL A O 1
ATOM 3054 N N . VAL A 1 389 ? 26.120 -33.814 -10.415 1.00 28.22 389 VAL A N 1
ATOM 3055 C CA . VAL A 1 389 ? 27.434 -33.173 -10.503 1.00 28.22 389 VAL A CA 1
ATOM 3056 C C . VAL A 1 389 ? 27.436 -32.025 -9.500 1.00 28.22 389 VAL A C 1
ATOM 3058 O O . VAL A 1 389 ? 26.863 -30.969 -9.747 1.00 28.22 389 VAL A O 1
ATOM 3061 N N . THR A 1 390 ? 28.042 -32.240 -8.335 1.00 28.98 390 THR A N 1
ATOM 3062 C CA . THR A 1 390 ? 28.396 -31.151 -7.420 1.00 28.98 390 THR A CA 1
ATOM 3063 C C . THR A 1 390 ? 29.672 -30.491 -7.927 1.00 28.98 390 THR A C 1
ATOM 3065 O O . THR A 1 390 ? 30.759 -31.055 -7.798 1.00 28.98 390 THR A O 1
ATOM 3068 N N . SER A 1 391 ? 29.549 -29.304 -8.510 1.00 29.64 391 SER A N 1
ATOM 3069 C CA . SER A 1 391 ? 30.692 -28.427 -8.769 1.00 29.64 391 SER A CA 1
ATOM 3070 C C . SER A 1 391 ? 31.192 -27.844 -7.439 1.00 29.64 391 SER A C 1
ATOM 3072 O O . SER A 1 391 ? 30.368 -27.421 -6.626 1.00 29.64 391 SER A O 1
ATOM 3074 N N . PRO A 1 392 ? 32.508 -27.799 -7.170 1.00 29.97 392 PRO A N 1
ATOM 3075 C CA . PRO A 1 392 ? 33.021 -27.097 -6.002 1.00 29.97 392 PRO A CA 1
ATOM 3076 C C . PRO A 1 392 ? 32.835 -25.587 -6.191 1.00 29.97 392 PRO A C 1
ATOM 3078 O O . PRO A 1 392 ? 33.366 -24.996 -7.129 1.00 29.97 392 PRO A O 1
ATOM 3081 N N . THR A 1 393 ? 32.085 -24.956 -5.290 1.00 28.30 393 THR A N 1
ATOM 3082 C CA . THR A 1 393 ? 31.991 -23.497 -5.199 1.00 28.30 393 THR A CA 1
ATOM 3083 C C . THR A 1 393 ? 33.328 -22.946 -4.711 1.00 28.30 393 THR A C 1
ATOM 3085 O O . THR A 1 393 ? 33.675 -23.080 -3.538 1.00 28.30 393 THR A O 1
ATOM 3088 N N . THR A 1 394 ? 34.092 -22.309 -5.595 1.00 29.00 394 THR A N 1
ATOM 3089 C CA . THR A 1 394 ? 35.212 -21.459 -5.186 1.00 29.00 394 THR A CA 1
ATOM 3090 C C . THR A 1 394 ? 34.637 -20.151 -4.648 1.00 29.00 394 THR A C 1
ATOM 3092 O O . THR A 1 394 ? 34.257 -19.265 -5.407 1.00 29.00 394 THR A O 1
ATOM 3095 N N . VAL A 1 395 ? 34.537 -20.037 -3.324 1.00 29.92 395 VAL A N 1
ATOM 3096 C CA . VAL A 1 395 ? 34.238 -18.762 -2.666 1.00 29.92 395 VAL A CA 1
ATOM 3097 C C . VAL A 1 395 ? 35.497 -17.903 -2.745 1.00 29.92 395 VAL A C 1
ATOM 3099 O O . VAL A 1 395 ? 36.458 -18.126 -2.011 1.00 29.92 395 VAL A O 1
ATOM 3102 N N . VAL A 1 396 ? 35.510 -16.927 -3.650 1.00 29.09 396 VAL A N 1
ATOM 3103 C CA . VAL A 1 396 ? 36.498 -15.845 -3.617 1.00 29.09 396 VAL A CA 1
ATOM 3104 C C . VAL A 1 396 ? 36.059 -14.878 -2.521 1.00 29.09 396 VAL A C 1
ATOM 3106 O O . VAL A 1 396 ? 35.198 -14.028 -2.730 1.00 29.09 396 VAL A O 1
ATOM 3109 N N . THR A 1 397 ? 36.618 -15.023 -1.321 1.00 29.09 397 THR A N 1
ATOM 3110 C CA . THR A 1 397 ? 36.520 -13.986 -0.292 1.00 29.09 397 THR A CA 1
ATOM 3111 C C . THR A 1 397 ? 37.485 -12.864 -0.658 1.00 29.09 397 THR A C 1
ATOM 3113 O O . THR A 1 397 ? 38.700 -13.015 -0.516 1.00 29.09 397 THR A O 1
ATOM 3116 N N . THR A 1 398 ? 36.973 -11.731 -1.130 1.00 29.69 398 THR A N 1
ATOM 3117 C CA . THR A 1 398 ? 37.752 -10.493 -1.185 1.00 29.69 398 THR A CA 1
ATOM 3118 C C . THR A 1 398 ? 37.992 -10.007 0.244 1.00 29.69 398 THR A C 1
ATOM 3120 O O . THR A 1 398 ? 37.069 -9.689 0.993 1.00 29.69 398 THR A O 1
ATOM 3123 N N . ALA A 1 399 ? 39.261 -10.028 0.648 1.00 33.03 399 ALA A N 1
ATOM 3124 C CA . ALA A 1 399 ? 39.720 -9.584 1.952 1.00 33.03 399 ALA A CA 1
ATOM 3125 C C . ALA A 1 399 ? 39.543 -8.064 2.093 1.00 33.03 399 ALA A C 1
ATOM 3127 O O . ALA A 1 399 ? 40.231 -7.286 1.436 1.00 33.03 399 ALA A O 1
ATOM 3128 N N . TRP A 1 400 ? 38.644 -7.646 2.983 1.00 33.34 400 TRP A N 1
ATOM 3129 C CA . TRP A 1 400 ? 38.597 -6.280 3.499 1.00 33.34 400 TRP A CA 1
ATOM 3130 C C . TRP A 1 400 ? 39.541 -6.181 4.703 1.00 33.34 400 TRP A C 1
ATOM 3132 O O . TRP A 1 400 ? 39.475 -6.990 5.629 1.00 33.34 400 TRP A O 1
ATOM 3142 N N . GLY A 1 401 ? 40.468 -5.224 4.651 1.00 39.00 401 GLY A N 1
ATOM 3143 C CA . GLY A 1 401 ? 41.545 -5.051 5.626 1.00 39.00 401 GLY A CA 1
ATOM 3144 C C . GLY A 1 401 ? 41.085 -4.716 7.061 1.00 39.00 401 GLY A C 1
ATOM 3145 O O . GLY A 1 401 ? 39.959 -4.267 7.282 1.00 39.00 401 GLY A O 1
ATOM 3146 N N . PRO A 1 402 ? 41.968 -4.905 8.062 1.00 40.81 402 PRO A N 1
ATOM 3147 C CA . PRO A 1 402 ? 41.634 -4.999 9.489 1.00 40.81 402 PRO A CA 1
ATOM 3148 C C . PRO A 1 402 ? 41.406 -3.658 10.220 1.00 40.81 402 PRO A C 1
ATOM 3150 O O . PRO A 1 402 ? 41.657 -3.564 11.419 1.00 40.81 402 PRO A O 1
ATOM 3153 N N . THR A 1 403 ? 40.922 -2.608 9.555 1.00 41.91 403 THR A N 1
ATOM 3154 C CA . THR A 1 403 ? 40.812 -1.265 10.167 1.00 41.91 403 THR A CA 1
ATOM 3155 C C . THR A 1 403 ? 39.406 -0.841 10.595 1.00 41.91 403 THR A C 1
ATOM 3157 O O . THR A 1 403 ? 39.289 0.120 11.348 1.00 41.91 403 THR A O 1
ATOM 3160 N N . ILE A 1 404 ? 38.341 -1.565 10.229 1.00 40.25 404 ILE A N 1
ATOM 3161 C CA . ILE A 1 404 ? 36.959 -1.180 10.605 1.00 40.25 404 ILE A CA 1
ATOM 3162 C C . ILE A 1 404 ? 36.379 -2.070 11.724 1.00 40.25 404 ILE A C 1
ATOM 3164 O O . ILE A 1 404 ? 35.592 -1.602 12.547 1.00 40.25 404 ILE A O 1
ATOM 3168 N N . GLY A 1 405 ? 36.845 -3.318 11.859 1.00 37.38 405 GLY A N 1
ATOM 3169 C CA . GLY A 1 405 ? 36.367 -4.242 12.902 1.00 37.38 405 GLY A CA 1
ATOM 3170 C C . GLY A 1 405 ? 36.707 -3.817 14.339 1.00 37.38 405 GLY A C 1
ATOM 3171 O O . GLY A 1 405 ? 35.942 -4.089 15.261 1.00 37.38 405 GLY A O 1
ATOM 3172 N N . ILE A 1 406 ? 37.811 -3.090 14.540 1.00 43.25 406 ILE A N 1
ATOM 3173 C CA . ILE A 1 406 ? 38.244 -2.646 15.876 1.00 43.25 406 ILE A CA 1
ATOM 3174 C C . ILE A 1 406 ? 37.375 -1.479 16.388 1.00 43.25 406 ILE A C 1
ATOM 3176 O O . ILE A 1 406 ? 37.103 -1.402 17.584 1.00 43.25 406 ILE A O 1
ATOM 3180 N N . ALA A 1 407 ? 36.852 -0.622 15.503 1.00 41.81 407 ALA A N 1
ATOM 3181 C CA . ALA A 1 407 ? 36.013 0.515 15.896 1.00 41.81 407 ALA A CA 1
ATOM 3182 C C . ALA A 1 407 ? 34.627 0.079 16.411 1.00 41.81 407 ALA A C 1
ATOM 3184 O O . ALA A 1 407 ? 34.124 0.636 17.385 1.00 41.81 407 ALA A O 1
ATOM 3185 N N . ILE A 1 408 ? 34.041 -0.963 15.811 1.00 43.09 408 ILE A N 1
ATOM 3186 C CA . ILE A 1 408 ? 32.718 -1.477 16.201 1.00 43.09 408 ILE A CA 1
ATOM 3187 C C . ILE A 1 408 ? 32.798 -2.223 17.541 1.00 43.09 408 ILE A C 1
ATOM 3189 O O . ILE A 1 408 ? 31.940 -2.044 18.403 1.00 43.09 408 ILE A O 1
ATOM 3193 N N . VAL A 1 409 ? 33.867 -2.992 17.770 1.00 46.56 409 VAL A N 1
ATOM 3194 C CA . VAL A 1 409 ? 34.061 -3.712 19.039 1.00 46.56 409 VAL A CA 1
ATOM 3195 C C . VAL A 1 409 ? 34.369 -2.746 20.191 1.00 46.56 409 VAL A C 1
ATOM 3197 O O . VAL A 1 409 ? 33.816 -2.907 21.278 1.00 46.56 409 VAL A O 1
ATOM 3200 N N . LEU A 1 410 ? 35.167 -1.695 19.967 1.00 47.41 410 LEU A N 1
ATOM 3201 C CA . LEU A 1 410 ? 35.445 -0.684 20.998 1.00 47.41 410 LEU A CA 1
ATOM 3202 C C . LEU A 1 410 ? 34.224 0.192 21.322 1.00 47.41 410 LEU A C 1
ATOM 3204 O O . LEU A 1 410 ? 34.036 0.555 22.483 1.00 47.41 410 LEU A O 1
ATOM 3208 N N . PHE A 1 411 ? 33.358 0.476 20.344 1.00 51.84 411 PHE A N 1
ATOM 3209 C CA . PHE A 1 411 ? 32.101 1.192 20.578 1.00 51.84 411 PHE A CA 1
ATOM 3210 C C . PHE A 1 411 ? 31.118 0.366 21.426 1.00 51.84 411 PHE A C 1
ATOM 3212 O O . PHE A 1 411 ? 30.533 0.880 22.379 1.00 51.84 411 PHE A O 1
ATOM 3219 N N . ILE A 1 412 ? 31.004 -0.939 21.153 1.00 55.12 412 ILE A N 1
ATOM 3220 C CA . ILE A 1 412 ? 30.153 -1.850 21.934 1.00 55.12 412 ILE A CA 1
ATOM 3221 C C . ILE A 1 412 ? 30.704 -2.034 23.359 1.00 55.12 412 ILE A C 1
ATOM 3223 O O . ILE A 1 412 ? 29.940 -1.975 24.321 1.00 55.12 412 ILE A O 1
ATOM 3227 N N . ILE A 1 413 ? 32.024 -2.170 23.530 1.00 58.66 413 ILE A N 1
ATOM 3228 C CA . ILE A 1 413 ? 32.651 -2.253 24.862 1.00 58.66 413 ILE A CA 1
ATOM 3229 C C . ILE A 1 413 ? 32.469 -0.938 25.643 1.00 58.66 413 ILE A C 1
ATOM 3231 O O . ILE A 1 413 ? 32.172 -0.976 26.838 1.00 58.66 413 ILE A O 1
ATOM 3235 N N . GLY A 1 414 ? 32.561 0.221 24.982 1.00 61.56 414 GLY A N 1
ATOM 3236 C CA . GLY A 1 414 ? 32.301 1.530 25.594 1.00 61.56 414 GLY A CA 1
ATOM 3237 C C . GLY A 1 414 ? 30.860 1.696 26.090 1.00 61.56 414 GLY A C 1
ATOM 3238 O O . GLY A 1 414 ? 30.643 2.189 27.198 1.00 61.56 414 GLY A O 1
ATOM 3239 N N . LEU A 1 415 ? 29.874 1.212 25.325 1.00 54.94 415 LEU A N 1
ATOM 3240 C CA . LEU A 1 415 ? 28.463 1.219 25.730 1.00 54.94 415 LEU A CA 1
ATOM 3241 C C . LEU A 1 415 ? 28.187 0.280 26.912 1.00 54.94 415 LEU A C 1
ATOM 3243 O O . LEU A 1 415 ? 27.429 0.636 27.816 1.00 54.94 415 LEU A O 1
ATOM 3247 N N . VAL A 1 416 ? 28.841 -0.885 26.956 1.00 56.62 416 VAL A N 1
ATOM 3248 C CA . VAL A 1 416 ? 28.698 -1.840 28.067 1.00 56.62 416 VAL A CA 1
ATOM 3249 C C . VAL A 1 416 ? 29.345 -1.305 29.351 1.00 56.62 416 VAL A C 1
ATOM 3251 O O . VAL A 1 416 ? 28.740 -1.391 30.418 1.00 56.62 416 VAL A O 1
ATOM 3254 N N . ILE A 1 417 ? 30.524 -0.677 29.271 1.00 59.25 417 ILE A N 1
ATOM 3255 C CA . ILE A 1 417 ? 31.184 -0.061 30.437 1.00 59.25 417 ILE A CA 1
ATOM 3256 C C . ILE A 1 417 ? 30.385 1.152 30.944 1.00 59.25 417 ILE A C 1
ATOM 3258 O O . ILE A 1 417 ? 30.180 1.287 32.152 1.00 59.25 417 ILE A O 1
ATOM 3262 N N . GLY A 1 418 ? 29.857 1.991 30.045 1.00 59.72 418 GLY A N 1
ATOM 3263 C CA . GLY A 1 418 ? 28.992 3.119 30.409 1.00 59.72 418 GLY A CA 1
ATOM 3264 C C . GLY A 1 418 ? 27.688 2.686 31.090 1.00 59.72 418 GLY A C 1
ATOM 3265 O O . GLY A 1 418 ? 27.243 3.322 32.047 1.00 59.72 418 GLY A O 1
ATOM 3266 N N . TRP A 1 419 ? 27.107 1.562 30.663 1.00 52.03 419 TRP A N 1
ATOM 3267 C CA . TRP A 1 419 ? 25.917 0.986 31.293 1.00 52.03 419 TRP A CA 1
ATOM 3268 C C . TRP A 1 419 ? 26.198 0.419 32.693 1.00 52.03 419 TRP A C 1
ATOM 3270 O O . TRP A 1 419 ? 25.381 0.588 33.598 1.00 52.03 419 TRP A O 1
ATOM 3280 N N . VAL A 1 420 ? 27.368 -0.195 32.908 1.00 52.00 420 VAL A N 1
ATOM 3281 C CA . VAL A 1 420 ? 27.756 -0.756 34.216 1.00 52.00 420 VAL A CA 1
ATOM 3282 C C . VAL A 1 420 ? 28.116 0.337 35.233 1.00 52.00 420 VAL A C 1
ATOM 3284 O O . VAL A 1 420 ? 27.785 0.193 36.408 1.00 52.00 420 VAL A O 1
ATOM 3287 N N . ILE A 1 421 ? 28.715 1.456 34.806 1.00 57.16 421 ILE A N 1
ATOM 3288 C CA . ILE A 1 421 ? 29.047 2.586 35.699 1.00 57.16 421 ILE A CA 1
ATOM 3289 C C . ILE A 1 421 ? 27.790 3.355 36.141 1.00 57.16 421 ILE A C 1
ATOM 3291 O O . ILE A 1 421 ? 27.737 3.830 37.268 1.00 57.16 421 ILE A O 1
ATOM 3295 N N . LYS A 1 422 ? 26.739 3.420 35.311 1.00 48.78 422 LYS A N 1
ATOM 3296 C CA . LYS A 1 422 ? 25.463 4.076 35.667 1.00 48.78 422 LYS A CA 1
ATOM 3297 C C . LYS A 1 422 ? 24.605 3.266 36.658 1.00 48.78 422 LYS A C 1
ATOM 3299 O O . LYS A 1 422 ? 23.611 3.778 37.164 1.00 48.78 422 LYS A O 1
ATOM 3304 N N . LYS A 1 423 ? 24.955 1.999 36.911 1.00 48.09 423 LYS A N 1
ATOM 3305 C CA . LYS A 1 423 ? 24.197 1.065 37.763 1.00 48.09 423 LYS A CA 1
ATOM 3306 C C . LYS A 1 423 ? 24.847 0.784 39.128 1.00 48.09 423 LYS A C 1
ATOM 3308 O O . LYS A 1 423 ? 24.398 -0.134 39.815 1.00 48.09 423 LYS A O 1
ATOM 3313 N N . ARG A 1 424 ? 25.878 1.544 39.515 1.00 42.12 424 ARG A N 1
ATOM 3314 C CA . ARG A 1 424 ? 26.468 1.536 40.862 1.00 42.12 424 ARG A CA 1
ATOM 3315 C C . ARG A 1 424 ? 26.255 2.856 41.575 1.00 42.12 424 ARG A C 1
ATOM 3317 O O . ARG A 1 424 ? 26.368 3.899 40.898 1.00 42.12 424 ARG A O 1
#

Foldseek 3Di:
DLLLVLLLCQQLDQCCVPPVDHRLSHDPVSVVVCVVVVVFWPDKADPDQVDIDTDGDDDDPFDPVVVVVSNDRDDQFDSLLVQLLSCCQRVNQPPPNFHEDCDPPPGPYDQDQQDLVNVNRSLVSLVCQLVVVDDDPSRVVSQVVCVVRVHHDDRSNVVSVVQNVVCVQQVGSGGGLDQWDFNHDDVVVPDTDIDGDPPPPNPDDPCRVLVVDFDKDKDFPDKDWPPLADEQLDKIKIKTFMWIFGPPPDTDIGQAPDKWKKKFKADPVGHTQDIDTWDDPDRRMTMDMDGSVSSNPDAFDKIKIWIFIGRDHPDGPDIDIDIGTYDHDPDPDPDPDPDDDDDDDDDDDDDDDDDDDDDDDDDDDDDDDDDDDDDDDDDDDDDDDDDDDDDDDPPPPDDDDDDPVVVVVVVVVVVVVVVVVVVD

Organism: NCBI:txid334771

Sequence (424 aa):
ILFAISWNLEWATNDTKYTEEKDPWYHPGIESSMAPITETLIGVQIINETAIAVYGTYIHPVSESEIAAYYMFYSSWSPVVWMAMEYCVICKGPVSGKSYGWHEGEAERWIDALSKDHLVDIKEALKLIEQGKYVPPYLIAINEFAKKHGIEPKDIKKSAAMALDFIAKYGHAVISNGPFYIDKYLPAELHLELRAFRDPRYPFTADYWIKKLPYIVMEVSSIVIEPELVLPGTAVKVTINVIEHMITPEEKKMPAKAAWVGVVLISPEGEEIYSVDAEMVKPGVWSATIPENVTAKLKEGEYVVEIRVGKFTGIPTIIEERTIVILPVLTPSPTPTPTPTPTPTPTPTPTPTPTPIPTARVTTITVTQIKTLVHTVTSPVTVIKTQVVTSPTTVVTTAWGPTIGIAIVLFIIGLVIGWVIKKR